Protein 7A56 (pdb70)

Sequence (419 aa):
KSINHPDIENYIAALQSDIANDLTMHYFKPLKNLPAIIPQYKTMTLNGDKVSNGIRNSYIESHIPAINGLSAGINIAMPNGESLFSIIIYVRRVINKASYRFLYETGPTIGINAKHEEVCTGKCPSPIPHQDGWVTFSKERSSNWGCEEWGCLAINDGCLYGSCQDIIRPEYKIYKKSSIEQKDVEVCITMAHESFCSTVDVLQPLISDRIQLDIQTIQMDSMPNIIAVKNGKVYVGDINDLGSTAKKCGSVQLYSEGIIGSGTPKFDYVCHAFNRKDVILRRCFDNSYQSCLLLEQDNTLTIASMEVHKKVSSVGTINYKIMLGDFDYNAYSTQATVTIDEIRCGGCYGCPEGMACALKLSTNTIGSCSIKSNCDTYIKIIAVDPMQSEYSIKLNCPLATETVSVSVCSASAYTKPSI

Secondary structure (DSSP, 8-state):
--SSS--HHHHHHHHHHHHHHHHHHTTPEEE-SPPPB---B----EEEEEEETTEEEEEEEEEEE--TT-EEEEEEE-TTS-EEEEEEEEEEEEEEEEEEEEEEEE--EEEEEEEEEEESSSPPPSSPP--TT-EEEEEEEEEBTTB--TT---SSEEEEEEEEEEEE---EEEEEE-S--EEEEEEEEEETTEEEEEE-BTTB-EE-SSEEEEEE------S-SEEEEETTEEEESSBPPTT---SSBTSSEEETTEEE-----EEEEE--SSSPPEEEEEESS---THHHHTPEE-TTEEE---EEEE--S---EEEEEEEEES-EEEEE-----EEEEEEEEEE-TT-SS-EEEEEEEEESSBEEEEEEESSEES-SEEEE-TT--EEEEEEE--SS-S-EEEEETTEEEEE----

B-factor: mean 40.75, std 17.9, range [17.04, 127.55]

Solvent-accessible surface area: 21968 Å² total; per-residue (Å²): 265,42,168,125,149,66,81,64,127,84,63,29,52,50,23,39,71,65,2,21,90,5,0,59,130,66,197,8,138,74,40,137,153,47,37,52,20,64,3,40,56,121,36,131,38,111,88,20,74,147,97,74,161,67,115,76,52,2,55,0,48,2,58,0,30,0,27,42,3,14,2,4,1,0,29,0,12,62,43,156,41,103,72,16,20,37,0,16,0,3,0,75,78,3,28,1,45,4,44,3,122,91,3,0,36,0,0,29,55,102,25,52,70,55,112,91,107,28,53,40,90,34,163,12,51,108,104,23,74,93,82,143,40,35,29,46,13,47,80,74,151,1,1,41,221,32,8,12,24,200,68,6,159,21,99,99,43,1,0,0,25,4,4,0,19,1,65,12,121,63,44,12,92,0,30,55,36,55,48,124,18,98,55,26,5,20,0,0,0,13,10,72,174,47,4,4,0,20,83,8,91,83,151,126,62,21,103,2,107,68,0,51,4,34,5,98,37,145,142,57,132,40,8,29,86,30,0,0,17,58,125,59,76,0,23,40,54,98,12,1,42,63,47,50,39,53,156,65,0,0,2,0,0,54,60,110,150,30,27,42,14,46,27,114,15,103,25,80,46,76,54,70,64,138,88,146,6,67,35,58,37,186,98,1,2,36,34,11,24,112,25,0,96,128,8,75,13,29,50,15,7,62,57,51,108,62,56,0,48,34,126,28,58,50,6,21,49,0,35,7,65,0,40,21,15,66,7,50,15,72,17,64,45,69,143,10,85,8,68,19,83,82,13,144,3,25,27,57,64,74,34,46,64,7,0,43,2,59,1,75,6,53,20,63,0,16,0,16,3,50,0,112,30,89,8,92,35,105,46,133,48,19,39,1,44,53,151,87,59,117,18,76,8,15,0,60,4,79,151,101,22,147,44,0,41,1,30,0,37,90,12,82,18,166,22,157,25,65,169

Nearest PDB structures (foldseek):
  7a56-assembly1_A  TM=1.002E+00  e=7.556E-80  Bovine Schmallenberg virus BH80/Germany/2011
  7a5a-assembly1_B  TM=7.293E-01  e=4.928E-18  Crimean-Congo hemorrhagic fever virus strain IbAr10200
  7a59-assembly1_C  TM=7.041E-01  e=1.658E-18  Crimean-Congo hemorrhagic fever virus strain IbAr10200
  7a59-assembly1_B  TM=6.781E-01  e=9.392E-19  Crimean-Congo hemorrhagic fever virus strain IbAr10200
  7a5a-assembly2_F  TM=7.118E-01  e=7.914E-18  Crimean-Congo hemorrhagic fever virus strain IbAr10200

Foldseek 3Di:
DDPVDDDLVVVLVVLVVVVVVLLVVLPFDKDFDAAFAFAADDDDKDKAWDADPHFIWIKIKDKDFLFAQHKWKKWWAFVVGGTRFIKMKTFHDKWKKFDKDWFFFAADFDDKDKDKDKDQFDFQDVVNDDDPQWAKDKDAQQHDAQFGAAPHHDGRGIMIMITMATDGDTFKIKIFTDGFMDIWIKIWTDTPRMITMDTADAVDWRDTPFKTKHWDFDRDDPDDGMWIDGPQFTFDDFDDGRQDQPQAACNWGHDDVGIHHADHWPWDWAGHNHRHIGIDTPGGGDHNNVRVQQTATDVQWGVPPVMIIGRDGGRTMMIMMGISTNIDMDIDGDQKDKEFPDKAWADDASGRQAIKMKTFMAISHFHKWAKDKPFAFPDGIDTDDNVDGIDMTGTHHHNPDQKIWMDTHHYIDIDGYDD

Organism: Bovine Schmallenberg virus (isolate Bovine/BH80/Germany/2011) (NCBI:txid1318464)

Structure (mmCIF, N/CA/C/O backbone):
data_7A56
#
_entry.id   7A56
#
_cell.length_a   86.790
_cell.length_b   86.790
_cell.length_c   358.090
_cell.angle_alpha   90.000
_cell.angle_beta   90.000
_cell.angle_gamma   120.000
#
_symmetry.space_group_name_H-M   'H 3 2'
#
loop_
_entity.id
_entity.type
_entity.pdbx_description
1 polymer 'Envelopment polyprotein'
2 non-polymer 'CHLORIDE ION'
3 non-polymer 'PHOSPHATE ION'
4 non-polymer 'SODIUM ION'
5 non-polymer 'POTASSIUM ION'
6 water water
#
loop_
_atom_site.group_PDB
_atom_site.id
_atom_site.type_symbol
_atom_site.label_atom_id
_atom_site.label_alt_id
_atom_site.label_comp_id
_atom_site.label_asym_id
_atom_site.label_entity_id
_atom_site.label_seq_id
_atom_site.pdbx_PDB_ins_code
_atom_site.Cartn_x
_atom_site.Cartn_y
_atom_site.Cartn_z
_atom_site.occupancy
_atom_site.B_iso_or_equiv
_atom_site.auth_seq_id
_atom_site.auth_comp_id
_atom_site.auth_asym_id
_atom_site.auth_atom_id
_atom_site.pdbx_PDB_model_num
ATOM 1 N N . LYS A 1 16 ? 12.282 -9.511 181.642 1.00 68.45 885 LYS A N 1
ATOM 2 C CA . LYS A 1 16 ? 12.322 -8.936 183.000 1.00 69.19 885 LYS A CA 1
ATOM 3 C C . LYS A 1 16 ? 13.492 -7.956 183.148 1.00 66.62 885 LYS A C 1
ATOM 4 O O . LYS A 1 16 ? 13.345 -6.845 183.606 1.00 66.05 885 LYS A O 1
ATOM 10 N N . SER A 1 17 ? 14.664 -8.377 182.716 1.00 66.49 886 SER A N 1
ATOM 11 C CA . SER A 1 17 ? 15.869 -7.605 182.936 1.00 68.12 886 SER A CA 1
ATOM 12 C C . SER A 1 17 ? 16.734 -7.674 181.686 1.00 70.65 886 SER A C 1
ATOM 13 O O . SER A 1 17 ? 16.728 -8.679 180.970 1.00 71.48 886 SER A O 1
ATOM 16 N N . ILE A 1 18 ? 17.466 -6.592 181.413 1.00 74.77 887 ILE A N 1
ATOM 17 C CA . ILE A 1 18 ? 18.491 -6.650 180.369 1.00 78.76 887 ILE A CA 1
ATOM 18 C C . ILE A 1 18 ? 19.735 -7.387 180.858 1.00 83.94 887 ILE A C 1
ATOM 19 O O . ILE A 1 18 ? 20.521 -7.865 180.032 1.00 80.01 887 ILE A O 1
ATOM 24 N N . ASN A 1 19 ? 19.911 -7.513 182.186 1.00 91.90 888 ASN A N 1
ATOM 25 C CA . ASN A 1 19 ? 20.985 -8.333 182.759 1.00 102.16 888 ASN A CA 1
ATOM 26 C C . ASN A 1 19 ? 20.833 -9.802 182.365 1.00 108.01 888 ASN A C 1
ATOM 27 O O . ASN A 1 19 ? 21.808 -10.463 181.983 1.00 108.62 888 ASN A O 1
ATOM 32 N N . HIS A 1 20 ? 19.611 -10.336 182.475 1.00 110.94 889 HIS A N 1
ATOM 33 C CA . HIS A 1 20 ? 19.314 -11.743 182.216 1.00 111.03 889 HIS A CA 1
ATOM 34 C C . HIS A 1 20 ? 18.339 -11.854 181.043 1.00 103.39 889 HIS A C 1
ATOM 35 O O . HIS A 1 20 ? 17.125 -12.015 181.256 1.00 106.37 889 HIS A O 1
ATOM 42 N N . PRO A 1 21 ? 18.824 -11.784 179.791 1.00 92.91 890 PRO A N 1
ATOM 43 C CA . PRO A 1 21 ? 17.909 -11.918 178.645 1.00 86.60 890 PRO A CA 1
ATOM 44 C C . PRO A 1 21 ? 17.444 -13.356 178.418 1.00 80.95 890 PRO A C 1
ATOM 45 O O . PRO A 1 21 ? 18.223 -14.309 178.522 1.00 78.07 890 PRO A O 1
ATOM 49 N N . ASP A 1 22 ? 16.162 -13.498 178.076 1.00 79.38 891 ASP A N 1
ATOM 50 C CA . ASP A 1 22 ? 15.640 -14.733 177.501 1.00 77.79 891 ASP A C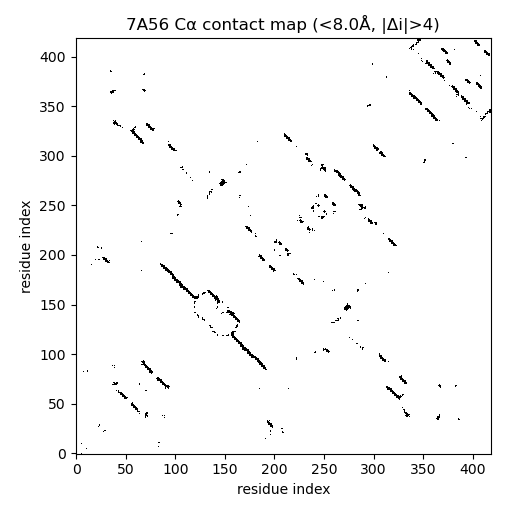A 1
ATOM 51 C C . ASP A 1 22 ? 16.378 -15.093 176.202 1.00 73.04 891 ASP A C 1
ATOM 52 O O . ASP A 1 22 ? 17.191 -14.330 175.672 1.00 72.54 891 ASP A O 1
ATOM 57 N N . ILE A 1 23 ? 16.037 -16.265 175.664 1.00 72.56 892 ILE A N 1
ATOM 58 C CA . ILE A 1 23 ? 16.721 -16.784 174.480 1.00 69.97 892 ILE A CA 1
ATOM 59 C C . ILE A 1 23 ? 16.378 -15.959 173.248 1.00 67.41 892 ILE A C 1
ATOM 60 O O . ILE A 1 23 ? 17.246 -15.672 172.416 1.00 64.87 892 ILE A O 1
ATOM 65 N N . GLU A 1 24 ? 15.112 -15.564 173.112 1.00 66.24 893 GLU A N 1
ATOM 66 C CA . GLU A 1 24 ? 14.688 -14.770 171.967 1.00 64.14 893 GLU A CA 1
ATOM 67 C C . GLU A 1 24 ? 15.520 -13.500 171.812 1.00 58.64 893 GLU A C 1
ATOM 68 O O . GLU A 1 24 ? 16.033 -13.217 170.721 1.00 54.93 893 GLU A O 1
ATOM 74 N N . ASN A 1 25 ? 15.618 -12.689 172.869 1.00 56.05 894 ASN A N 1
ATOM 75 C CA . ASN A 1 25 ? 16.327 -11.423 172.714 1.00 55.99 894 ASN A CA 1
ATOM 76 C C . ASN A 1 25 ? 17.833 -11.631 172.664 1.00 52.60 894 ASN A C 1
ATOM 77 O O . ASN A 1 25 ? 18.541 -10.819 172.068 1.00 52.09 894 ASN A O 1
ATOM 82 N N . TYR A 1 26 ? 18.344 -12.700 173.274 1.00 51.03 895 TYR A N 1
ATOM 83 C CA . TYR A 1 26 ? 19.762 -13.015 173.128 1.00 47.66 895 TYR A CA 1
ATOM 84 C C . TYR A 1 26 ? 20.113 -13.328 171.664 1.00 44.78 895 TYR A C 1
ATOM 85 O O . TYR A 1 26 ? 21.075 -12.778 171.101 1.00 42.51 895 TYR A O 1
ATOM 94 N N . ILE A 1 27 ? 19.317 -14.179 171.014 1.00 42.39 896 ILE A N 1
ATOM 95 C CA . ILE A 1 27 ? 19.561 -14.473 169.613 1.00 43.61 896 ILE A CA 1
ATOM 96 C C . ILE A 1 27 ? 19.361 -13.234 168.757 1.00 41.53 896 ILE A C 1
ATOM 97 O O . ILE A 1 27 ? 20.119 -13.000 167.812 1.00 39.50 896 ILE A O 1
ATOM 102 N N . ALA A 1 28 ? 18.324 -12.433 169.040 1.00 40.07 897 ALA A N 1
ATOM 103 C CA . ALA A 1 28 ? 18.123 -11.222 168.239 1.00 41.87 897 ALA A CA 1
ATOM 104 C C . ALA A 1 28 ? 19.324 -10.304 168.350 1.00 43.16 897 ALA A C 1
ATOM 105 O O . ALA A 1 28 ? 19.769 -9.725 167.357 1.00 42.28 897 ALA A O 1
ATOM 107 N N . ALA A 1 29 ? 19.871 -10.177 169.561 1.00 44.28 898 ALA A N 1
ATOM 108 C CA . ALA A 1 29 ? 21.051 -9.344 169.758 1.00 46.68 898 ALA A CA 1
ATOM 109 C C . ALA A 1 29 ? 22.245 -9.859 168.963 1.00 39.73 898 ALA A C 1
ATOM 110 O O . ALA A 1 29 ? 22.982 -9.076 168.359 1.00 37.18 898 ALA A O 1
ATOM 112 N N . LEU A 1 30 ? 22.485 -11.167 169.009 1.00 36.73 899 LEU A N 1
ATOM 113 C CA . LEU A 1 30 ? 23.650 -11.697 168.321 1.00 35.81 899 LEU A CA 1
ATOM 114 C C . LEU A 1 30 ? 23.504 -11.533 166.808 1.00 36.42 899 LEU A C 1
ATOM 115 O O . LEU A 1 30 ? 24.446 -11.115 166.116 1.00 34.56 899 LEU A O 1
ATOM 120 N N . GLN A 1 31 ? 22.313 -11.799 166.275 1.00 37.41 900 GLN A N 1
ATOM 121 C CA . GLN A 1 31 ? 22.169 -11.661 164.829 1.00 35.27 900 GLN A CA 1
ATOM 122 C C . GLN A 1 31 ? 22.273 -10.194 164.405 1.00 37.41 900 GLN A C 1
ATOM 123 O O . GLN A 1 31 ? 22.824 -9.882 163.329 1.00 36.76 900 GLN A O 1
ATOM 129 N N . SER A 1 32 ? 21.791 -9.282 165.257 1.00 39.10 901 SER A N 1
ATOM 130 C CA . SER A 1 32 ? 21.913 -7.854 164.979 1.00 41.31 901 SER A CA 1
ATOM 131 C C . SER A 1 32 ? 23.362 -7.420 164.963 1.00 39.04 901 SER A C 1
ATOM 132 O O . SER A 1 32 ? 23.763 -6.587 164.142 1.00 39.45 901 SER A O 1
ATOM 135 N N . ASP A 1 33 ? 24.128 -7.890 165.947 1.00 36.33 902 ASP A N 1
ATOM 136 C CA . ASP A 1 33 ? 25.558 -7.603 166.002 1.00 35.82 902 ASP A CA 1
ATOM 137 C C . ASP A 1 33 ? 26.282 -8.081 164.741 1.00 31.56 902 ASP A C 1
ATOM 138 O O . ASP A 1 33 ? 27.128 -7.364 164.182 1.00 30.58 902 ASP A O 1
ATOM 143 N N . ILE A 1 34 ? 26.033 -9.332 164.329 1.00 32.25 903 ILE A N 1
ATOM 144 C CA . ILE A 1 34 ? 26.608 -9.829 163.069 1.00 30.90 903 ILE A CA 1
ATOM 145 C C . ILE A 1 34 ? 26.190 -8.967 161.884 1.00 31.11 903 ILE A C 1
ATOM 146 O O . ILE A 1 34 ? 27.019 -8.603 161.040 1.00 29.55 903 ILE A O 1
ATOM 151 N N . ALA A 1 35 ? 24.888 -8.692 161.752 1.00 33.38 904 ALA A N 1
ATOM 152 C CA . ALA A 1 35 ? 24.423 -7.922 160.605 1.00 31.93 904 ALA A CA 1
ATOM 153 C C . ALA A 1 35 ? 25.102 -6.572 160.572 1.00 34.05 904 ALA A C 1
ATOM 154 O O . ALA A 1 35 ? 25.519 -6.099 159.506 1.00 35.37 904 ALA A O 1
ATOM 156 N N . ASN A 1 36 ? 25.230 -5.935 161.746 1.00 32.60 905 ASN A N 1
ATOM 157 C CA . ASN A 1 36 ? 25.807 -4.603 161.757 1.00 36.56 905 ASN A CA 1
ATOM 158 C C . ASN A 1 36 ? 27.283 -4.641 161.385 1.00 34.81 905 ASN A C 1
ATOM 159 O O . ASN A 1 36 ? 27.780 -3.754 160.682 1.00 39.31 905 ASN A O 1
ATOM 164 N N . ASP A 1 37 ? 28.002 -5.647 161.883 1.00 35.43 906 ASP A N 1
ATOM 165 C CA . ASP A 1 37 ? 29.417 -5.857 161.553 1.00 32.08 906 ASP A CA 1
ATOM 166 C C . ASP A 1 37 ? 29.604 -6.033 160.052 1.00 33.05 906 ASP A C 1
ATOM 167 O O . ASP A 1 37 ? 30.473 -5.405 159.413 1.00 31.03 906 ASP A O 1
ATOM 172 N N . LEU A 1 38 ? 28.790 -6.903 159.470 1.00 31.55 907 LEU A N 1
ATOM 173 C CA . LEU A 1 38 ? 28.906 -7.181 158.029 1.00 28.45 907 LEU A CA 1
ATOM 174 C C . LEU A 1 38 ? 28.586 -5.945 157.208 1.00 30.78 907 LEU A C 1
ATOM 175 O O . LEU A 1 38 ? 29.326 -5.577 156.283 1.00 30.50 907 LEU A O 1
ATOM 180 N N . THR A 1 39 ? 27.502 -5.268 157.554 1.00 35.36 908 THR A N 1
ATOM 181 C CA . THR A 1 39 ? 27.114 -4.071 156.809 1.00 38.82 908 THR A CA 1
ATOM 182 C C . THR A 1 39 ? 28.168 -2.980 156.920 1.00 37.64 908 THR A C 1
ATOM 183 O O . THR A 1 39 ? 28.401 -2.237 155.971 1.00 35.68 908 THR A O 1
ATOM 187 N N . MET A 1 40 ? 28.760 -2.812 158.104 1.00 39.32 909 MET A N 1
ATOM 188 C CA . MET A 1 40 ? 29.795 -1.803 158.295 1.00 42.98 909 MET A CA 1
ATOM 189 C C . MET A 1 40 ? 31.056 -2.144 157.545 1.00 39.87 909 MET A C 1
ATOM 190 O O . MET A 1 40 ? 31.848 -1.248 157.235 1.00 41.80 909 MET A O 1
ATOM 195 N N . HIS A 1 41 ? 31.240 -3.419 157.192 1.00 34.57 910 HIS A N 1
ATOM 196 C CA . HIS A 1 41 ? 32.387 -3.826 156.421 1.00 31.63 910 HIS A CA 1
ATOM 197 C C . HIS A 1 41 ? 32.007 -4.115 154.960 1.00 32.18 910 HIS A C 1
ATOM 198 O O . HIS A 1 41 ? 32.593 -4.969 154.313 1.00 36.15 910 HIS A O 1
ATOM 205 N N . TYR A 1 42 ? 31.020 -3.378 154.456 1.00 34.26 911 TYR A N 1
ATOM 206 C CA . TYR A 1 42 ? 30.666 -3.250 153.040 1.00 36.16 911 TYR A CA 1
ATOM 207 C C . TYR A 1 42 ? 30.032 -4.506 152.434 1.00 33.99 911 TYR A C 1
ATOM 208 O O . TYR A 1 42 ? 29.971 -4.613 151.211 1.00 35.65 911 TYR A O 1
ATOM 217 N N . PHE A 1 43 ? 29.520 -5.442 153.237 1.00 32.90 912 PHE A N 1
ATOM 218 C CA . PHE A 1 43 ? 28.666 -6.497 152.697 1.00 31.92 912 PHE A CA 1
ATOM 219 C C . PHE A 1 43 ? 27.323 -5.872 152.359 1.00 33.54 912 PHE A C 1
ATOM 220 O O . PHE A 1 43 ? 26.851 -4.971 153.059 1.00 37.69 912 PHE A O 1
ATOM 228 N N . LYS A 1 44 ? 26.693 -6.356 151.272 1.00 27.59 913 LYS A N 1
ATOM 229 C CA . LYS A 1 44 ? 25.419 -5.805 150.814 1.00 29.97 913 LYS A CA 1
ATOM 230 C C . LYS A 1 44 ? 24.257 -6.620 151.389 1.00 29.89 913 LYS A C 1
ATOM 231 O O . LYS A 1 44 ? 24.235 -7.845 151.191 1.00 32.32 913 LYS A O 1
ATOM 237 N N . PRO A 1 45 ? 23.236 -6.009 152.005 1.00 32.25 914 PRO A N 1
ATOM 238 C CA . PRO A 1 45 ? 22.103 -6.815 152.525 1.00 34.59 914 PRO A CA 1
ATOM 239 C C . PRO A 1 45 ? 21.117 -7.187 151.414 1.00 33.61 914 PRO A C 1
ATOM 240 O O . PRO A 1 45 ? 20.701 -6.333 150.611 1.00 36.00 914 PRO A O 1
ATOM 244 N N . LEU A 1 46 ? 20.817 -8.484 151.313 1.00 31.46 915 LEU A N 1
ATOM 245 C CA . LEU A 1 46 ? 19.836 -9.002 150.339 1.00 32.41 915 LEU A CA 1
ATOM 246 C C . LEU A 1 46 ? 18.638 -9.580 151.104 1.00 33.59 915 LEU A C 1
ATOM 247 O O . LEU A 1 46 ? 18.789 -10.202 152.172 1.00 36.33 915 LEU A O 1
ATOM 252 N N . LYS A 1 47 ? 17.440 -9.345 150.570 1.00 33.08 916 LYS A N 1
ATOM 253 C CA . LYS A 1 47 ? 16.238 -9.745 151.290 1.00 31.30 916 LYS A CA 1
ATOM 254 C C . LYS A 1 47 ? 15.353 -10.546 150.336 1.00 34.28 916 LYS A C 1
ATOM 255 O O . LYS A 1 47 ? 15.429 -10.401 149.111 1.00 35.06 916 LYS A O 1
ATOM 261 N N . ASN A 1 48 ? 14.462 -11.362 150.916 1.00 34.30 917 ASN A N 1
ATOM 262 C CA . ASN A 1 48 ? 13.472 -12.117 150.144 1.00 40.05 917 ASN A CA 1
ATOM 263 C C . ASN A 1 48 ? 14.130 -13.035 149.115 1.00 37.94 917 ASN A C 1
ATOM 264 O O . ASN A 1 48 ? 13.645 -13.170 147.985 1.00 41.28 917 ASN A O 1
ATOM 269 N N . LEU A 1 49 ? 15.251 -13.651 149.495 1.00 37.34 918 LEU A N 1
ATOM 270 C CA . LEU A 1 49 ? 15.868 -14.618 148.605 1.00 35.07 918 LEU A CA 1
ATOM 271 C C . LEU A 1 49 ? 15.116 -15.953 148.640 1.00 37.49 918 LEU A C 1
ATOM 272 O O . LEU A 1 49 ? 14.427 -16.247 149.603 1.00 40.65 918 LEU A O 1
ATOM 277 N N . PRO A 1 50 ? 15.203 -16.764 147.584 1.00 39.67 919 PRO A N 1
ATOM 278 C CA . PRO A 1 50 ? 14.689 -18.142 147.654 1.00 39.85 919 PRO A CA 1
ATOM 279 C C . PRO A 1 50 ? 15.320 -18.946 148.785 1.00 38.53 919 PRO A C 1
ATOM 280 O O . PRO A 1 50 ? 16.347 -18.567 149.376 1.00 37.54 919 PRO A O 1
ATOM 284 N N . ALA A 1 51 ? 14.703 -20.114 149.043 1.00 38.91 920 ALA A N 1
ATOM 285 C CA . ALA A 1 51 ? 15.166 -21.027 150.101 1.00 40.18 920 ALA A CA 1
ATOM 286 C C . ALA A 1 51 ? 16.615 -21.423 149.864 1.00 36.99 920 ALA A C 1
ATOM 287 O O . ALA A 1 51 ? 17.030 -21.659 148.720 1.00 37.71 920 ALA A O 1
ATOM 289 N N . ILE A 1 52 ? 17.409 -21.415 150.938 1.00 35.97 921 ILE A N 1
ATOM 290 C CA . ILE A 1 52 ? 18.819 -21.788 150.865 1.00 34.64 921 ILE A CA 1
ATOM 291 C C . ILE A 1 52 ? 19.024 -22.739 152.037 1.00 34.04 921 ILE A C 1
ATOM 292 O O . ILE A 1 52 ? 19.066 -22.308 153.205 1.00 32.05 921 ILE A O 1
ATOM 297 N N . ILE A 1 53 ? 19.107 -24.028 151.730 1.00 34.77 922 ILE A N 1
ATOM 298 C CA . ILE A 1 53 ? 19.238 -25.109 152.710 1.00 31.68 922 ILE A CA 1
ATOM 299 C C . ILE A 1 53 ? 20.545 -25.839 152.386 1.00 29.08 922 ILE A C 1
ATOM 300 O O . ILE A 1 53 ? 20.662 -26.453 151.305 1.00 30.16 922 ILE A O 1
ATOM 305 N N . PRO A 1 54 ? 21.556 -25.741 153.239 1.00 28.87 923 PRO A N 1
ATOM 306 C CA . PRO A 1 54 ? 22.923 -26.124 152.832 1.00 26.97 923 PRO A CA 1
ATOM 307 C C . PRO A 1 54 ? 23.107 -27.627 152.596 1.00 26.25 923 PRO A C 1
ATOM 308 O O . PRO A 1 54 ? 22.682 -28.460 153.384 1.00 30.37 923 PRO A O 1
ATOM 312 N N . GLN A 1 55 ? 23.777 -27.956 151.489 1.00 26.21 924 GLN A N 1
ATOM 313 C CA . GLN A 1 55 ? 24.068 -29.343 151.126 1.00 25.90 924 GLN A CA 1
ATOM 314 C C . GLN A 1 55 ? 25.451 -29.796 151.554 1.00 27.52 924 GLN A C 1
ATOM 315 O O . GLN A 1 55 ? 25.723 -31.003 151.524 1.00 30.56 924 GLN A O 1
ATOM 321 N N . TYR A 1 56 ? 26.363 -28.857 151.811 1.00 24.32 925 TYR A N 1
ATOM 322 C CA . TYR A 1 56 ? 27.777 -29.164 151.963 1.00 25.10 925 TYR A CA 1
ATOM 323 C C . TYR A 1 56 ? 28.185 -29.144 153.447 1.00 25.36 925 TYR A C 1
ATOM 324 O O . TYR A 1 56 ? 27.858 -28.207 154.187 1.00 25.75 925 TYR A O 1
ATOM 333 N N . LYS A 1 57 ? 28.873 -30.200 153.875 1.00 24.25 926 LYS A N 1
ATOM 334 C CA . LYS A 1 57 ? 29.508 -30.256 155.185 1.00 26.21 926 LYS A CA 1
ATOM 335 C C . LYS A 1 57 ? 30.848 -30.974 155.070 1.00 26.30 926 LYS A C 1
ATOM 336 O O . LYS A 1 57 ? 30.907 -32.074 154.494 1.00 26.95 926 LYS A O 1
ATOM 342 N N . THR A 1 58 ? 31.911 -30.378 155.615 1.00 25.40 927 THR A N 1
ATOM 343 C CA . THR A 1 58 ? 33.197 -31.076 155.691 1.00 25.59 927 THR A CA 1
ATOM 344 C C . THR A 1 58 ? 33.793 -30.869 157.081 1.00 24.53 927 THR A C 1
ATOM 345 O O . THR A 1 58 ? 33.104 -30.467 158.018 1.00 25.29 927 THR A O 1
ATOM 349 N N . MET A 1 59 ? 35.080 -31.165 157.241 1.00 24.73 928 MET A N 1
ATOM 350 C CA . MET A 1 59 ? 35.640 -31.085 158.584 1.00 28.65 928 MET A CA 1
ATOM 351 C C . MET A 1 59 ? 35.781 -29.626 158.979 1.00 27.11 928 MET A C 1
ATOM 352 O O . MET A 1 59 ? 35.801 -28.736 158.136 1.00 23.36 928 MET A O 1
ATOM 357 N N . THR A 1 60 ? 35.783 -29.378 160.276 1.00 27.12 929 THR A N 1
ATOM 358 C CA . THR A 1 60 ? 35.874 -28.031 160.829 1.00 28.65 929 THR A CA 1
ATOM 359 C C . THR A 1 60 ? 37.000 -28.000 161.845 1.00 28.90 929 THR A C 1
ATOM 360 O O . THR A 1 60 ? 37.393 -29.036 162.392 1.00 31.02 929 THR A O 1
ATOM 364 N N . LEU A 1 61 ? 37.563 -26.815 162.043 1.00 26.19 930 LEU A N 1
ATOM 365 C CA . LEU A 1 61 ? 38.600 -26.606 163.063 1.00 30.18 930 LEU A CA 1
ATOM 366 C C . LEU A 1 61 ? 38.041 -25.672 164.112 1.00 29.98 930 LEU A C 1
ATOM 367 O O . LEU A 1 61 ? 37.478 -24.633 163.769 1.00 28.04 930 LEU A O 1
ATOM 372 N N . ASN A 1 62 ? 38.187 -26.019 165.393 1.00 30.51 931 ASN A N 1
ATOM 373 C CA . ASN A 1 62 ? 37.543 -25.270 166.459 1.00 37.75 931 ASN A CA 1
ATOM 374 C C . ASN A 1 62 ? 38.656 -24.800 167.388 1.00 40.70 931 ASN A C 1
ATOM 375 O O . ASN A 1 62 ? 39.648 -25.518 167.563 1.00 40.29 931 ASN A O 1
ATOM 380 N N . GLY A 1 63 ? 38.570 -23.553 167.873 1.00 40.49 932 GLY A N 1
ATOM 381 C CA . GLY A 1 63 ? 39.673 -22.991 168.644 1.00 40.33 932 GLY A CA 1
ATOM 382 C C . GLY A 1 63 ? 39.206 -21.828 169.496 1.00 41.90 932 GLY A C 1
ATOM 383 O O . GLY A 1 63 ? 38.026 -21.485 169.505 1.00 33.26 932 GLY A O 1
ATOM 384 N N . ASP A 1 64 ? 40.128 -21.228 170.255 1.00 50.06 933 ASP A N 1
ATOM 385 C CA . ASP A 1 64 ? 39.699 -20.155 171.151 1.00 58.10 933 ASP A CA 1
ATOM 386 C C . ASP A 1 64 ? 40.902 -19.390 171.708 1.00 65.79 933 ASP A C 1
ATOM 387 O O . ASP A 1 64 ? 42.059 -19.802 171.559 1.00 67.04 933 ASP A O 1
ATOM 392 N N . LYS A 1 65 ? 40.596 -18.252 172.350 1.00 72.17 934 LYS A N 1
ATOM 393 C CA . LYS A 1 65 ? 41.492 -17.512 173.242 1.00 79.71 934 LYS A CA 1
ATOM 394 C C . LYS A 1 65 ? 40.662 -16.915 174.371 1.00 82.31 934 LYS A C 1
ATOM 395 O O . LYS A 1 65 ? 39.544 -16.461 174.131 1.00 82.49 934 LYS A O 1
ATOM 401 N N . VAL A 1 66 ? 41.201 -16.862 175.589 1.00 84.45 935 VAL A N 1
ATOM 402 C CA . VAL A 1 66 ? 40.498 -16.205 176.693 1.00 86.99 935 VAL A CA 1
ATOM 403 C C . VAL A 1 66 ? 41.172 -14.869 176.999 1.00 91.79 935 VAL A C 1
ATOM 404 O O . VAL A 1 66 ? 42.405 -14.769 177.019 1.00 93.24 935 VAL A O 1
ATOM 408 N N . SER A 1 67 ? 40.353 -13.834 177.173 1.00 96.05 936 SER A N 1
ATOM 409 C CA . SER A 1 67 ? 40.787 -12.491 177.541 1.00 102.21 936 SER A CA 1
ATOM 410 C C . SER A 1 67 ? 40.265 -12.215 178.947 1.00 103.22 936 SER A C 1
ATOM 411 O O . SER A 1 67 ? 39.052 -12.253 179.173 1.00 103.64 936 SER A O 1
ATOM 414 N N . ASN A 1 68 ? 41.180 -11.946 179.884 1.00 105.49 937 ASN A N 1
ATOM 415 C CA . ASN A 1 68 ? 40.863 -12.004 181.309 1.00 106.41 937 ASN A CA 1
ATOM 416 C C . ASN A 1 68 ? 40.275 -13.379 181.601 1.00 99.48 937 ASN A C 1
ATOM 417 O O . ASN A 1 68 ? 40.995 -14.383 181.580 1.00 100.24 937 ASN A O 1
ATOM 422 N N . GLY A 1 69 ? 38.967 -13.437 181.842 1.00 91.23 938 GLY A N 1
ATOM 423 C CA . GLY A 1 69 ? 38.305 -14.699 182.092 1.00 82.58 938 GLY A CA 1
ATOM 424 C C . GLY A 1 69 ? 37.233 -15.053 181.079 1.00 74.19 938 GLY A C 1
ATOM 425 O O . GLY A 1 69 ? 36.431 -15.962 181.332 1.00 72.15 938 GLY A O 1
ATOM 426 N N . ILE A 1 70 ? 37.208 -14.374 179.928 1.00 68.25 939 ILE A N 1
ATOM 427 C CA . ILE A 1 70 ? 36.158 -14.578 178.925 1.00 63.76 939 ILE A CA 1
ATOM 428 C C . ILE A 1 70 ? 36.732 -15.346 177.728 1.00 54.93 939 ILE A C 1
ATOM 429 O O . ILE A 1 70 ? 37.720 -14.929 177.107 1.00 52.54 939 ILE A O 1
ATOM 434 N N . ARG A 1 71 ? 36.130 -16.492 177.435 1.00 50.30 940 ARG A N 1
ATOM 435 C CA . ARG A 1 71 ? 36.560 -17.306 176.315 1.00 47.07 940 ARG A CA 1
ATOM 436 C C . ARG A 1 71 ? 35.941 -16.742 175.031 1.00 42.12 940 ARG A C 1
ATOM 437 O O . ARG A 1 71 ? 34.770 -16.334 175.004 1.00 38.19 940 ARG A O 1
ATOM 445 N N . ASN A 1 72 ? 36.747 -16.689 173.978 1.00 41.49 941 ASN A N 1
ATOM 446 C CA . ASN A 1 72 ? 36.322 -16.215 172.666 1.00 43.02 941 ASN A CA 1
ATOM 447 C C . ASN A 1 72 ? 36.684 -17.319 171.687 1.00 36.66 941 ASN A C 1
ATOM 448 O O . ASN A 1 72 ? 37.869 -17.614 171.503 1.00 38.30 941 ASN A O 1
ATOM 453 N N . SER A 1 73 ? 35.687 -17.980 171.123 1.00 29.88 942 SER A N 1
ATOM 454 C CA . SER A 1 73 ? 35.988 -19.210 170.411 1.00 25.80 942 SER A CA 1
ATOM 455 C C . SER A 1 73 ? 35.635 -19.007 168.955 1.00 23.10 942 SER A C 1
ATOM 456 O O . SER A 1 73 ? 34.822 -18.114 168.592 1.00 23.98 942 SER A O 1
ATOM 459 N N . TYR A 1 74 ? 36.227 -19.872 168.133 1.00 21.58 943 TYR A N 1
ATOM 460 C CA . TYR A 1 74 ? 35.959 -19.787 166.683 1.00 21.58 943 TYR A CA 1
ATOM 461 C C . TYR A 1 74 ? 35.754 -21.165 166.072 1.00 24.42 943 TYR A C 1
ATOM 462 O O . TYR A 1 74 ? 36.092 -22.222 166.646 1.00 28.15 943 TYR A O 1
ATOM 471 N N . ILE A 1 75 ? 35.253 -21.116 164.824 1.00 25.97 944 ILE A N 1
ATOM 472 C CA . ILE A 1 75 ? 35.193 -22.275 163.963 1.00 25.19 944 ILE A CA 1
ATOM 473 C C . ILE A 1 75 ? 35.694 -21.836 162.591 1.00 25.21 944 ILE A C 1
ATOM 474 O O . ILE A 1 75 ? 35.456 -20.701 162.146 1.00 21.84 944 ILE A O 1
ATOM 479 N N . GLU A 1 76 ? 36.483 -22.687 161.988 1.00 24.50 945 GLU A N 1
ATOM 480 C CA . GLU A 1 76 ? 37.013 -22.426 160.656 1.00 24.26 945 GLU A CA 1
ATOM 481 C C . GLU A 1 76 ? 36.675 -23.604 159.756 1.00 23.90 945 GLU A C 1
ATOM 482 O O . GLU A 1 76 ? 36.715 -24.748 160.199 1.00 23.56 945 GLU A O 1
ATOM 488 N N . SER A 1 77 ? 36.382 -23.340 158.471 1.00 22.63 946 SER A N 1
ATOM 489 C CA . SER A 1 77 ? 36.170 -24.446 157.540 1.00 23.14 946 SER A CA 1
ATOM 490 C C . SER A 1 77 ? 36.329 -23.870 156.131 1.00 20.69 946 SER A C 1
ATOM 491 O O . SER A 1 77 ? 36.838 -22.752 155.945 1.00 20.07 946 SER A O 1
ATOM 494 N N . HIS A 1 78 ? 35.895 -24.634 155.137 1.00 19.79 947 HIS A N 1
ATOM 495 C CA . HIS A 1 78 ? 36.014 -24.199 153.743 1.00 20.31 947 HIS A CA 1
ATOM 496 C C . HIS A 1 78 ? 34.913 -24.856 152.930 1.00 23.91 947 HIS A C 1
ATOM 497 O O . HIS A 1 78 ? 34.387 -25.915 153.307 1.00 22.52 947 HIS A O 1
ATOM 504 N N . ILE A 1 79 ? 34.624 -24.265 151.758 1.00 22.03 948 ILE A N 1
ATOM 505 C CA . ILE A 1 79 ? 33.585 -24.760 150.880 1.00 20.12 948 ILE A CA 1
ATOM 506 C C . ILE A 1 79 ? 34.030 -24.522 149.439 1.00 20.43 948 ILE A C 1
ATOM 507 O O . ILE A 1 79 ? 34.633 -23.476 149.162 1.00 22.28 948 ILE A O 1
ATOM 512 N N . PRO A 1 80 ? 33.788 -25.473 148.527 1.00 18.44 949 PRO A N 1
ATOM 513 C CA . PRO A 1 80 ? 34.162 -25.258 147.106 1.00 20.10 949 PRO A CA 1
ATOM 514 C C . PRO A 1 80 ? 33.508 -24.024 146.538 1.00 21.64 949 PRO A C 1
ATOM 515 O O . PRO A 1 80 ? 32.326 -23.772 146.796 1.00 21.93 949 PRO A O 1
ATOM 519 N N . ALA A 1 81 ? 34.254 -23.298 145.680 1.00 21.26 950 ALA A N 1
ATOM 520 C CA . ALA A 1 81 ? 33.678 -22.133 145.004 1.00 22.17 950 ALA A CA 1
ATOM 521 C C . ALA A 1 81 ? 32.847 -22.682 143.851 1.00 23.47 950 ALA A C 1
ATOM 522 O O . ALA A 1 81 ? 33.303 -22.739 142.708 1.00 22.25 950 ALA A O 1
ATOM 524 N N . ILE A 1 82 ? 31.621 -23.131 144.177 1.00 21.95 951 ILE A N 1
ATOM 525 C CA . ILE A 1 82 ? 30.714 -23.764 143.219 1.00 22.79 951 ILE A CA 1
ATOM 526 C C . ILE A 1 82 ? 29.397 -23.007 143.236 1.00 23.24 951 ILE A C 1
ATOM 527 O O . ILE A 1 82 ? 28.839 -22.755 144.295 1.00 22.23 951 ILE A O 1
ATOM 532 N N . ASN A 1 83 ? 28.902 -22.637 142.057 1.00 19.58 952 ASN A N 1
ATOM 533 C CA . ASN A 1 83 ? 27.665 -21.843 141.977 1.00 22.21 952 ASN A CA 1
ATOM 534 C C . ASN A 1 83 ? 26.462 -22.514 142.663 1.00 26.04 952 ASN A C 1
ATOM 535 O O . ASN A 1 83 ? 26.055 -23.618 142.296 1.00 25.82 952 ASN A O 1
ATOM 540 N N . GLY A 1 84 ? 25.829 -21.798 143.608 1.00 23.30 953 GLY A N 1
ATOM 541 C CA . GLY A 1 84 ? 24.665 -22.271 144.324 1.00 24.36 953 GLY A CA 1
ATOM 542 C C . GLY A 1 84 ? 24.963 -23.045 145.610 1.00 22.43 953 GLY A C 1
ATOM 543 O O . GLY A 1 84 ? 24.043 -23.306 146.376 1.00 27.67 953 GLY A O 1
ATOM 544 N N . LEU A 1 85 ? 26.186 -23.475 145.830 1.00 22.21 954 LEU A N 1
ATOM 545 C CA . LEU A 1 85 ? 26.458 -24.368 146.974 1.00 22.57 954 LEU A CA 1
ATOM 546 C C . LEU A 1 85 ? 26.474 -23.608 148.291 1.00 23.90 954 LEU A C 1
ATOM 547 O O . LEU A 1 85 ? 26.940 -22.469 148.360 1.00 24.67 954 LEU A O 1
ATOM 552 N N . SER A 1 86 ? 26.051 -24.277 149.374 1.00 21.98 955 SER A N 1
ATOM 553 C CA . SER A 1 86 ? 26.143 -23.626 150.686 1.00 22.66 955 SER A CA 1
ATOM 554 C C . SER A 1 86 ? 26.428 -24.659 151.775 1.00 23.25 955 SER A C 1
ATOM 555 O O . SER A 1 86 ? 26.197 -25.870 151.605 1.00 25.25 955 SER A O 1
ATOM 558 N N . ALA A 1 87 ? 26.938 -24.153 152.919 1.00 22.27 956 ALA A N 1
ATOM 559 C CA . ALA A 1 87 ? 27.336 -24.962 154.081 1.00 23.34 956 ALA A CA 1
ATOM 560 C C . ALA A 1 87 ? 26.690 -24.370 155.321 1.00 23.63 956 ALA A C 1
ATOM 561 O O . ALA A 1 87 ? 26.529 -23.144 155.395 1.00 27.46 956 ALA A O 1
ATOM 563 N N . GLY A 1 88 ? 26.310 -25.205 156.301 1.00 28.14 957 GLY A N 1
ATOM 564 C CA . GLY A 1 88 ? 25.629 -24.711 157.497 1.00 25.56 957 GLY A CA 1
ATOM 565 C C . GLY A 1 88 ? 26.521 -24.771 158.719 1.00 26.71 957 GLY A C 1
ATOM 566 O O . GLY A 1 88 ? 27.315 -25.701 158.862 1.00 28.92 957 GLY A O 1
ATOM 567 N N . ILE A 1 89 ? 26.421 -23.752 159.575 1.00 26.31 958 ILE A N 1
ATOM 568 C CA . ILE A 1 89 ? 27.071 -23.734 160.892 1.00 26.98 958 ILE A CA 1
ATOM 569 C C . ILE A 1 89 ? 26.011 -23.447 161.913 1.00 29.12 958 ILE A C 1
ATOM 570 O O . ILE A 1 89 ? 25.364 -22.397 161.861 1.00 28.48 958 ILE A O 1
ATOM 575 N N . ASN A 1 90 ? 25.869 -24.350 162.879 1.00 32.38 959 ASN A N 1
ATOM 576 C CA . ASN A 1 90 ? 24.996 -24.146 164.023 1.00 33.97 959 ASN A CA 1
ATOM 577 C C . ASN A 1 90 ? 25.753 -23.514 165.201 1.00 32.24 959 ASN A C 1
ATOM 578 O O . ASN A 1 90 ? 26.878 -23.917 165.534 1.00 32.92 959 ASN A O 1
ATOM 583 N N . ILE A 1 91 ? 25.158 -22.458 165.754 1.00 29.87 960 ILE A N 1
ATOM 584 C CA . ILE A 1 91 ? 25.673 -21.711 166.891 1.00 29.96 960 ILE A CA 1
ATOM 585 C C . ILE A 1 91 ? 24.885 -22.156 168.117 1.00 30.64 960 ILE A C 1
ATOM 586 O O . ILE A 1 91 ? 23.635 -22.079 168.119 1.00 35.13 960 ILE A O 1
ATOM 591 N N . ALA A 1 92 ? 25.620 -22.527 169.173 1.00 32.64 961 ALA A N 1
ATOM 592 C CA . ALA A 1 92 ? 25.014 -23.016 170.406 1.00 32.30 961 ALA A CA 1
ATOM 593 C C . ALA A 1 92 ? 25.706 -22.421 171.628 1.00 33.41 961 ALA A C 1
ATOM 594 O O . ALA A 1 92 ? 26.899 -22.095 171.605 1.00 35.05 961 ALA A O 1
ATOM 596 N N . MET A 1 93 ? 24.935 -22.285 172.705 1.00 34.22 962 MET A N 1
ATOM 597 C CA . MET A 1 93 ? 25.510 -22.024 174.025 1.00 38.49 962 MET A CA 1
ATOM 598 C C . MET A 1 93 ? 26.555 -23.076 174.368 1.00 41.06 962 MET A C 1
ATOM 599 O O . MET A 1 93 ? 26.398 -24.242 173.978 1.00 41.84 962 MET A O 1
ATOM 604 N N . PRO A 1 94 ? 27.631 -22.706 175.070 1.00 45.70 963 PRO A N 1
ATOM 605 C CA . PRO A 1 94 ? 28.631 -23.697 175.502 1.00 50.20 963 PRO A CA 1
ATOM 606 C C . PRO A 1 94 ? 27.991 -24.780 176.355 1.00 54.92 963 PRO A C 1
ATOM 607 O O . PRO A 1 94 ? 27.258 -24.484 177.302 1.00 53.80 963 PRO A O 1
ATOM 611 N N . ASN A 1 95 ? 28.275 -26.038 176.001 1.00 60.91 964 ASN A N 1
ATOM 612 C CA . ASN A 1 95 ? 27.618 -27.206 176.584 1.00 67.36 964 ASN A CA 1
ATOM 613 C C . ASN A 1 95 ? 26.121 -26.949 176.726 1.00 67.49 964 ASN A C 1
ATOM 614 O O . ASN A 1 95 ? 25.505 -27.320 177.732 1.00 67.47 964 ASN A O 1
ATOM 619 N N . GLY A 1 96 ? 25.530 -26.299 175.728 1.00 61.23 965 GLY A N 1
ATOM 620 C CA . GLY A 1 96 ? 24.224 -25.709 175.909 1.00 56.15 965 GLY A CA 1
ATOM 621 C C . GLY A 1 96 ? 23.357 -25.858 174.684 1.00 51.15 965 GLY A C 1
ATOM 622 O O . GLY A 1 96 ? 23.692 -26.614 173.778 1.00 49.28 965 GLY A O 1
ATOM 623 N N . GLU A 1 97 ? 22.252 -25.128 174.646 1.00 49.70 966 GLU A N 1
ATOM 624 C CA . GLU A 1 97 ? 21.258 -25.336 173.617 1.00 51.18 966 GLU A CA 1
ATOM 625 C C . GLU A 1 97 ? 21.626 -24.582 172.340 1.00 45.20 966 GLU A C 1
ATOM 626 O O . GLU A 1 97 ? 22.407 -23.626 172.359 1.00 39.70 966 GLU A O 1
ATOM 632 N N . SER A 1 98 ? 21.044 -25.032 171.233 1.00 47.81 967 SER A N 1
ATOM 633 C CA . SER A 1 98 ? 21.251 -24.379 169.940 1.00 48.13 967 SER A CA 1
ATOM 634 C C . SER A 1 98 ? 20.563 -23.018 169.895 1.00 45.15 967 SER A C 1
ATOM 635 O O . SER A 1 98 ? 19.465 -22.843 170.415 1.00 47.19 967 SER A O 1
ATOM 638 N N . LEU A 1 99 ? 21.209 -22.051 169.255 1.00 41.22 968 LEU A N 1
ATOM 639 C CA . LEU A 1 99 ? 20.712 -20.683 169.202 1.00 38.33 968 LEU A CA 1
ATOM 640 C C . LEU A 1 99 ? 20.278 -20.322 167.790 1.00 39.19 968 LEU A C 1
ATOM 641 O O . LEU A 1 99 ? 19.103 -20.007 167.564 1.00 39.34 968 LEU A O 1
ATOM 646 N N . PHE A 1 100 ? 21.193 -20.364 166.824 1.00 35.97 969 PHE A N 1
ATOM 647 C CA . PHE A 1 100 ? 20.766 -20.054 165.458 1.00 36.64 969 PHE A CA 1
ATOM 648 C C . PHE A 1 100 ? 21.809 -20.596 164.506 1.00 35.26 969 PHE A C 1
ATOM 649 O O . PHE A 1 100 ? 22.813 -21.165 164.929 1.00 32.26 969 PHE A O 1
ATOM 657 N N . SER A 1 101 ? 21.590 -20.369 163.205 1.00 35.34 970 SER A N 1
ATOM 658 C CA . SER A 1 101 ? 22.479 -20.896 162.185 1.00 37.71 970 SER A CA 1
ATOM 659 C C . SER A 1 101 ? 23.018 -19.765 161.306 1.00 32.17 970 SER A C 1
ATOM 660 O O . SER A 1 101 ? 22.358 -18.732 161.109 1.00 33.23 970 SER A O 1
ATOM 663 N N . ILE A 1 102 ? 24.266 -19.944 160.874 1.00 28.71 971 ILE A N 1
ATOM 664 C CA . ILE A 1 102 ? 24.920 -19.110 159.869 1.00 29.46 971 ILE A CA 1
ATOM 665 C C . ILE A 1 102 ? 25.211 -20.024 158.697 1.00 29.38 971 ILE A C 1
ATOM 666 O O . ILE A 1 102 ? 25.825 -21.084 158.878 1.00 28.71 971 ILE A O 1
ATOM 671 N N . ILE A 1 103 ? 24.812 -19.605 157.502 1.00 27.82 972 ILE A N 1
ATOM 672 C CA . ILE A 1 103 ? 25.045 -20.365 156.273 1.00 24.89 972 ILE A CA 1
ATOM 673 C C . ILE A 1 103 ? 26.064 -19.598 155.442 1.00 24.76 972 ILE A C 1
ATOM 674 O O . ILE A 1 103 ? 25.948 -18.374 155.291 1.00 25.48 972 ILE A O 1
ATOM 679 N N . ILE A 1 104 ? 27.106 -20.287 154.978 1.00 23.50 973 ILE A N 1
ATOM 680 C CA . ILE A 1 104 ? 28.043 -19.712 154.017 1.00 22.37 973 ILE A CA 1
ATOM 681 C C . ILE A 1 104 ? 27.591 -20.124 152.610 1.00 24.46 973 ILE A C 1
ATOM 682 O O . ILE A 1 104 ? 27.560 -21.321 152.282 1.00 23.73 973 ILE A O 1
ATOM 687 N N . TYR A 1 105 ? 27.210 -19.145 151.779 1.00 21.69 974 TYR A N 1
ATOM 688 C CA . TYR A 1 105 ? 26.443 -19.466 150.561 1.00 22.88 974 TYR A CA 1
ATOM 689 C C . TYR A 1 105 ? 27.198 -18.895 149.364 1.00 22.68 974 TYR A C 1
ATOM 690 O O . TYR A 1 105 ? 27.435 -17.682 149.313 1.00 21.74 974 TYR A O 1
ATOM 699 N N . VAL A 1 106 ? 27.569 -19.753 148.405 1.00 20.97 975 VAL A N 1
ATOM 700 C CA . VAL A 1 106 ? 28.293 -19.293 147.187 1.00 22.04 975 VAL A CA 1
ATOM 701 C C . VAL A 1 106 ? 27.216 -18.883 146.177 1.00 25.48 975 VAL A C 1
ATOM 702 O O . VAL A 1 106 ? 26.643 -19.694 145.449 1.00 26.38 975 VAL A O 1
ATOM 706 N N . ARG A 1 107 ? 26.882 -17.598 146.174 1.00 22.91 976 ARG A N 1
ATOM 707 C CA . ARG A 1 107 ? 25.697 -17.179 145.455 1.00 21.99 976 ARG A CA 1
ATOM 708 C C . ARG A 1 107 ? 25.920 -17.165 143.941 1.00 24.41 976 ARG A C 1
ATOM 709 O O . ARG A 1 107 ? 24.999 -17.459 143.196 1.00 23.60 976 ARG A O 1
ATOM 717 N N . ARG A 1 108 ? 27.115 -16.835 143.486 1.00 21.26 977 ARG A N 1
ATOM 718 C CA . ARG A 1 108 ? 27.339 -16.865 142.031 1.00 23.70 977 ARG A CA 1
ATOM 719 C C . ARG A 1 108 ? 28.763 -17.295 141.738 1.00 24.31 977 ARG A C 1
ATOM 720 O O . ARG A 1 108 ? 29.712 -16.872 142.409 1.00 23.02 977 ARG A O 1
ATOM 728 N N . VAL A 1 109 ? 28.914 -18.203 140.770 1.00 23.15 978 VAL A N 1
ATOM 729 C CA . VAL A 1 109 ? 30.214 -18.510 140.188 1.00 20.59 978 VAL A CA 1
ATOM 730 C C . VAL A 1 109 ? 29.992 -18.590 138.683 1.00 24.25 978 VAL A C 1
ATOM 731 O O . VAL A 1 109 ? 29.214 -19.435 138.220 1.00 25.88 978 VAL A O 1
ATOM 735 N N . ILE A 1 110 ? 30.672 -17.740 137.929 1.00 25.65 979 ILE A N 1
ATOM 736 C CA . ILE A 1 110 ? 30.688 -17.888 136.449 1.00 27.07 979 ILE A CA 1
ATOM 737 C C . ILE A 1 110 ? 32.040 -17.429 135.923 1.00 27.15 979 ILE A C 1
ATOM 738 O O . ILE A 1 110 ? 32.741 -16.647 136.572 1.00 29.94 979 ILE A O 1
ATOM 743 N N . ASN A 1 111 ? 32.427 -17.931 134.742 1.00 26.41 980 ASN A N 1
ATOM 744 C CA . ASN A 1 111 ? 33.580 -17.343 134.080 1.00 25.19 980 ASN A CA 1
ATOM 745 C C . ASN A 1 111 ? 33.044 -16.471 132.932 1.00 27.10 980 ASN A C 1
ATOM 746 O O . ASN A 1 111 ? 31.932 -16.675 132.438 1.00 25.97 980 ASN A O 1
ATOM 751 N N . LYS A 1 112 ? 33.791 -15.445 132.562 1.00 26.19 981 LYS A N 1
ATOM 752 C CA . LYS A 1 112 ? 33.273 -14.590 131.486 1.00 27.29 981 LYS A CA 1
ATOM 753 C C . LYS A 1 112 ? 34.433 -13.960 130.750 1.00 26.81 981 LYS A C 1
ATOM 754 O O . LYS A 1 112 ? 35.521 -13.781 131.318 1.00 24.14 981 LYS A O 1
ATO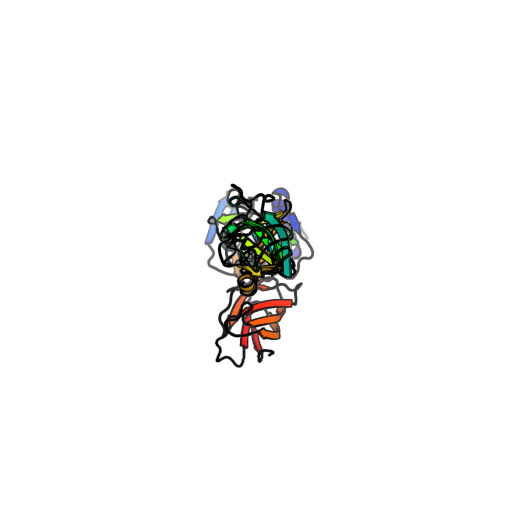M 760 N N . ALA A 1 113 ? 34.200 -13.627 129.472 1.00 26.37 982 ALA A N 1
ATOM 761 C CA . ALA A 1 113 ? 35.157 -12.806 128.734 1.00 25.56 982 ALA A CA 1
ATOM 762 C C . ALA A 1 113 ? 34.398 -12.012 127.655 1.00 27.02 982 ALA A C 1
ATOM 763 O O . ALA A 1 113 ? 33.244 -12.322 127.302 1.00 25.57 982 ALA A O 1
ATOM 765 N N . SER A 1 114 ? 35.031 -10.925 127.212 1.00 28.98 983 SER A N 1
ATOM 766 C CA . SER A 1 114 ? 34.518 -10.129 126.118 1.00 29.36 983 SER A CA 1
ATOM 767 C C . SER A 1 114 ? 34.908 -10.783 124.795 1.00 27.21 983 SER A C 1
ATOM 768 O O . SER A 1 114 ? 35.934 -11.466 124.683 1.00 26.78 983 SER A O 1
ATOM 771 N N . TYR A 1 115 ? 34.077 -10.558 123.783 1.00 29.17 984 TYR A N 1
ATOM 772 C CA . TYR A 1 115 ? 34.340 -11.031 122.423 1.00 26.01 984 TYR A CA 1
ATOM 773 C C . TYR A 1 115 ? 34.060 -9.905 121.448 1.00 29.17 984 TYR A C 1
ATOM 774 O O . TYR A 1 115 ? 33.243 -9.008 121.716 1.00 31.08 984 TYR A O 1
ATOM 783 N N . ARG A 1 116 ? 34.713 -9.995 120.277 1.00 31.80 985 ARG A N 1
ATOM 784 C CA . ARG A 1 116 ? 34.506 -8.997 119.237 1.00 31.08 985 ARG A CA 1
ATOM 785 C C . ARG A 1 116 ? 34.175 -9.640 117.891 1.00 30.38 985 ARG A C 1
ATOM 786 O O . ARG A 1 116 ? 34.662 -10.718 117.513 1.00 27.37 985 ARG A O 1
ATOM 794 N N . PHE A 1 117 ? 33.329 -8.927 117.168 1.00 32.27 986 PHE A N 1
ATOM 795 C CA . PHE A 1 117 ? 32.773 -9.481 115.954 1.00 34.12 986 PHE A CA 1
ATOM 796 C C . PHE A 1 117 ? 33.855 -9.552 114.884 1.00 31.54 986 PHE A C 1
ATOM 797 O O . PHE A 1 117 ? 34.577 -8.566 114.655 1.00 31.97 986 PHE A O 1
ATOM 805 N N . LEU A 1 118 ? 33.967 -10.723 114.236 1.00 31.20 987 LEU A N 1
ATOM 806 C CA . LEU A 1 118 ? 34.880 -10.911 113.102 1.00 30.46 987 LEU A CA 1
ATOM 807 C C . LEU A 1 118 ? 34.186 -10.889 111.739 1.00 29.37 987 LEU A C 1
ATOM 808 O O . LEU A 1 118 ? 34.583 -10.097 110.888 1.00 29.12 987 LEU A O 1
ATOM 813 N N . TYR A 1 119 ? 33.171 -11.734 111.516 1.00 28.54 988 TYR A N 1
ATOM 814 C CA . TYR A 1 119 ? 32.588 -11.785 110.173 1.00 28.27 988 TYR A CA 1
ATOM 815 C C . TYR A 1 119 ? 31.330 -12.645 110.226 1.00 29.34 988 TYR A C 1
ATOM 816 O O . TYR A 1 119 ? 31.110 -13.392 111.180 1.00 26.26 988 TYR A O 1
ATOM 825 N N . GLU A 1 120 ? 30.539 -12.582 109.163 1.00 29.08 989 GLU A N 1
ATOM 826 C CA . GLU A 1 120 ? 29.451 -13.517 108.918 1.00 32.01 989 GLU A CA 1
ATOM 827 C C . GLU A 1 120 ? 29.885 -14.502 107.845 1.00 32.84 989 GLU A C 1
ATOM 828 O O . GLU A 1 120 ? 30.686 -14.159 106.971 1.00 32.96 989 GLU A O 1
ATOM 834 N N . THR A 1 121 ? 29.326 -15.721 107.896 1.00 31.46 990 THR A N 1
ATOM 835 C CA . THR A 1 121 ? 29.535 -16.704 106.833 1.00 31.89 990 THR A CA 1
ATOM 836 C C . THR A 1 121 ? 28.224 -17.463 106.636 1.00 32.38 990 THR A C 1
ATOM 837 O O . THR A 1 121 ? 27.273 -17.341 107.424 1.00 28.96 990 THR A O 1
ATOM 841 N N . GLY A 1 122 ? 28.179 -18.215 105.540 1.00 29.17 991 GLY A N 1
ATOM 842 C CA . GLY A 1 122 ? 27.058 -19.029 105.135 1.00 29.11 991 GLY A CA 1
ATOM 843 C C . GLY A 1 122 ? 27.359 -19.560 103.739 1.00 28.55 991 GLY A C 1
ATOM 844 O O . GLY A 1 122 ? 28.461 -19.379 103.226 1.00 28.68 991 GLY A O 1
ATOM 845 N N . PRO A 1 123 ? 26.416 -20.241 103.109 1.00 26.66 992 PRO A N 1
ATOM 846 C CA . PRO A 1 123 ? 26.727 -20.897 101.826 1.00 28.43 992 PRO A CA 1
ATOM 847 C C . PRO A 1 123 ? 26.776 -19.901 100.678 1.00 30.53 992 PRO A C 1
ATOM 848 O O . PRO A 1 123 ? 26.136 -18.850 100.702 1.00 31.32 992 PRO A O 1
ATOM 852 N N . THR A 1 124 ? 27.481 -20.298 99.620 1.00 30.58 993 THR A N 1
ATOM 853 C CA . THR A 1 124 ? 27.519 -19.459 98.434 1.00 33.14 993 THR A CA 1
ATOM 854 C C . THR A 1 124 ? 26.270 -19.706 97.607 1.00 29.46 993 THR A C 1
ATOM 855 O O . THR A 1 124 ? 25.875 -20.852 97.368 1.00 30.45 993 THR A O 1
ATOM 859 N N . ILE A 1 125 ? 25.641 -18.614 97.201 1.00 28.29 994 ILE A N 1
ATOM 860 C CA . ILE A 1 125 ? 24.387 -18.612 96.462 1.00 31.28 994 ILE A CA 1
ATOM 861 C C . ILE A 1 125 ? 24.493 -17.907 95.130 1.00 32.15 994 ILE A C 1
ATOM 862 O O . ILE A 1 125 ? 23.480 -17.777 94.440 1.00 34.40 994 ILE A O 1
ATOM 867 N N . GLY A 1 126 ? 25.660 -17.389 94.786 1.00 30.64 995 GLY A N 1
ATOM 868 C CA . GLY A 1 126 ? 25.796 -16.698 93.509 1.00 32.06 995 GLY A CA 1
ATOM 869 C C . GLY A 1 126 ? 27.205 -16.180 93.402 1.00 28.97 995 GLY A C 1
ATOM 870 O O . GLY A 1 126 ? 27.982 -16.287 94.338 1.00 30.15 995 GLY A O 1
ATOM 871 N N . ILE A 1 127 ? 27.543 -15.651 92.209 1.00 29.57 996 ILE A N 1
ATOM 872 C CA . ILE A 1 127 ? 28.873 -15.082 91.974 1.00 28.53 996 ILE A CA 1
ATOM 873 C C . ILE A 1 127 ? 28.713 -13.720 91.335 1.00 29.58 996 ILE A C 1
ATOM 874 O O . ILE A 1 127 ? 28.148 -13.616 90.233 1.00 30.53 996 ILE A O 1
ATOM 879 N N . ASN A 1 128 ? 29.285 -12.689 91.956 1.00 30.84 997 ASN A N 1
ATOM 880 C CA . ASN A 1 128 ? 29.490 -11.423 91.248 1.00 32.33 997 ASN A CA 1
ATOM 881 C C . ASN A 1 128 ? 30.722 -11.558 90.363 1.00 32.02 997 ASN A C 1
ATOM 882 O O . ASN A 1 128 ? 31.778 -11.968 90.844 1.00 31.65 997 ASN A O 1
ATOM 887 N N . ALA A 1 129 ? 30.600 -11.196 89.081 1.00 31.49 998 ALA A N 1
ATOM 888 C CA . ALA A 1 129 ? 31.675 -11.428 88.105 1.00 33.09 998 ALA A CA 1
ATOM 889 C C . ALA A 1 129 ? 31.815 -10.246 87.138 1.00 33.46 998 ALA A C 1
ATOM 890 O O . ALA A 1 129 ? 30.846 -9.555 86.812 1.00 36.86 998 ALA A O 1
ATOM 892 N N . LYS A 1 130 ? 33.044 -10.016 86.695 1.00 33.35 999 LYS A N 1
ATOM 893 C CA . LYS A 1 130 ? 33.316 -9.137 85.565 1.00 33.58 999 LYS A CA 1
ATOM 894 C C . LYS A 1 130 ? 34.229 -9.871 84.593 1.00 31.47 999 LYS A C 1
ATOM 895 O O . LYS A 1 130 ? 35.026 -10.705 85.010 1.00 31.00 999 LYS A O 1
ATOM 901 N N . HIS A 1 131 ? 34.123 -9.550 83.296 1.00 30.83 1000 HIS A N 1
ATOM 902 C CA . HIS A 1 131 ? 35.089 -10.144 82.365 1.00 32.09 1000 HIS A CA 1
ATOM 903 C C . HIS A 1 131 ? 35.239 -9.261 81.143 1.00 33.35 1000 HIS A C 1
ATOM 904 O O . HIS A 1 131 ? 34.369 -8.433 80.824 1.00 34.91 1000 HIS A O 1
ATOM 911 N N . GLU A 1 132 ? 36.373 -9.434 80.463 1.00 34.52 1001 GLU A N 1
ATOM 912 C CA . GLU A 1 132 ? 36.636 -8.782 79.186 1.00 37.16 1001 GLU A CA 1
ATOM 913 C C . GLU A 1 132 ? 37.370 -9.757 78.269 1.00 34.93 1001 GLU A C 1
ATOM 914 O O . GLU A 1 132 ? 37.957 -10.745 78.712 1.00 33.24 1001 GLU A O 1
ATOM 920 N N . GLU A 1 133 ? 37.387 -9.447 76.990 1.00 36.98 1002 GLU A N 1
ATOM 921 C CA . GLU A 1 133 ? 38.286 -10.178 76.104 1.00 36.41 1002 GLU A CA 1
ATOM 922 C C . GLU A 1 133 ? 38.979 -9.196 75.185 1.00 37.07 1002 GLU A C 1
ATOM 923 O O . GLU A 1 133 ? 38.451 -8.122 74.913 1.00 34.87 1002 GLU A O 1
ATOM 929 N N . VAL A 1 134 ? 40.170 -9.582 74.713 1.00 36.95 1003 VAL A N 1
ATOM 930 C CA . VAL A 1 134 ? 40.922 -8.830 73.721 1.00 38.26 1003 VAL A CA 1
ATOM 931 C C . VAL A 1 134 ? 41.338 -9.764 72.577 1.00 34.25 1003 VAL A C 1
ATOM 932 O O . VAL A 1 134 ? 41.688 -10.937 72.783 1.00 30.34 1003 VAL A O 1
ATOM 936 N N . CYS A 1 135 ? 41.270 -9.216 71.365 1.00 34.46 1004 CYS A N 1
ATOM 937 C CA . CYS A 1 135 ? 41.466 -9.971 70.129 1.00 34.65 1004 CYS A CA 1
ATOM 938 C C . CYS A 1 135 ? 42.917 -10.403 69.958 1.00 34.28 1004 CYS A C 1
ATOM 939 O O . CYS A 1 135 ? 43.194 -11.575 69.644 1.00 29.04 1004 CYS A O 1
ATOM 942 N N . THR A 1 136 ? 43.853 -9.496 70.258 1.00 33.78 1005 THR A N 1
ATOM 943 C CA . THR A 1 136 ? 45.276 -9.723 70.080 1.00 35.00 1005 THR A CA 1
ATOM 944 C C . THR A 1 136 ? 46.066 -9.329 71.327 1.00 36.23 1005 THR A C 1
ATOM 945 O O . THR A 1 136 ? 45.582 -8.614 72.211 1.00 38.70 1005 THR A O 1
ATOM 949 N N . GLY A 1 137 ? 47.293 -9.832 71.414 1.00 33.60 1006 GLY A N 1
ATOM 950 C CA . GLY A 1 137 ? 48.128 -9.563 72.567 1.00 35.91 1006 GLY A CA 1
ATOM 951 C C . GLY A 1 137 ? 47.954 -10.609 73.639 1.00 36.12 1006 GLY A C 1
ATOM 952 O O . GLY A 1 137 ? 47.088 -11.486 73.576 1.00 33.41 1006 GLY A O 1
ATOM 953 N N . LYS A 1 138 ? 48.797 -10.511 74.662 1.00 37.42 1007 LYS A N 1
ATOM 954 C CA . LYS A 1 138 ? 48.734 -11.452 75.759 1.00 36.07 1007 LYS A CA 1
ATOM 955 C C . LYS A 1 138 ? 47.904 -10.865 76.904 1.00 35.97 1007 LYS A C 1
ATOM 956 O O . LYS A 1 138 ? 47.517 -9.692 76.890 1.00 35.44 1007 LYS A O 1
ATOM 962 N N . CYS A 1 139 ? 47.573 -11.729 77.854 1.00 31.98 1008 CYS A N 1
ATOM 963 C CA . CYS A 1 139 ? 46.766 -11.313 79.004 1.00 31.08 1008 CYS A CA 1
ATOM 964 C C . CYS A 1 139 ? 47.482 -10.173 79.727 1.00 35.45 1008 CYS A C 1
ATOM 965 O O . CYS A 1 139 ? 48.711 -10.191 79.828 1.00 34.78 1008 CYS A O 1
ATOM 968 N N . PRO A 1 140 ? 46.760 -9.147 80.190 1.00 38.45 1009 PRO A N 1
ATOM 969 C CA . PRO A 1 140 ? 47.413 -8.052 80.936 1.00 40.72 1009 PRO A CA 1
ATOM 970 C C . PRO A 1 140 ? 47.975 -8.543 82.273 1.00 39.47 1009 PRO A C 1
ATOM 971 O O . PRO A 1 140 ? 47.536 -9.561 82.810 1.00 38.73 1009 PRO A O 1
ATOM 975 N N . SER A 1 141 ? 49.034 -7.866 82.736 1.00 44.54 1010 SER A N 1
ATOM 976 C CA . SER A 1 141 ? 49.690 -8.127 84.056 1.00 49.45 1010 SER A CA 1
ATOM 977 C C . SER A 1 141 ? 49.599 -6.855 84.884 1.00 49.43 1010 SER A C 1
ATOM 978 O O . SER A 1 141 ? 50.114 -5.823 84.469 1.00 51.24 1010 SER A O 1
ATOM 981 N N . PRO A 1 142 ? 48.894 -6.897 85.996 1.00 46.68 1011 PRO A N 1
ATOM 982 C CA . PRO A 1 142 ? 48.106 -8.034 86.458 1.00 44.92 1011 PRO A CA 1
ATOM 983 C C . PRO A 1 142 ? 46.776 -8.068 85.720 1.00 43.02 1011 PRO A C 1
ATOM 984 O O . PRO A 1 142 ? 46.464 -7.127 84.989 1.00 44.73 1011 PRO A O 1
ATOM 988 N N . ILE A 1 143 ? 46.008 -9.130 85.933 1.00 40.57 1012 ILE A N 1
ATOM 989 C CA . ILE A 1 143 ? 44.596 -9.097 85.551 1.00 39.61 1012 ILE A CA 1
ATOM 990 C C . ILE A 1 143 ? 43.916 -8.008 86.377 1.00 43.01 1012 ILE A C 1
ATOM 991 O O . ILE A 1 143 ? 43.963 -8.065 87.626 1.00 39.62 1012 ILE A O 1
ATOM 996 N N . PRO A 1 144 ? 43.256 -7.014 85.775 1.00 46.62 1013 PRO A N 1
ATOM 997 C CA . PRO A 1 144 ? 42.599 -5.982 86.596 1.00 48.89 1013 PRO A CA 1
ATOM 998 C C . PRO A 1 144 ? 41.480 -6.541 87.480 1.00 44.93 1013 PRO A C 1
ATOM 999 O O . PRO A 1 144 ? 40.685 -7.397 87.073 1.00 43.46 1013 PRO A O 1
ATOM 1003 N N . HIS A 1 145 ? 41.410 -6.035 88.711 1.00 44.17 1014 HIS A N 1
ATOM 1004 C CA . HIS A 1 145 ? 40.372 -6.523 89.603 1.00 40.15 1014 HIS A CA 1
ATOM 1005 C C . HIS A 1 145 ? 40.210 -5.567 90.780 1.00 43.64 1014 HIS A C 1
ATOM 1006 O O . HIS A 1 145 ? 41.135 -4.826 91.138 1.00 44.86 1014 HIS A O 1
ATOM 1013 N N . GLN A 1 146 ? 39.018 -5.594 91.359 1.00 42.79 1015 GLN A N 1
ATOM 1014 C CA . GLN A 1 146 ? 38.791 -4.956 92.655 1.00 46.27 1015 GLN A CA 1
ATOM 1015 C C . GLN A 1 146 ? 39.465 -5.713 93.790 1.00 43.52 1015 GLN A C 1
ATOM 1016 O O . GLN A 1 146 ? 39.705 -6.926 93.745 1.00 40.58 1015 GLN A O 1
ATOM 1022 N N . ASP A 1 147 ? 39.721 -4.990 94.878 1.00 48.64 1016 ASP A N 1
ATOM 1023 C CA . ASP A 1 147 ? 40.218 -5.637 96.077 1.00 50.97 1016 ASP A CA 1
ATOM 1024 C C . ASP A 1 147 ? 39.238 -6.681 96.580 1.00 44.35 1016 ASP A C 1
ATOM 1025 O O . ASP A 1 147 ? 38.027 -6.448 96.636 1.00 43.39 1016 ASP A O 1
ATOM 1030 N N . GLY A 1 148 ? 39.765 -7.841 96.943 1.00 40.49 1017 GLY A N 1
ATOM 1031 C CA . GLY A 1 148 ? 38.949 -8.925 97.444 1.00 38.70 1017 GLY A CA 1
ATOM 1032 C C . GLY A 1 148 ? 38.373 -9.839 96.373 1.00 35.31 1017 GLY A C 1
ATOM 1033 O O . GLY A 1 148 ? 37.817 -10.883 96.707 1.00 35.47 1017 GLY A O 1
ATOM 1034 N N . TRP A 1 149 ? 38.482 -9.471 95.116 1.00 37.09 1018 TRP A N 1
ATOM 1035 C CA . TRP A 1 149 ? 38.034 -10.297 94.000 1.00 31.79 1018 TRP A CA 1
ATOM 1036 C C . TRP A 1 149 ? 39.190 -11.177 93.541 1.00 33.62 1018 TRP A C 1
ATOM 1037 O O . TRP A 1 149 ? 40.346 -10.732 93.540 1.00 37.04 1018 TRP A O 1
ATOM 1048 N N . VAL A 1 150 ? 38.895 -12.434 93.155 1.00 28.57 1019 VAL A N 1
ATOM 1049 C CA . VAL A 1 150 ? 39.964 -13.302 92.661 1.00 27.28 1019 VAL A CA 1
ATOM 1050 C C . VAL A 1 150 ? 39.893 -13.233 91.129 1.00 27.04 1019 VAL A C 1
ATOM 1051 O O . VAL A 1 150 ? 38.859 -12.896 90.542 1.00 27.86 1019 VAL A O 1
ATOM 1055 N N . THR A 1 151 ? 41.022 -13.482 90.469 1.00 24.30 1020 THR A N 1
ATOM 1056 C CA . THR A 1 151 ? 41.059 -13.322 89.002 1.00 24.42 1020 THR A CA 1
ATOM 1057 C C . THR A 1 151 ? 41.089 -14.657 88.272 1.00 25.34 1020 THR A C 1
ATOM 1058 O O . THR A 1 151 ? 41.387 -15.716 88.827 1.00 25.60 1020 THR A O 1
ATOM 1062 N N . PHE A 1 152 ? 40.794 -14.587 86.963 1.00 29.07 1021 PHE A N 1
ATOM 1063 C CA . PHE A 1 152 ? 40.939 -15.761 86.126 1.00 26.58 1021 PHE A CA 1
ATOM 1064 C C . PHE A 1 152 ? 41.272 -15.281 84.720 1.00 25.46 1021 PHE A C 1
ATOM 1065 O O . PHE A 1 152 ? 40.923 -14.162 84.341 1.00 27.63 1021 PHE A O 1
ATOM 1073 N N . SER A 1 153 ? 41.960 -16.125 83.957 1.00 23.85 1022 SER A N 1
ATOM 1074 C CA . SER A 1 153 ? 42.299 -15.711 82.578 1.00 23.39 1022 SER A CA 1
ATOM 1075 C C . SER A 1 153 ? 42.701 -16.936 81.763 1.00 26.08 1022 SER A C 1
ATOM 1076 O O . SER A 1 153 ? 43.148 -17.957 82.309 1.00 24.48 1022 SER A O 1
ATOM 1079 N N . LYS A 1 154 ? 42.597 -16.793 80.436 1.00 24.75 1023 LYS A N 1
ATOM 1080 C CA . LYS A 1 154 ? 43.147 -17.775 79.510 1.00 25.92 1023 LYS A CA 1
ATOM 1081 C C . LYS A 1 154 ? 43.789 -17.043 78.339 1.00 25.76 1023 LYS A C 1
ATOM 1082 O O . LYS A 1 154 ? 43.151 -16.179 77.716 1.00 25.92 1023 LYS A O 1
ATOM 1088 N N . GLU A 1 155 ? 45.067 -17.366 78.089 1.00 24.06 1024 GLU A N 1
ATOM 1089 C CA . GLU A 1 155 ? 45.807 -16.901 76.929 1.00 24.72 1024 GLU A CA 1
ATOM 1090 C C . GLU A 1 155 ? 45.302 -17.643 75.691 1.00 25.68 1024 GLU A C 1
ATOM 1091 O O . GLU A 1 155 ? 44.614 -18.674 75.795 1.00 25.45 1024 GLU A O 1
ATOM 1097 N N . ARG A 1 156 ? 45.672 -17.114 74.542 1.00 26.14 1025 ARG A N 1
ATOM 1098 C CA . ARG A 1 156 ? 45.467 -17.791 73.249 1.00 27.55 1025 ARG A CA 1
ATOM 1099 C C . ARG A 1 156 ? 43.975 -18.034 72.980 1.00 29.47 1025 ARG A C 1
ATOM 1100 O O . ARG A 1 156 ? 43.590 -19.045 72.391 1.00 29.71 1025 ARG A O 1
ATOM 1108 N N . SER A 1 157 ? 43.111 -17.092 73.381 1.00 24.84 1026 SER A N 1
ATOM 1109 C CA . SER A 1 157 ? 41.685 -17.369 73.255 1.00 22.85 1026 SER A CA 1
ATOM 1110 C C . SER A 1 157 ? 41.115 -17.091 71.843 1.00 25.61 1026 SER A C 1
ATOM 1111 O O . SER A 1 157 ? 40.090 -17.708 71.461 1.00 26.43 1026 SER A O 1
ATOM 1114 N N . SER A 1 158 ? 41.775 -16.257 71.024 1.00 26.11 1027 SER A N 1
ATOM 1115 C CA . SER A 1 158 ? 41.321 -15.987 69.663 1.00 27.19 1027 SER A CA 1
ATOM 1116 C C . SER A 1 158 ? 41.747 -17.142 68.745 1.00 28.34 1027 SER A C 1
ATOM 1117 O O . SER A 1 158 ? 42.931 -17.495 68.696 1.00 28.36 1027 SER A O 1
ATOM 1120 N N . ASN A 1 159 ? 40.796 -17.766 68.063 1.00 27.56 1028 ASN A N 1
ATOM 1121 C CA . ASN A 1 159 ? 41.145 -18.791 67.073 1.00 27.55 1028 ASN A CA 1
ATOM 1122 C C . ASN A 1 159 ? 40.034 -18.853 66.060 1.00 27.96 1028 ASN A C 1
ATOM 1123 O O . ASN A 1 159 ? 38.941 -18.335 66.287 1.00 26.48 1028 ASN A O 1
ATOM 1128 N N . TRP A 1 160 ? 40.307 -19.534 64.939 1.00 26.19 1029 TRP A N 1
ATOM 1129 C CA . TRP A 1 160 ? 39.252 -19.716 63.959 1.00 29.03 1029 TRP A CA 1
ATOM 1130 C C . TRP A 1 160 ? 38.081 -20.484 64.572 1.00 29.93 1029 TRP A C 1
ATOM 1131 O O . TRP A 1 160 ? 38.274 -21.516 65.213 1.00 29.18 1029 TRP A O 1
ATOM 1142 N N . GLY A 1 161 ? 36.858 -20.012 64.308 1.00 32.74 1030 GLY A N 1
ATOM 1143 C CA . GLY A 1 161 ? 35.701 -20.595 64.937 1.00 30.33 1030 GLY A CA 1
ATOM 1144 C C . GLY A 1 161 ? 35.454 -20.042 66.321 1.00 34.42 1030 GLY A C 1
ATOM 1145 O O . GLY A 1 161 ? 34.534 -20.510 67.009 1.00 35.77 1030 GLY A O 1
ATOM 1146 N N . CYS A 1 162 ? 36.289 -19.100 66.766 1.00 30.22 1031 CYS A N 1
ATOM 1147 C CA . CYS A 1 162 ? 36.307 -18.666 68.152 1.00 29.82 1031 CYS A CA 1
ATOM 1148 C C . CYS A 1 162 ? 36.833 -17.230 68.180 1.00 29.38 1031 CYS A C 1
ATOM 1149 O O . CYS A 1 162 ? 37.775 -16.899 68.884 1.00 29.98 1031 CYS A O 1
ATOM 1152 N N . GLU A 1 163 ? 36.182 -16.366 67.417 1.00 27.35 1032 GLU A N 1
ATOM 1153 C CA . GLU A 1 163 ? 36.617 -14.995 67.241 1.00 28.26 1032 GLU A CA 1
ATOM 1154 C C . GLU A 1 163 ? 35.503 -14.048 67.631 1.00 33.74 1032 GLU A C 1
ATOM 1155 O O . GLU A 1 163 ? 34.352 -14.243 67.225 1.00 35.22 1032 GLU A O 1
ATOM 1161 N N . GLU A 1 164 ? 35.864 -12.949 68.286 1.00 33.98 1033 GLU A N 1
ATOM 1162 C CA . GLU A 1 164 ? 34.900 -11.857 68.317 1.00 39.82 1033 GLU A CA 1
ATOM 1163 C C . GLU A 1 164 ? 34.777 -11.232 66.934 1.00 40.03 1033 GLU A C 1
ATOM 1164 O O . GLU A 1 164 ? 35.572 -11.495 66.036 1.00 40.80 1033 GLU A O 1
ATOM 1170 N N . TRP A 1 165 ? 33.743 -10.409 66.759 1.00 41.50 1034 TRP A N 1
ATOM 1171 C CA . TRP A 1 165 ? 33.464 -9.825 65.449 1.00 45.99 1034 TRP A CA 1
ATOM 1172 C C . TRP A 1 165 ? 34.681 -9.034 64.962 1.00 46.12 1034 TRP A C 1
ATOM 1173 O O . TRP A 1 165 ? 35.203 -8.180 65.685 1.00 47.21 1034 TRP A O 1
ATOM 1184 N N . GLY A 1 166 ? 35.189 -9.386 63.783 1.00 45.50 1035 GLY A N 1
ATOM 1185 C CA . GLY A 1 166 ? 36.300 -8.667 63.168 1.00 45.53 1035 GLY A CA 1
ATOM 1186 C C . GLY A 1 166 ? 37.696 -9.100 63.587 1.00 43.89 1035 GLY A C 1
ATOM 1187 O O . GLY A 1 166 ? 38.688 -8.514 63.110 1.00 45.12 1035 GLY A O 1
ATOM 1188 N N . CYS A 1 167 ? 37.814 -10.115 64.443 1.00 37.67 1036 CYS A N 1
ATOM 1189 C CA . CYS A 1 167 ? 39.115 -10.627 64.850 1.00 36.60 1036 CYS A CA 1
ATOM 1190 C C . CYS A 1 167 ? 39.536 -11.794 63.962 1.00 36.26 1036 CYS A C 1
ATOM 1191 O O . CYS A 1 167 ? 38.755 -12.711 63.722 1.00 38.19 1036 CYS A O 1
ATOM 1194 N N . LEU A 1 168 ? 40.782 -11.784 63.500 1.00 35.18 1037 LEU A N 1
ATOM 1195 C CA . LEU A 1 168 ? 41.306 -12.910 62.732 1.00 34.39 1037 LEU A CA 1
ATOM 1196 C C . LEU A 1 168 ? 42.552 -13.520 63.362 1.00 31.33 1037 LEU A C 1
ATOM 1197 O O . LEU A 1 168 ? 43.282 -14.262 62.679 1.00 30.26 1037 LEU A O 1
ATOM 1202 N N . ALA A 1 169 ? 42.843 -13.185 64.622 1.00 29.87 1038 ALA A N 1
ATOM 1203 C CA . ALA A 1 169 ? 44.023 -13.676 65.310 1.00 29.75 1038 ALA A CA 1
ATOM 1204 C C . ALA A 1 169 ? 43.897 -15.170 65.625 1.00 30.04 1038 ALA A C 1
ATOM 1205 O O . ALA A 1 169 ? 42.795 -15.724 65.787 1.00 27.68 1038 ALA A O 1
ATOM 1207 N N . ILE A 1 170 ? 45.042 -15.838 65.646 1.00 27.42 1039 ILE A N 1
ATOM 1208 C CA . ILE A 1 170 ? 45.115 -17.286 65.827 1.00 28.79 1039 ILE A CA 1
ATOM 1209 C C . ILE A 1 170 ? 46.066 -17.529 66.978 1.00 31.23 1039 ILE A C 1
ATOM 1210 O O . ILE A 1 170 ? 47.204 -17.041 66.947 1.00 34.02 1039 ILE A O 1
ATOM 1215 N N . ASN A 1 171 ? 45.614 -18.279 67.975 1.00 29.59 1040 ASN A N 1
ATOM 1216 C CA . ASN A 1 171 ? 46.451 -18.616 69.118 1.00 33.04 1040 ASN A CA 1
ATOM 1217 C C . ASN A 1 171 ? 47.010 -17.343 69.772 1.00 34.28 1040 ASN A C 1
ATOM 1218 O O . ASN A 1 171 ? 48.207 -17.229 70.068 1.00 35.24 1040 ASN A O 1
ATOM 1223 N N . ASP A 1 172 ? 46.107 -16.377 70.005 1.00 30.88 1041 ASP A N 1
ATOM 1224 C CA . ASP A 1 172 ? 46.485 -15.030 70.419 1.00 32.55 1041 ASP A CA 1
ATOM 1225 C C . ASP A 1 172 ? 45.311 -14.428 71.194 1.00 31.46 1041 ASP A C 1
ATOM 1226 O O . ASP A 1 172 ? 44.208 -14.986 71.230 1.00 30.16 1041 ASP A O 1
ATOM 1231 N N . GLY A 1 173 ? 45.537 -13.280 71.817 1.00 32.22 1042 GLY A N 1
ATOM 1232 C CA . GLY A 1 173 ? 44.464 -12.672 72.587 1.00 31.03 1042 GLY A CA 1
ATOM 1233 C C . GLY A 1 173 ? 44.303 -13.265 73.961 1.00 29.94 1042 GLY A C 1
ATOM 1234 O O . GLY A 1 173 ? 45.044 -14.151 74.406 1.00 29.81 1042 GLY A O 1
ATOM 1235 N N . CYS A 1 174 ? 43.272 -12.779 74.652 1.00 29.71 1043 CYS A N 1
ATOM 1236 C CA . CYS A 1 174 ? 43.073 -13.195 76.026 1.00 28.74 1043 CYS A CA 1
ATOM 1237 C C . CYS A 1 174 ? 41.604 -13.041 76.402 1.00 27.75 1043 CYS A C 1
ATOM 1238 O O . CYS A 1 174 ? 40.903 -12.164 75.878 1.00 29.60 1043 CYS A O 1
ATOM 1241 N N . LEU A 1 175 ? 41.167 -13.871 77.350 1.00 27.64 1044 LEU A N 1
ATOM 1242 C CA . LEU A 1 175 ? 39.859 -13.713 77.974 1.00 25.28 1044 LEU A CA 1
ATOM 1243 C C . LEU A 1 175 ? 40.113 -13.738 79.465 1.00 25.66 1044 LEU A C 1
ATOM 1244 O O . LEU A 1 175 ? 40.734 -14.690 79.966 1.00 26.04 1044 LEU A O 1
ATOM 1249 N N . TYR A 1 176 ? 39.694 -12.683 80.162 1.00 24.67 1045 TYR A N 1
ATOM 1250 C CA . TYR A 1 176 ? 40.026 -12.613 81.596 1.00 26.22 1045 TYR A CA 1
ATOM 1251 C C . TYR A 1 176 ? 38.873 -12.010 82.390 1.00 26.37 1045 TYR A C 1
ATOM 1252 O O . TYR A 1 176 ? 37.933 -11.439 81.832 1.00 30.97 1045 TYR A O 1
ATOM 1261 N N . GLY A 1 177 ? 38.948 -12.146 83.708 1.00 28.42 1046 GLY A N 1
ATOM 1262 C CA . GLY A 1 177 ? 38.019 -11.422 84.539 1.00 27.76 1046 GLY A CA 1
ATOM 1263 C C . GLY A 1 177 ? 38.332 -11.615 86.012 1.00 27.40 1046 GLY A C 1
ATOM 1264 O O . GLY A 1 177 ? 39.448 -12.000 86.392 1.00 28.21 1046 GLY A O 1
ATOM 1265 N N . SER A 1 178 ? 37.320 -11.315 86.830 1.00 29.45 1047 SER A N 1
ATOM 1266 C CA . SER A 1 178 ? 37.441 -11.436 88.290 1.00 27.00 1047 SER A CA 1
ATOM 1267 C C . SER A 1 178 ? 36.077 -11.792 88.872 1.00 27.78 1047 SER A C 1
ATOM 1268 O O . SER A 1 178 ? 35.032 -11.612 88.225 1.00 28.49 1047 SER A O 1
ATOM 1271 N N . CYS A 1 179 ? 36.074 -12.229 90.141 1.00 26.57 1048 CYS A N 1
ATOM 1272 C CA . CYS A 1 179 ? 34.804 -12.644 90.709 1.00 25.74 1048 CYS A CA 1
ATOM 1273 C C . CYS A 1 179 ? 34.895 -12.619 92.235 1.00 27.38 1048 CYS A C 1
ATOM 1274 O O . CYS A 1 179 ? 35.982 -12.650 92.796 1.00 28.21 1048 CYS A O 1
ATOM 1277 N N . GLN A 1 180 ? 33.729 -12.612 92.883 1.00 27.73 1049 GLN A N 1
ATOM 1278 C CA . GLN A 1 180 ? 33.633 -12.729 94.345 1.00 28.36 1049 GLN A CA 1
ATOM 1279 C C . GLN A 1 180 ? 32.320 -13.446 94.652 1.00 28.57 1049 GLN A C 1
ATOM 1280 O O . GLN A 1 180 ? 31.312 -13.174 93.982 1.00 29.66 1049 GLN A O 1
ATOM 1286 N N . ASP A 1 181 ? 32.354 -14.412 95.585 1.00 27.19 1050 ASP A N 1
ATOM 1287 C CA . ASP A 1 181 ? 31.125 -15.107 95.999 1.00 28.67 1050 ASP A CA 1
ATOM 1288 C C . ASP A 1 181 ? 30.082 -14.151 96.563 1.00 30.74 1050 ASP A C 1
ATOM 1289 O O . ASP A 1 181 ? 30.399 -13.085 97.117 1.00 29.93 1050 ASP A O 1
ATOM 1294 N N . ILE A 1 182 ? 28.818 -14.562 96.428 1.00 31.47 1051 ILE A N 1
ATOM 1295 C CA . ILE A 1 182 ? 27.694 -14.046 97.217 1.00 32.42 1051 ILE A CA 1
ATOM 1296 C C . ILE A 1 182 ? 27.224 -15.165 98.140 1.00 30.32 1051 ILE A C 1
ATOM 1297 O O . ILE A 1 182 ? 27.023 -16.316 97.674 1.00 30.76 1051 ILE A O 1
ATOM 1302 N N . ILE A 1 183 ? 27.066 -14.843 99.454 1.00 32.16 1052 ILE A N 1
ATOM 1303 C CA . ILE A 1 183 ? 26.659 -15.828 100.446 1.00 30.92 1052 ILE A CA 1
ATOM 1304 C C . ILE A 1 183 ? 25.326 -15.414 101.071 1.00 34.32 1052 ILE A C 1
ATOM 1305 O O . ILE A 1 183 ? 24.939 -14.245 101.087 1.00 33.70 1052 ILE A O 1
ATOM 1310 N N . ARG A 1 184 ? 24.655 -16.399 101.647 1.00 33.77 1053 ARG A N 1
ATOM 1311 C CA . ARG A 1 184 ? 23.517 -16.130 102.488 1.00 35.60 1053 ARG A CA 1
ATOM 1312 C C . ARG A 1 184 ? 24.036 -16.207 103.931 1.00 30.64 1053 ARG A C 1
ATOM 1313 O O . ARG A 1 184 ? 24.454 -17.283 104.367 1.00 30.73 1053 ARG A O 1
ATOM 1321 N N . PRO A 1 185 ? 24.077 -15.102 104.666 1.00 31.64 1054 PRO A N 1
ATOM 1322 C CA . PRO A 1 185 ? 24.651 -15.138 106.030 1.00 32.45 1054 PRO A CA 1
ATOM 1323 C C . PRO A 1 185 ? 23.842 -16.060 106.929 1.00 32.24 1054 PRO A C 1
ATOM 1324 O O . PRO A 1 185 ? 22.604 -15.972 106.971 1.00 28.54 1054 PRO A O 1
ATOM 1328 N N . GLU A 1 186 ? 24.554 -16.911 107.699 1.00 34.92 1055 GLU A N 1
ATOM 1329 C CA . GLU A 1 186 ? 23.928 -17.871 108.620 1.00 33.30 1055 GLU A CA 1
ATOM 1330 C C . GLU A 1 186 ? 24.577 -17.872 110.016 1.00 32.66 1055 GLU A C 1
ATOM 1331 O O . GLU A 1 186 ? 23.862 -18.028 111.008 1.00 34.37 1055 GLU A O 1
ATOM 1337 N N . TYR A 1 187 ? 25.896 -17.658 110.111 1.00 31.45 1056 TYR A N 1
ATOM 1338 C CA . TYR A 1 187 ? 26.575 -17.632 111.414 1.00 29.87 1056 TYR A CA 1
ATOM 1339 C C . TYR A 1 187 ? 27.406 -16.356 111.519 1.00 30.19 1056 TYR A C 1
ATOM 1340 O O . TYR A 1 187 ? 27.951 -15.877 110.512 1.00 28.48 1056 TYR A O 1
ATOM 1349 N N . LYS A 1 188 ? 27.499 -15.810 112.748 1.00 27.66 1057 LYS A N 1
ATOM 1350 C CA . LYS A 1 188 ? 28.373 -14.680 113.074 1.00 30.01 1057 LYS A CA 1
ATOM 1351 C C . LYS A 1 188 ? 29.518 -15.194 113.925 1.00 30.59 1057 LYS A C 1
ATOM 1352 O O . LYS A 1 188 ? 29.288 -15.882 114.912 1.00 32.16 1057 LYS A O 1
ATOM 1358 N N . ILE A 1 189 ? 30.732 -14.829 113.560 1.00 28.35 1058 ILE A N 1
ATOM 1359 C CA . ILE A 1 189 ? 31.939 -15.349 114.170 1.00 28.09 1058 ILE A CA 1
ATOM 1360 C C . ILE A 1 189 ? 32.582 -14.210 114.948 1.00 28.40 1058 ILE A C 1
ATOM 1361 O O . ILE A 1 189 ? 32.670 -13.059 114.445 1.00 29.55 1058 ILE A O 1
ATOM 1366 N N . TYR A 1 190 ? 32.959 -14.538 116.229 1.00 28.12 1059 TYR A N 1
ATOM 1367 C CA . TYR A 1 190 ? 33.581 -13.646 117.204 1.00 27.88 1059 TYR A CA 1
ATOM 1368 C C . TYR A 1 190 ? 34.881 -14.230 117.745 1.00 26.06 1059 TYR A C 1
ATOM 1369 O O . TYR A 1 190 ? 35.058 -15.445 117.824 1.00 26.53 1059 TYR A O 1
ATOM 1378 N N . LYS A 1 191 ? 35.787 -13.337 118.130 1.00 25.49 1060 LYS A N 1
ATOM 1379 C CA . LYS A 1 191 ? 37.052 -13.705 118.749 1.00 27.55 1060 LYS A CA 1
ATOM 1380 C C . LYS A 1 191 ? 37.100 -13.157 120.186 1.00 24.44 1060 LYS A C 1
ATOM 1381 O O . LYS A 1 191 ? 36.690 -12.012 120.430 1.00 25.13 1060 LYS A O 1
ATOM 1387 N N . LYS A 1 192 ? 37.710 -13.924 121.088 1.00 23.83 1061 LYS A N 1
ATOM 1388 C CA . LYS A 1 192 ? 37.898 -13.456 122.494 1.00 23.06 1061 LYS A CA 1
ATOM 1389 C C . LYS A 1 192 ? 38.786 -12.209 122.502 1.00 27.30 1061 LYS A C 1
ATOM 1390 O O . LYS A 1 192 ? 39.821 -12.172 121.820 1.00 30.50 1061 LYS A O 1
ATOM 1396 N N . SER A 1 193 ? 38.339 -11.147 123.209 1.00 24.45 1062 SER A N 1
ATOM 1397 C CA . SER A 1 193 ? 38.986 -9.837 123.172 1.00 24.84 1062 SER A CA 1
ATOM 1398 C C . SER A 1 193 ? 39.272 -9.298 124.576 1.00 28.43 1062 SER A C 1
ATOM 1399 O O . SER A 1 193 ? 39.326 -8.076 124.771 1.00 29.72 1062 SER A O 1
ATOM 1402 N N . SER A 1 194 ? 39.449 -10.195 125.554 1.00 26.91 1063 SER A N 1
ATOM 1403 C CA . SER A 1 194 ? 39.867 -9.856 126.917 1.00 27.32 1063 SER A CA 1
ATOM 1404 C C . SER A 1 194 ? 40.469 -11.116 127.528 1.00 27.41 1063 SER A C 1
ATOM 1405 O O . SER A 1 194 ? 40.346 -12.221 126.980 1.00 23.88 1063 SER A O 1
ATOM 1408 N N . ILE A 1 195 ? 41.141 -10.953 128.660 1.00 29.20 1064 ILE A N 1
ATOM 1409 C CA . ILE A 1 195 ? 41.384 -12.133 129.481 1.00 26.48 1064 ILE A CA 1
ATOM 1410 C C . ILE A 1 195 ? 40.039 -12.640 130.010 1.00 25.35 1064 ILE A C 1
ATOM 1411 O O . ILE A 1 195 ? 39.045 -11.890 130.112 1.00 28.17 1064 ILE A O 1
ATOM 1416 N N . GLU A 1 196 ? 39.964 -13.927 130.301 1.00 24.04 1065 GLU A N 1
ATOM 1417 C CA . GLU A 1 196 ? 38.744 -14.326 130.972 1.00 24.26 1065 GLU A CA 1
ATOM 1418 C C . GLU A 1 196 ? 38.913 -14.046 132.458 1.00 25.80 1065 GLU A C 1
ATOM 1419 O O . GLU A 1 196 ? 40.031 -13.893 132.941 1.00 25.27 1065 GLU A O 1
ATOM 1425 N N . GLN A 1 197 ? 37.799 -13.903 133.156 1.00 24.52 1066 GLN A N 1
ATOM 1426 C CA . GLN A 1 197 ? 37.868 -13.646 134.601 1.00 23.05 1066 GLN A CA 1
ATOM 1427 C C . GLN A 1 197 ? 36.769 -14.422 135.301 1.00 26.72 1066 GLN A C 1
ATOM 1428 O O . GLN A 1 197 ? 35.732 -14.736 134.713 1.00 26.19 1066 GLN A O 1
ATOM 1434 N N . LYS A 1 198 ? 37.022 -14.760 136.570 1.00 26.62 1067 LYS A N 1
ATOM 1435 C CA . LYS A 1 198 ? 35.997 -15.319 137.425 1.00 26.76 1067 LYS A CA 1
ATOM 1436 C C . LYS A 1 198 ? 35.138 -14.214 138.000 1.00 27.73 1067 LYS A C 1
ATOM 1437 O O . LYS A 1 198 ? 35.610 -13.106 138.274 1.00 32.43 1067 LYS A O 1
ATOM 1443 N N . ASP A 1 199 ? 33.855 -14.518 138.175 1.00 24.28 1068 ASP A N 1
ATOM 1444 C CA . ASP A 1 199 ? 32.926 -13.627 138.849 1.00 27.54 1068 ASP A CA 1
ATOM 1445 C C . ASP A 1 199 ? 32.280 -14.443 139.978 1.00 26.97 1068 ASP A C 1
ATOM 1446 O O . ASP A 1 199 ? 31.446 -15.320 139.703 1.00 29.82 1068 ASP A O 1
ATOM 1451 N N . VAL A 1 200 ? 32.692 -14.182 141.231 1.00 24.48 1069 VAL A N 1
ATOM 1452 C CA . VAL A 1 200 ? 32.292 -15.004 142.382 1.00 24.18 1069 VAL A CA 1
ATOM 1453 C C . VAL A 1 200 ? 31.680 -14.087 143.424 1.00 27.33 1069 VAL A C 1
ATOM 1454 O O . VAL A 1 200 ? 32.277 -13.063 143.805 1.00 27.29 1069 VAL A O 1
ATOM 1458 N N . GLU A 1 201 ? 30.485 -14.449 143.876 1.00 25.68 1070 GLU A N 1
ATOM 1459 C CA . GLU A 1 201 ? 29.843 -13.733 144.954 1.00 23.73 1070 GLU A CA 1
ATOM 1460 C C . GLU A 1 201 ? 29.529 -14.716 146.060 1.00 23.48 1070 GLU A C 1
ATOM 1461 O O . GLU A 1 201 ? 28.976 -15.799 145.812 1.00 23.30 1070 GLU A O 1
ATOM 1467 N N . VAL A 1 202 ? 29.791 -14.298 147.300 1.00 24.24 1071 VAL A N 1
ATOM 1468 C CA . VAL A 1 202 ? 29.566 -15.178 148.450 1.00 25.71 1071 VAL A CA 1
ATOM 1469 C C . VAL A 1 202 ? 28.761 -14.417 149.483 1.00 26.03 1071 VAL A C 1
ATOM 1470 O O . VAL A 1 202 ? 28.852 -13.189 149.574 1.00 26.18 1071 VAL A O 1
ATOM 1474 N N . CYS A 1 203 ? 27.902 -15.143 150.221 1.00 24.06 1072 CYS A N 1
ATOM 1475 C CA . CYS A 1 203 ? 26.984 -14.512 151.157 1.00 22.35 1072 CYS A CA 1
ATOM 1476 C C . CYS A 1 203 ? 27.086 -15.179 152.522 1.00 23.36 1072 CYS A C 1
ATOM 1477 O O . CYS A 1 203 ? 27.363 -16.373 152.633 1.00 24.20 1072 CYS A O 1
ATOM 1480 N N . ILE A 1 204 ? 26.877 -14.373 153.553 1.00 22.67 1073 ILE A N 1
ATOM 1481 C CA . ILE A 1 204 ? 26.555 -14.867 154.897 1.00 22.29 1073 ILE A CA 1
ATOM 1482 C C . ILE A 1 204 ? 25.043 -14.882 154.995 1.00 24.47 1073 ILE A C 1
ATOM 1483 O O . ILE A 1 204 ? 24.392 -13.827 154.975 1.00 26.25 1073 ILE A O 1
ATOM 1488 N N . THR A 1 205 ? 24.463 -16.058 155.161 1.00 25.67 1074 THR A N 1
ATOM 1489 C CA . THR A 1 205 ? 23.011 -16.166 155.164 1.00 29.41 1074 THR A CA 1
ATOM 1490 C C . THR A 1 205 ? 22.540 -16.482 156.586 1.00 31.23 1074 THR A C 1
ATOM 1491 O O . THR A 1 205 ? 22.942 -17.495 157.189 1.00 30.74 1074 THR A O 1
ATOM 1495 N N . MET A 1 206 ? 21.770 -15.562 157.150 1.00 35.71 1075 MET A N 1
ATOM 1496 C CA . MET A 1 206 ? 21.128 -15.746 158.439 1.00 41.57 1075 MET A CA 1
ATOM 1497 C C . MET A 1 206 ? 19.627 -15.709 158.187 1.00 48.06 1075 MET A C 1
ATOM 1498 O O . MET A 1 206 ? 19.171 -15.533 157.048 1.00 55.28 1075 MET A O 1
ATOM 1503 N N . ALA A 1 207 ? 18.858 -15.938 159.223 1.00 46.99 1076 ALA A N 1
ATOM 1504 C CA . ALA A 1 207 ? 17.409 -16.055 159.067 1.00 51.88 1076 ALA A CA 1
ATOM 1505 C C . ALA A 1 207 ? 16.817 -14.842 158.342 1.00 56.76 1076 ALA A C 1
ATOM 1506 O O . ALA A 1 207 ? 16.973 -13.695 158.778 1.00 62.95 1076 ALA A O 1
ATOM 1508 N N . HIS A 1 208 ? 16.160 -15.103 157.226 1.00 56.67 1077 HIS A N 1
ATOM 1509 C CA . HIS A 1 208 ? 15.556 -14.062 156.396 1.00 59.13 1077 HIS A CA 1
ATOM 1510 C C . HIS A 1 208 ? 16.433 -12.836 156.118 1.00 60.02 1077 HIS A C 1
ATOM 1511 O O . HIS A 1 208 ? 15.901 -11.755 155.816 1.00 62.56 1077 HIS A O 1
ATOM 1518 N N . GLU A 1 209 ? 17.758 -12.955 156.230 1.00 53.53 1078 GLU A N 1
ATOM 1519 C CA . GLU A 1 209 ? 18.583 -11.887 155.676 1.00 50.29 1078 GLU A CA 1
ATOM 1520 C C . GLU A 1 209 ? 19.910 -12.460 155.206 1.00 37.61 1078 GLU A C 1
ATOM 1521 O O . GLU A 1 209 ? 20.510 -13.306 155.881 1.00 33.65 1078 GLU A O 1
ATOM 1527 N N . SER A 1 210 ? 20.377 -11.996 154.052 1.00 32.42 1079 SER A N 1
ATOM 1528 C CA . SER A 1 210 ? 21.694 -12.387 153.573 1.00 30.26 1079 SER A CA 1
ATOM 1529 C C . SER A 1 210 ? 22.591 -11.156 153.398 1.00 29.54 1079 SER A C 1
ATOM 1530 O O . SER A 1 210 ? 22.107 -10.041 153.201 1.00 35.47 1079 SER A O 1
ATOM 1533 N N . PHE A 1 211 ? 23.898 -11.360 153.545 1.00 28.17 1080 PHE A N 1
ATOM 1534 C CA . PHE A 1 211 ? 24.899 -10.308 153.407 1.00 28.91 1080 PHE A CA 1
ATOM 1535 C C . PHE A 1 211 ? 25.967 -10.767 152.433 1.00 25.86 1080 PHE A C 1
ATOM 1536 O O . PHE A 1 211 ? 26.692 -11.730 152.702 1.00 27.55 1080 PHE A O 1
ATOM 1544 N N . CYS A 1 212 ? 26.068 -10.085 151.291 1.00 28.96 1081 CYS A N 1
ATOM 1545 C CA . CYS A 1 212 ? 26.780 -10.644 150.159 1.00 27.67 1081 CYS A CA 1
ATOM 1546 C C . CYS A 1 212 ? 27.876 -9.718 149.661 1.00 26.86 1081 CYS A C 1
ATOM 1547 O O . CYS A 1 212 ? 27.799 -8.507 149.827 1.00 27.81 1081 CYS A O 1
ATOM 1550 N N . SER A 1 213 ? 28.876 -10.302 149.028 1.00 29.05 1082 SER A N 1
ATOM 1551 C CA . SER A 1 213 ? 29.901 -9.479 148.384 1.00 29.20 1082 SER A CA 1
ATOM 1552 C C . SER A 1 213 ? 30.615 -10.288 147.314 1.00 27.64 1082 SER A C 1
ATOM 1553 O O . SER A 1 213 ? 30.799 -11.516 147.458 1.00 27.11 1082 SER A O 1
ATOM 1556 N N . THR A 1 214 ? 31.047 -9.600 146.243 1.00 26.84 1083 THR A N 1
ATOM 1557 C CA . THR A 1 214 ? 31.956 -10.277 145.327 1.00 26.66 1083 THR A CA 1
ATOM 1558 C C . THR A 1 214 ? 33.257 -10.495 146.096 1.00 29.07 1083 THR A C 1
ATOM 1559 O O . THR A 1 214 ? 33.551 -9.772 147.052 1.00 28.97 1083 THR A O 1
ATOM 1563 N N . VAL A 1 215 ? 33.989 -11.542 145.738 1.00 27.44 1084 VAL A N 1
ATOM 1564 C CA . VAL A 1 215 ? 35.259 -11.847 146.376 1.00 26.83 1084 VAL A CA 1
ATOM 1565 C C . VAL A 1 215 ? 36.257 -12.170 145.267 1.00 28.13 1084 VAL A C 1
ATOM 1566 O O . VAL A 1 215 ? 35.941 -12.930 144.351 1.00 32.25 1084 VAL A O 1
ATOM 1570 N N . ASP A 1 216 ? 37.438 -11.571 145.324 1.00 28.61 1085 ASP A N 1
ATOM 1571 C CA . ASP A 1 216 ? 38.492 -11.977 144.406 1.00 33.22 1085 ASP A CA 1
ATOM 1572 C C . ASP A 1 216 ? 39.784 -12.208 145.176 1.00 26.68 1085 ASP A C 1
ATOM 1573 O O . ASP A 1 216 ? 39.901 -11.867 146.367 1.00 24.98 1085 ASP A O 1
ATOM 1578 N N . VAL A 1 217 ? 40.735 -12.828 144.479 1.00 23.15 1086 VAL A N 1
ATOM 1579 C CA . VAL A 1 217 ? 41.860 -13.508 145.137 1.00 24.19 1086 VAL A CA 1
ATOM 1580 C C . VAL A 1 217 ? 42.789 -12.526 145.859 1.00 25.01 1086 VAL A C 1
ATOM 1581 O O . VAL A 1 217 ? 43.386 -12.883 146.882 1.00 23.96 1086 VAL A O 1
ATOM 1585 N N . LEU A 1 218 ? 42.909 -11.266 145.400 1.00 22.29 1087 LEU A N 1
ATOM 1586 C CA . LEU A 1 218 ? 43.781 -10.330 146.135 1.00 23.83 1087 LEU A CA 1
ATOM 1587 C C . LEU A 1 218 ? 43.152 -9.732 147.376 1.00 26.31 1087 LEU A C 1
ATOM 1588 O O . LEU A 1 218 ? 43.891 -9.152 148.211 1.00 26.33 1087 LEU A O 1
ATOM 1593 N N . GLN A 1 219 ? 41.826 -9.819 147.558 1.00 28.19 1088 GLN A N 1
ATOM 1594 C CA . GLN A 1 219 ? 41.206 -9.090 148.680 1.00 31.40 1088 GLN A CA 1
ATOM 1595 C C . GLN A 1 219 ? 40.188 -9.913 149.465 1.00 28.65 1088 GLN A C 1
ATOM 1596 O O . GLN A 1 219 ? 38.994 -9.970 149.110 1.00 27.02 1088 GLN A O 1
ATOM 1602 N N . PRO A 1 220 ? 40.639 -10.592 150.516 1.00 29.35 1089 PRO A N 1
ATOM 1603 C CA . PRO A 1 220 ? 39.712 -11.334 151.389 1.00 25.97 1089 PRO A CA 1
ATOM 1604 C C . PRO A 1 220 ? 38.647 -10.419 151.963 1.00 24.31 1089 PRO A C 1
ATOM 1605 O O . PRO A 1 220 ? 38.837 -9.202 152.070 1.00 23.87 1089 PRO A O 1
ATOM 1609 N N . LEU A 1 221 ? 37.537 -11.023 152.376 1.00 24.02 1090 LEU A N 1
ATOM 1610 C CA . LEU A 1 221 ? 36.438 -10.276 152.975 1.00 24.84 1090 LEU A CA 1
ATOM 1611 C C . LEU A 1 221 ? 36.633 -10.269 154.487 1.00 25.16 1090 LEU A C 1
ATOM 1612 O O . LEU A 1 221 ? 36.713 -11.335 155.121 1.00 25.19 1090 LEU A O 1
ATOM 1617 N N . ILE A 1 222 ? 36.782 -9.089 155.057 1.00 24.89 1091 ILE A N 1
ATOM 1618 C CA . ILE A 1 222 ? 37.163 -8.979 156.477 1.00 27.48 1091 ILE A CA 1
ATOM 1619 C C . ILE A 1 222 ? 36.084 -8.221 157.219 1.00 29.91 1091 ILE A C 1
ATOM 1620 O O . ILE A 1 222 ? 35.803 -7.067 156.882 1.00 33.79 1091 ILE A O 1
ATOM 1625 N N . SER A 1 223 ? 35.527 -8.837 158.270 1.00 29.32 1092 SER A N 1
ATOM 1626 C CA . SER A 1 223 ? 34.756 -8.142 159.283 1.00 30.42 1092 SER A CA 1
ATOM 1627 C C . SER A 1 223 ? 35.341 -8.556 160.628 1.00 29.70 1092 SER A C 1
ATOM 1628 O O . SER A 1 223 ? 36.278 -9.375 160.682 1.00 28.00 1092 SER A O 1
ATOM 1631 N N . ASP A 1 224 ? 34.779 -8.028 161.719 1.00 29.72 1093 ASP A N 1
ATOM 1632 C CA . ASP A 1 224 ? 35.326 -8.365 163.035 1.00 32.07 1093 ASP A CA 1
ATOM 1633 C C . ASP A 1 224 ? 35.066 -9.822 163.383 1.00 31.16 1093 ASP A C 1
ATOM 1634 O O . ASP A 1 224 ? 35.961 -10.520 16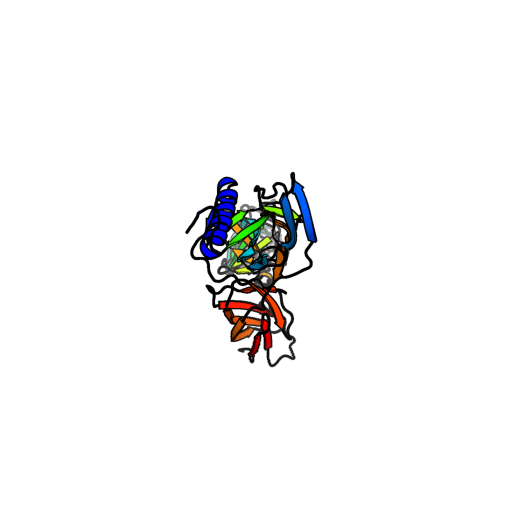3.864 1.00 32.33 1093 ASP A O 1
ATOM 1639 N N . ARG A 1 225 ? 33.851 -10.306 163.132 1.00 27.93 1094 ARG A N 1
ATOM 1640 C CA . ARG A 1 225 ? 33.477 -11.670 163.505 1.00 26.09 1094 ARG A CA 1
ATOM 1641 C C . ARG A 1 225 ? 33.721 -12.710 162.416 1.00 25.49 1094 ARG A C 1
ATOM 1642 O O . ARG A 1 225 ? 33.949 -13.902 162.732 1.00 28.84 1094 ARG A O 1
ATOM 1650 N N . ILE A 1 226 ? 33.642 -12.323 161.141 1.00 23.81 1095 ILE A N 1
ATOM 1651 C CA . ILE A 1 226 ? 33.678 -13.311 160.060 1.00 23.00 1095 ILE A CA 1
ATOM 1652 C C . ILE A 1 226 ? 34.662 -12.888 158.985 1.00 23.42 1095 ILE A C 1
ATOM 1653 O O . ILE A 1 226 ? 34.645 -11.740 158.514 1.00 26.01 1095 ILE A O 1
ATOM 1658 N N . GLN A 1 227 ? 35.574 -13.790 158.647 1.00 22.75 1096 GLN A N 1
ATOM 1659 C CA . GLN A 1 227 ? 36.479 -13.531 157.532 1.00 23.69 1096 GLN A CA 1
ATOM 1660 C C . GLN A 1 227 ? 36.294 -14.602 156.468 1.00 22.19 1096 GLN A C 1
ATOM 1661 O O . GLN A 1 227 ? 36.083 -15.780 156.784 1.00 24.76 1096 GLN A O 1
ATOM 1667 N N . LEU A 1 228 ? 36.408 -14.206 155.188 1.00 26.89 1097 LEU A N 1
ATOM 1668 C CA . LEU A 1 228 ? 36.350 -15.186 154.125 1.00 24.14 1097 LEU A CA 1
ATOM 1669 C C . LEU A 1 228 ? 37.396 -14.835 153.071 1.00 25.45 1097 LEU A C 1
ATOM 1670 O O . LEU A 1 228 ? 37.762 -13.668 152.914 1.00 27.20 1097 LEU A O 1
ATOM 1675 N N . ASP A 1 229 ? 37.933 -15.855 152.389 1.00 21.69 1098 ASP A N 1
ATOM 1676 C CA . ASP A 1 229 ? 38.806 -15.573 151.222 1.00 22.79 1098 ASP A CA 1
ATOM 1677 C C . ASP A 1 229 ? 38.549 -16.613 150.141 1.00 21.13 1098 ASP A C 1
ATOM 1678 O O . ASP A 1 229 ? 38.066 -17.727 150.409 1.00 24.41 1098 ASP A O 1
ATOM 1683 N N . ILE A 1 230 ? 38.879 -16.273 148.879 1.00 20.34 1099 ILE A N 1
ATOM 1684 C CA . ILE A 1 230 ? 38.933 -17.307 147.853 1.00 19.67 1099 ILE A CA 1
ATOM 1685 C C . ILE A 1 230 ? 40.394 -17.651 147.537 1.00 22.82 1099 ILE A C 1
ATOM 1686 O O . ILE A 1 230 ? 41.250 -16.766 147.413 1.00 23.36 1099 ILE A O 1
ATOM 1691 N N . GLN A 1 231 ? 40.701 -18.941 147.469 1.00 19.90 1100 GLN A N 1
ATOM 1692 C CA . GLN A 1 231 ? 41.949 -19.436 146.912 1.00 20.92 1100 GLN A CA 1
ATOM 1693 C C . GLN A 1 231 ? 41.632 -20.051 145.544 1.00 22.50 1100 GLN A C 1
ATOM 1694 O O . GLN A 1 231 ? 40.651 -20.795 145.395 1.00 23.05 1100 GLN A O 1
ATOM 1700 N N . THR A 1 232 ? 42.417 -19.708 144.538 1.00 24.56 1101 THR A N 1
ATOM 1701 C CA . THR A 1 232 ? 42.069 -20.150 143.200 1.00 23.42 1101 THR A CA 1
ATOM 1702 C C . THR A 1 232 ? 43.329 -20.261 142.354 1.00 24.91 1101 THR A C 1
ATOM 1703 O O . THR A 1 232 ? 44.458 -20.110 142.844 1.00 24.22 1101 THR A O 1
ATOM 1707 N N . ILE A 1 233 ? 43.123 -20.499 141.038 1.00 23.64 1102 ILE A N 1
ATOM 1708 C CA . ILE A 1 233 ? 44.207 -20.599 140.089 1.00 23.10 1102 ILE A CA 1
ATOM 1709 C C . ILE A 1 233 ? 43.667 -19.995 138.790 1.00 21.06 1102 ILE A C 1
ATOM 1710 O O . ILE A 1 233 ? 42.472 -20.060 138.516 1.00 25.93 1102 ILE A O 1
ATOM 1715 N N . GLN A 1 234 ? 44.531 -19.326 138.058 1.00 22.35 1103 GLN A N 1
ATOM 1716 C CA . GLN A 1 234 ? 44.102 -18.759 136.775 1.00 23.37 1103 GLN A CA 1
ATOM 1717 C C . GLN A 1 234 ? 43.549 -19.862 135.869 1.00 22.75 1103 GLN A C 1
ATOM 1718 O O . GLN A 1 234 ? 44.172 -20.914 135.733 1.00 24.59 1103 GLN A O 1
ATOM 1724 N N . MET A 1 235 ? 42.372 -19.628 135.268 1.00 23.59 1104 MET A N 1
ATOM 1725 C CA . MET A 1 235 ? 41.742 -20.624 134.397 1.00 19.92 1104 MET A CA 1
ATOM 1726 C C . MET A 1 235 ? 41.842 -20.168 132.961 1.00 23.19 1104 MET A C 1
ATOM 1727 O O . MET A 1 235 ? 42.011 -18.981 132.674 1.00 25.15 1104 MET A O 1
ATOM 1732 N N . ASP A 1 236 ? 41.732 -21.132 132.080 1.00 23.45 1105 ASP A N 1
ATOM 1733 C CA . ASP A 1 236 ? 41.794 -20.872 130.644 1.00 27.88 1105 ASP A CA 1
ATOM 1734 C C . ASP A 1 236 ? 40.761 -21.835 130.009 1.00 32.30 1105 ASP A C 1
ATOM 1735 O O . ASP A 1 236 ? 41.053 -22.827 129.380 1.00 42.31 1105 ASP A O 1
ATOM 1740 N N . SER A 1 237 ? 39.492 -21.529 130.219 1.00 28.17 1106 SER A N 1
ATOM 1741 C CA . SER A 1 237 ? 38.352 -22.407 129.979 1.00 30.26 1106 SER A CA 1
ATOM 1742 C C . SER A 1 237 ? 37.556 -21.950 128.751 1.00 30.79 1106 SER A C 1
ATOM 1743 O O . SER A 1 237 ? 36.893 -22.773 128.118 1.00 35.67 1106 SER A O 1
ATOM 1746 N N . MET A 1 238 ? 37.696 -20.729 128.362 1.00 25.81 1107 MET A N 1
ATOM 1747 C CA . MET A 1 238 ? 36.759 -20.197 127.368 1.00 22.76 1107 MET A CA 1
ATOM 1748 C C . MET A 1 238 ? 37.387 -20.174 125.967 1.00 22.54 1107 MET A C 1
ATOM 1749 O O . MET A 1 238 ? 38.582 -19.962 125.830 1.00 23.21 1107 MET A O 1
ATOM 1754 N N . PRO A 1 239 ? 36.571 -20.411 124.947 1.00 23.24 1108 PRO A N 1
ATOM 1755 C CA . PRO A 1 239 ? 37.102 -20.631 123.598 1.00 24.61 1108 PRO A CA 1
ATOM 1756 C C . PRO A 1 239 ? 37.643 -19.353 122.971 1.00 26.72 1108 PRO A C 1
ATOM 1757 O O . PRO A 1 239 ? 37.168 -18.249 123.233 1.00 24.71 1108 PRO A O 1
ATOM 1761 N N . ASN A 1 240 ? 38.617 -19.512 122.083 1.00 26.92 1109 ASN A N 1
ATOM 1762 C CA . ASN A 1 240 ? 39.188 -18.311 121.475 1.00 31.85 1109 ASN A CA 1
ATOM 1763 C C . ASN A 1 240 ? 38.294 -17.764 120.368 1.00 25.32 1109 ASN A C 1
ATOM 1764 O O . ASN A 1 240 ? 38.123 -16.550 120.242 1.00 27.38 1109 ASN A O 1
ATOM 1769 N N . ILE A 1 241 ? 37.697 -18.641 119.589 1.00 23.03 1110 ILE A N 1
ATOM 1770 C CA . ILE A 1 241 ? 36.801 -18.228 118.508 1.00 24.61 1110 ILE A CA 1
ATOM 1771 C C . ILE A 1 241 ? 35.499 -18.986 118.676 1.00 22.69 1110 ILE A C 1
ATOM 1772 O O . ILE A 1 241 ? 35.496 -20.173 118.995 1.00 23.23 1110 ILE A O 1
ATOM 1777 N N . ILE A 1 242 ? 34.396 -18.308 118.425 1.00 19.72 1111 ILE A N 1
ATOM 1778 C CA . ILE A 1 242 ? 33.086 -18.930 118.489 1.00 22.44 1111 ILE A CA 1
ATOM 1779 C C . ILE A 1 242 ? 32.267 -18.559 117.257 1.00 26.59 1111 ILE A C 1
ATOM 1780 O O . ILE A 1 242 ? 32.508 -17.544 116.603 1.00 27.44 1111 ILE A O 1
ATOM 1785 N N . ALA A 1 243 ? 31.217 -19.339 117.025 1.00 28.10 1112 ALA A N 1
ATOM 1786 C CA . ALA A 1 243 ? 30.256 -19.009 115.995 1.00 29.51 1112 ALA A CA 1
ATOM 1787 C C . ALA A 1 243 ? 28.890 -18.979 116.659 1.00 31.75 1112 ALA A C 1
ATOM 1788 O O . ALA A 1 243 ? 28.615 -19.774 117.552 1.00 34.24 1112 ALA A O 1
ATOM 1790 N N . VAL A 1 244 ? 28.073 -18.007 116.293 1.00 29.85 1113 VAL A N 1
ATOM 1791 C CA . VAL A 1 244 ? 26.805 -17.737 116.961 1.00 32.87 1113 VAL A CA 1
ATOM 1792 C C . VAL A 1 244 ? 25.688 -17.839 115.936 1.00 34.51 1113 VAL A C 1
ATOM 1793 O O . VAL A 1 244 ? 25.769 -17.212 114.866 1.00 32.04 1113 VAL A O 1
ATOM 1797 N N . LYS A 1 245 ? 24.664 -18.641 116.257 1.00 36.34 1114 LYS A N 1
ATOM 1798 C CA . LYS A 1 245 ? 23.453 -18.731 115.440 1.00 40.48 1114 LYS A CA 1
ATOM 1799 C C . LYS A 1 245 ? 22.250 -18.887 116.358 1.00 43.06 1114 LYS A C 1
ATOM 1800 O O . LYS A 1 245 ? 22.204 -19.812 117.178 1.00 42.51 1114 LYS A O 1
ATOM 1806 N N . ASN A 1 246 ? 21.289 -17.971 116.233 1.00 45.87 1115 ASN A N 1
ATOM 1807 C CA . ASN A 1 246 ? 20.021 -18.062 116.980 1.00 48.95 1115 ASN A CA 1
ATOM 1808 C C . ASN A 1 246 ? 20.268 -18.111 118.477 1.00 50.99 1115 ASN A C 1
ATOM 1809 O O . ASN A 1 246 ? 19.729 -18.956 119.194 1.00 50.92 1115 ASN A O 1
ATOM 1814 N N . GLY A 1 247 ? 21.097 -17.185 118.943 1.00 50.81 1116 GLY A N 1
ATOM 1815 C CA . GLY A 1 247 ? 21.394 -17.114 120.343 1.00 50.88 1116 GLY A CA 1
ATOM 1816 C C . GLY A 1 247 ? 22.168 -18.279 120.910 1.00 50.22 1116 GLY A C 1
ATOM 1817 O O . GLY A 1 247 ? 22.311 -18.349 122.125 1.00 51.73 1116 GLY A O 1
ATOM 1818 N N . LYS A 1 248 ? 22.681 -19.191 120.087 1.00 45.83 1117 LYS A N 1
ATOM 1819 C CA . LYS A 1 248 ? 23.459 -20.325 120.578 1.00 42.99 1117 LYS A CA 1
ATOM 1820 C C . LYS A 1 248 ? 24.912 -20.237 120.121 1.00 39.13 1117 LYS A C 1
ATOM 1821 O O . LYS A 1 248 ? 25.197 -19.767 119.007 1.00 38.08 1117 LYS A O 1
ATOM 1827 N N . VAL A 1 249 ? 25.817 -20.741 120.978 1.00 34.69 1118 VAL A N 1
ATOM 1828 C CA . VAL A 1 249 ? 27.261 -20.623 120.816 1.00 33.26 1118 VAL A CA 1
ATOM 1829 C C . VAL A 1 249 ? 27.802 -21.968 120.361 1.00 34.03 1118 VAL A C 1
ATOM 1830 O O . VAL A 1 249 ? 27.572 -22.983 121.020 1.00 34.01 1118 VAL A O 1
ATOM 1834 N N . TYR A 1 250 ? 28.540 -21.967 119.228 1.00 28.78 1119 TYR A N 1
ATOM 1835 C CA . TYR A 1 250 ? 29.183 -23.114 118.604 1.00 27.66 1119 TYR A CA 1
ATOM 1836 C C . TYR A 1 250 ? 30.693 -22.972 118.638 1.00 26.15 1119 TYR A C 1
ATOM 1837 O O . TYR A 1 250 ? 31.259 -21.880 118.477 1.00 29.44 1119 TYR A O 1
ATOM 1846 N N . VAL A 1 251 ? 31.348 -24.095 118.803 1.00 26.25 1120 VAL A N 1
ATOM 1847 C CA . VAL A 1 251 ? 32.792 -24.105 118.898 1.00 25.64 1120 VAL A CA 1
ATOM 1848 C C . VAL A 1 251 ? 33.320 -25.218 118.015 1.00 25.86 1120 VAL A C 1
ATOM 1849 O O . VAL A 1 251 ? 32.651 -26.238 117.788 1.00 29.21 1120 VAL A O 1
ATOM 1853 N N . GLY A 1 252 ? 34.561 -25.046 117.587 1.00 25.41 1121 GLY A N 1
ATOM 1854 C CA . GLY A 1 252 ? 35.207 -26.069 116.731 1.00 29.49 1121 GLY A CA 1
ATOM 1855 C C . GLY A 1 252 ? 36.168 -25.430 115.722 1.00 32.44 1121 GLY A C 1
ATOM 1856 O O . GLY A 1 252 ? 36.732 -24.378 115.984 1.00 33.88 1121 GLY A O 1
ATOM 1857 N N . ASP A 1 253 ? 36.304 -26.108 114.571 1.00 30.85 1122 ASP A N 1
ATOM 1858 C CA . ASP A 1 253 ? 37.121 -25.752 113.391 1.00 37.55 1122 ASP A CA 1
ATOM 1859 C C . ASP A 1 253 ? 36.753 -24.448 112.702 1.00 29.37 1122 ASP A C 1
ATOM 1860 O O . ASP A 1 253 ? 36.001 -24.502 111.719 1.00 35.49 1122 ASP A O 1
ATOM 1865 N N . ILE A 1 254 ? 37.108 -23.264 113.265 1.00 30.70 1123 ILE A N 1
ATOM 1866 C CA . ILE A 1 254 ? 36.557 -21.988 112.772 1.00 26.91 1123 ILE A CA 1
ATOM 1867 C C . ILE A 1 254 ? 37.702 -21.053 112.416 1.00 26.32 1123 ILE A C 1
ATOM 1868 O O . ILE A 1 254 ? 38.589 -20.807 113.235 1.00 26.06 1123 ILE A O 1
ATOM 1873 N N . ASN A 1 255 ? 37.691 -20.529 111.177 1.00 23.78 1124 ASN A N 1
ATOM 1874 C CA . ASN A 1 255 ? 38.765 -19.651 110.717 1.00 22.47 1124 ASN A CA 1
ATOM 1875 C C . ASN A 1 255 ? 38.767 -18.354 111.512 1.00 20.83 1124 ASN A C 1
ATOM 1876 O O . ASN A 1 255 ? 37.707 -17.756 111.737 1.00 22.88 1124 ASN A O 1
ATOM 1881 N N . ASP A 1 256 ? 39.963 -17.846 111.832 1.00 21.56 1125 ASP A N 1
ATOM 1882 C CA . ASP A 1 256 ? 40.083 -16.454 112.254 1.00 23.84 1125 ASP A CA 1
ATOM 1883 C C . ASP A 1 256 ? 39.899 -15.522 111.036 1.00 26.91 1125 ASP A C 1
ATOM 1884 O O . ASP A 1 256 ? 39.988 -15.939 109.865 1.00 25.89 1125 ASP A O 1
ATOM 1889 N N . LEU A 1 257 ? 39.588 -14.254 111.316 1.00 27.41 1126 LEU A N 1
ATOM 1890 C CA . LEU A 1 257 ? 39.391 -13.275 110.249 1.00 26.82 1126 LEU A CA 1
ATOM 1891 C C . LEU A 1 257 ? 40.637 -13.208 109.368 1.00 27.48 1126 LEU A C 1
ATOM 1892 O O . LEU A 1 257 ? 41.773 -13.125 109.869 1.00 27.24 1126 LEU A O 1
ATOM 1897 N N . GLY A 1 258 ? 40.432 -13.299 108.024 1.00 28.97 1127 GLY A N 1
ATOM 1898 C CA . GLY A 1 258 ? 41.519 -13.284 107.058 1.00 28.97 1127 GLY A CA 1
ATOM 1899 C C . GLY A 1 258 ? 42.086 -14.636 106.672 1.00 29.22 1127 GLY A C 1
ATOM 1900 O O . GLY A 1 258 ? 42.850 -14.719 105.705 1.00 32.94 1127 GLY A O 1
ATOM 1901 N N . SER A 1 259 ? 41.792 -15.684 107.411 1.00 25.12 1128 SER A N 1
ATOM 1902 C CA . SER A 1 259 ? 42.241 -17.043 107.105 1.00 23.84 1128 SER A CA 1
ATOM 1903 C C . SER A 1 259 ? 41.159 -17.721 106.279 1.00 25.28 1128 SER A C 1
ATOM 1904 O O . SER A 1 259 ? 39.964 -17.580 106.576 1.00 26.63 1128 SER A O 1
ATOM 1907 N N . THR A 1 260 ? 41.568 -18.423 105.216 1.00 27.00 1129 THR A N 1
ATOM 1908 C CA . THR A 1 260 ? 40.586 -19.068 104.335 1.00 24.23 1129 THR A CA 1
ATOM 1909 C C . THR A 1 260 ? 40.850 -20.577 104.233 1.00 23.66 1129 THR A C 1
ATOM 1910 O O . THR A 1 260 ? 40.677 -21.204 103.175 1.00 23.89 1129 THR A O 1
ATOM 1914 N N . ALA A 1 261 ? 41.257 -21.199 105.353 1.00 22.65 1130 ALA A N 1
ATOM 1915 C CA . ALA A 1 261 ? 41.494 -22.635 105.344 1.00 19.74 1130 ALA A CA 1
ATOM 1916 C C . ALA A 1 261 ? 40.165 -23.340 105.130 1.00 20.22 1130 ALA A C 1
ATOM 1917 O O . ALA A 1 261 ? 39.110 -22.743 105.383 1.00 21.38 1130 ALA A O 1
ATOM 1919 N N . LYS A 1 262 ? 40.199 -24.588 104.575 1.00 21.23 1131 LYS A N 1
ATOM 1920 C CA . LYS A 1 262 ? 38.948 -25.268 104.174 1.00 23.10 1131 LYS A CA 1
ATOM 1921 C C . LYS A 1 262 ? 38.234 -25.879 105.390 1.00 26.07 1131 LYS A C 1
ATOM 1922 O O . LYS A 1 262 ? 38.158 -27.089 105.583 1.00 25.99 1131 LYS A O 1
ATOM 1928 N N . LYS A 1 263 ? 37.618 -24.992 106.165 1.00 26.41 1132 LYS A N 1
ATOM 1929 C CA . LYS A 1 263 ? 36.883 -25.327 107.380 1.00 26.77 1132 LYS A CA 1
ATOM 1930 C C . LYS A 1 263 ? 35.878 -24.184 107.583 1.00 26.93 1132 LYS A C 1
ATOM 1931 O O . LYS A 1 263 ? 35.742 -23.312 106.718 1.00 23.88 1132 LYS A O 1
ATOM 1937 N N . CYS A 1 264 ? 35.132 -24.197 108.695 1.00 23.22 1133 CYS A N 1
ATOM 1938 C CA . CYS A 1 264 ? 34.024 -23.261 108.803 1.00 24.96 1133 CYS A CA 1
ATOM 1939 C C . CYS A 1 264 ? 34.529 -21.826 108.661 1.00 25.30 1133 CYS A C 1
ATOM 1940 O O . CYS A 1 264 ? 35.550 -21.464 109.248 1.00 24.15 1133 CYS A O 1
ATOM 1943 N N . GLY A 1 265 ? 33.808 -20.999 107.883 1.00 23.69 1134 GLY A N 1
ATOM 1944 C CA . GLY A 1 265 ? 34.186 -19.591 107.783 1.00 23.79 1134 GLY A CA 1
ATOM 1945 C C . GLY A 1 265 ? 35.306 -19.263 106.786 1.00 26.69 1134 GLY A C 1
ATOM 1946 O O . GLY A 1 265 ? 36.034 -18.272 106.982 1.00 26.46 1134 GLY A O 1
ATOM 1947 N N . SER A 1 266 ? 35.502 -20.086 105.745 1.00 23.88 1135 SER A N 1
ATOM 1948 C CA . SER A 1 266 ? 36.483 -19.770 104.697 1.00 25.32 1135 SER A CA 1
ATOM 1949 C C . SER A 1 266 ? 36.025 -18.649 103.775 1.00 24.96 1135 SER A C 1
ATOM 1950 O O . SER A 1 266 ? 36.839 -18.121 102.982 1.00 27.87 1135 SER A O 1
ATOM 1953 N N . VAL A 1 267 ? 34.754 -18.266 103.818 1.00 23.92 1136 VAL A N 1
ATOM 1954 C CA . VAL A 1 267 ? 34.283 -17.083 103.103 1.00 25.59 1136 VAL A CA 1
ATOM 1955 C C . VAL A 1 267 ? 33.678 -16.145 104.129 1.00 26.76 1136 VAL A C 1
ATOM 1956 O O . VAL A 1 267 ? 32.798 -16.566 104.906 1.00 28.03 1136 VAL A O 1
ATOM 1960 N N . GLN A 1 268 ? 34.139 -14.889 104.147 1.00 26.75 1137 GLN A N 1
ATOM 1961 C CA . GLN A 1 268 ? 33.896 -14.038 105.328 1.00 28.99 1137 GLN A CA 1
ATOM 1962 C C . GLN A 1 268 ? 33.357 -12.695 104.868 1.00 30.14 1137 GLN A C 1
ATOM 1963 O O . GLN A 1 268 ? 34.032 -11.972 104.132 1.00 31.26 1137 GLN A O 1
ATOM 1969 N N . LEU A 1 269 ? 32.137 -12.373 105.295 1.00 30.30 1138 LEU A N 1
ATOM 1970 C CA . LEU A 1 269 ? 31.495 -11.096 105.015 1.00 32.79 1138 LEU A CA 1
ATOM 1971 C C . LEU A 1 269 ? 31.626 -10.216 106.240 1.00 35.11 1138 LEU A C 1
ATOM 1972 O O . LEU A 1 269 ? 31.118 -10.569 107.316 1.00 33.49 1138 LEU A O 1
ATOM 1977 N N . TYR A 1 270 ? 32.300 -9.078 106.087 1.00 38.64 1139 TYR A N 1
ATOM 1978 C CA . TYR A 1 270 ? 32.463 -8.155 107.201 1.00 47.04 1139 TYR A CA 1
ATOM 1979 C C . TYR A 1 270 ? 32.352 -6.729 106.673 1.00 48.97 1139 TYR A C 1
ATOM 1980 O O . TYR A 1 270 ? 32.014 -6.492 105.506 1.00 49.49 1139 TYR A O 1
ATOM 1989 N N . SER A 1 271 ? 32.632 -5.772 107.562 1.00 51.74 1140 SER A N 1
ATOM 1990 C CA . SER A 1 271 ? 32.299 -4.373 107.310 1.00 56.33 1140 SER A CA 1
ATOM 1991 C C . SER A 1 271 ? 32.839 -3.903 105.970 1.00 59.92 1140 SER A C 1
ATOM 1992 O O . SER A 1 271 ? 32.129 -3.251 105.197 1.00 58.79 1140 SER A O 1
ATOM 1995 N N . GLU A 1 272 ? 34.074 -4.273 105.656 1.00 62.83 1141 GLU A N 1
ATOM 1996 C CA . GLU A 1 272 ? 34.769 -3.716 104.507 1.00 70.50 1141 GLU A CA 1
ATOM 1997 C C . GLU A 1 272 ? 34.581 -4.519 103.221 1.00 59.96 1141 GLU A C 1
ATOM 1998 O O . GLU A 1 272 ? 35.086 -4.097 102.176 1.00 62.06 1141 GLU A O 1
ATOM 2004 N N . GLY A 1 273 ? 33.868 -5.647 103.264 1.00 51.63 1142 GLY A N 1
ATOM 2005 C CA . GLY A 1 273 ? 33.679 -6.456 102.075 1.00 45.49 1142 GLY A CA 1
ATOM 2006 C C . GLY A 1 273 ? 33.667 -7.937 102.369 1.00 39.57 1142 GLY A C 1
ATOM 2007 O O . GLY A 1 273 ? 33.266 -8.333 103.475 1.00 40.02 1142 GLY A O 1
ATOM 2008 N N . ILE A 1 274 ? 34.106 -8.760 101.411 1.00 34.93 1143 ILE A N 1
ATOM 2009 C CA . ILE A 1 274 ? 34.170 -10.207 101.560 1.00 37.12 1143 ILE A CA 1
ATOM 2010 C C . ILE A 1 274 ? 35.600 -10.671 101.334 1.00 35.73 1143 ILE A C 1
ATOM 2011 O O . ILE A 1 274 ? 36.343 -10.107 100.519 1.00 35.97 1143 ILE A O 1
ATOM 2016 N N . ILE A 1 275 ? 35.964 -11.735 102.056 1.00 32.74 1144 ILE A N 1
ATOM 2017 C CA . ILE A 1 275 ? 37.270 -12.387 101.996 1.00 31.17 1144 ILE A CA 1
ATOM 2018 C C . ILE A 1 275 ? 37.026 -13.818 101.559 1.00 27.82 1144 ILE A C 1
ATOM 2019 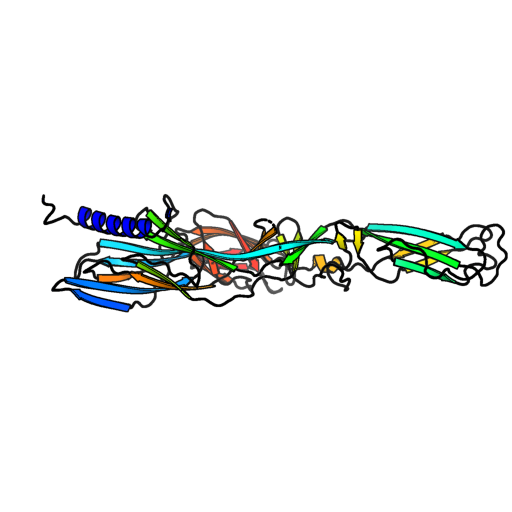O O . ILE A 1 275 ? 36.219 -14.525 102.171 1.00 28.40 1144 ILE A O 1
ATOM 2024 N N . GLY A 1 276 ? 37.747 -14.266 100.528 1.00 27.44 1145 GLY A N 1
ATOM 2025 C CA . GLY A 1 276 ? 37.694 -15.681 100.209 1.00 28.34 1145 GLY A CA 1
ATOM 2026 C C . GLY A 1 276 ? 38.898 -15.979 99.340 1.00 23.58 1145 GLY A C 1
ATOM 2027 O O . GLY A 1 276 ? 39.641 -15.075 98.979 1.00 25.65 1145 GLY A O 1
ATOM 2028 N N . SER A 1 277 ? 39.153 -17.236 99.094 1.00 25.95 1146 SER A N 1
ATOM 2029 C CA . SER A 1 277 ? 40.261 -17.537 98.192 1.00 28.70 1146 SER A CA 1
ATOM 2030 C C . SER A 1 277 ? 39.898 -18.789 97.400 1.00 29.16 1146 SER A C 1
ATOM 2031 O O . SER A 1 277 ? 38.874 -19.428 97.654 1.00 26.89 1146 SER A O 1
ATOM 2034 N N . GLY A 1 278 ? 40.740 -19.129 96.414 1.00 28.84 1147 GLY A N 1
ATOM 2035 C CA . GLY A 1 278 ? 40.493 -20.340 95.651 1.00 26.05 1147 GLY A CA 1
ATOM 2036 C C . GLY A 1 278 ? 40.771 -20.065 94.181 1.00 29.23 1147 GLY A C 1
ATOM 2037 O O . GLY A 1 278 ? 40.941 -18.907 93.800 1.00 29.04 1147 GLY A O 1
ATOM 2038 N N . THR A 1 279 ? 40.776 -21.116 93.372 1.00 28.53 1148 THR A N 1
ATOM 2039 C CA . THR A 1 279 ? 40.995 -21.054 91.921 1.00 29.10 1148 THR A CA 1
ATOM 2040 C C . THR A 1 279 ? 39.650 -21.157 91.223 1.00 24.70 1148 THR A C 1
ATOM 2041 O O . THR A 1 279 ? 38.992 -22.205 91.335 1.00 26.93 1148 THR A O 1
ATOM 2045 N N . PRO A 1 280 ? 39.151 -20.098 90.584 1.00 25.32 1149 PRO A N 1
ATOM 2046 C CA . PRO A 1 280 ? 37.833 -20.182 89.945 1.00 25.82 1149 PRO A CA 1
ATOM 2047 C C . PRO A 1 280 ? 37.765 -21.303 88.932 1.00 26.56 1149 PRO A C 1
ATOM 2048 O O . PRO A 1 280 ? 38.741 -21.591 88.231 1.00 26.50 1149 PRO A O 1
ATOM 2052 N N . LYS A 1 281 ? 36.591 -21.918 88.848 1.00 24.75 1150 LYS A N 1
ATOM 2053 C CA . LYS A 1 281 ? 36.346 -22.913 87.817 1.00 26.93 1150 LYS A CA 1
ATOM 2054 C C . LYS A 1 281 ? 35.854 -22.131 86.612 1.00 25.88 1150 LYS A C 1
ATOM 2055 O O . LYS A 1 281 ? 34.658 -21.863 86.482 1.00 26.57 1150 LYS A O 1
ATOM 2061 N N . PHE A 1 282 ? 36.792 -21.798 85.721 1.00 26.22 1151 PHE A N 1
ATOM 2062 C CA . PHE A 1 282 ? 36.582 -20.870 84.613 1.00 25.21 1151 PHE A CA 1
ATOM 2063 C C . PHE A 1 282 ? 36.868 -21.579 83.292 1.00 25.32 1151 PHE A C 1
ATOM 2064 O O . PHE A 1 282 ? 37.927 -22.208 83.140 1.00 24.77 1151 PHE A O 1
ATOM 2072 N N . ASP A 1 283 ? 35.944 -21.469 82.357 1.00 23.85 1152 ASP A N 1
ATOM 2073 C CA . ASP A 1 283 ? 36.177 -21.918 80.981 1.00 24.15 1152 ASP A CA 1
ATOM 2074 C C . ASP A 1 283 ? 35.325 -21.031 80.096 1.00 25.09 1152 ASP A C 1
ATOM 2075 O O . ASP A 1 283 ? 34.679 -20.086 80.566 1.00 26.38 1152 ASP A O 1
ATOM 2080 N N . TYR A 1 284 ? 35.324 -21.311 78.789 1.00 24.61 1153 TYR A N 1
ATOM 2081 C CA . TYR A 1 284 ? 34.520 -20.487 77.917 1.00 26.72 1153 TYR A CA 1
ATOM 2082 C C . TYR A 1 284 ? 34.101 -21.303 76.693 1.00 28.49 1153 TYR A C 1
ATOM 2083 O O . TYR A 1 284 ? 34.748 -22.304 76.335 1.00 24.48 1153 TYR A O 1
ATOM 2092 N N . VAL A 1 285 ? 33.067 -20.788 76.009 1.00 28.79 1154 VAL A N 1
ATOM 2093 C CA . VAL A 1 285 ? 32.496 -21.351 74.774 1.00 29.86 1154 VAL A CA 1
ATOM 2094 C C . VAL A 1 285 ? 32.678 -20.339 73.642 1.00 29.26 1154 VAL A C 1
ATOM 2095 O O . VAL A 1 285 ? 32.661 -19.119 73.868 1.00 27.78 1154 VAL A O 1
ATOM 2099 N N . CYS A 1 286 ? 32.912 -20.853 72.434 1.00 29.57 1155 CYS A N 1
ATOM 2100 C CA . CYS A 1 286 ? 33.242 -20.046 71.261 1.00 29.89 1155 CYS A CA 1
ATOM 2101 C C . CYS A 1 286 ? 32.036 -19.678 70.446 1.00 31.74 1155 CYS A C 1
ATOM 2102 O O . CYS A 1 286 ? 31.036 -20.407 70.372 1.00 34.33 1155 CYS A O 1
ATOM 2105 N N . HIS A 1 287 ? 32.188 -18.572 69.717 1.00 31.48 1156 HIS A N 1
ATOM 2106 C CA . HIS A 1 287 ? 31.324 -18.255 68.597 1.00 33.82 1156 HIS A CA 1
ATOM 2107 C C . HIS A 1 287 ? 32.195 -17.829 67.416 1.00 32.41 1156 HIS A C 1
ATOM 2108 O O . HIS A 1 287 ? 33.332 -17.368 67.597 1.00 28.96 1156 HIS A O 1
ATOM 2115 N N . ALA A 1 288 ? 31.677 -18.050 66.206 1.00 33.96 1157 ALA A N 1
ATOM 2116 C CA . ALA A 1 288 ? 32.442 -17.741 64.997 1.00 33.79 1157 ALA A CA 1
ATOM 2117 C C . ALA A 1 288 ? 32.699 -16.244 64.820 1.00 34.93 1157 ALA A C 1
ATOM 2118 O O . ALA A 1 288 ? 33.743 -15.858 64.278 1.00 33.71 1157 ALA A O 1
ATOM 2120 N N . PHE A 1 289 ? 31.750 -15.381 65.184 1.00 33.93 1158 PHE A N 1
ATOM 2121 C CA . PHE A 1 289 ? 32.000 -13.933 65.073 1.00 34.79 1158 PHE A CA 1
ATOM 2122 C C . PHE A 1 289 ? 31.246 -13.166 66.152 1.00 36.08 1158 PHE A C 1
ATOM 2123 O O . PHE A 1 289 ? 30.558 -12.171 65.878 1.00 37.14 1158 PHE A O 1
ATOM 2131 N N . ASN A 1 290 ? 31.445 -13.597 67.396 1.00 36.80 1159 ASN A N 1
ATOM 2132 C CA . ASN A 1 290 ? 30.860 -12.937 68.550 1.00 37.48 1159 ASN A CA 1
ATOM 2133 C C . ASN A 1 290 ? 31.733 -13.226 69.753 1.00 35.83 1159 ASN A C 1
ATOM 2134 O O . ASN A 1 290 ? 32.497 -14.192 69.764 1.00 35.01 1159 ASN A O 1
ATOM 2139 N N . ARG A 1 291 ? 31.596 -12.382 70.779 1.00 33.58 1160 ARG A N 1
ATOM 2140 C CA . ARG A 1 291 ? 32.342 -12.562 72.016 1.00 34.27 1160 ARG A CA 1
ATOM 2141 C C . ARG A 1 291 ? 32.092 -13.945 72.594 1.00 32.02 1160 ARG A C 1
ATOM 2142 O O . ARG A 1 291 ? 31.003 -14.504 72.422 1.00 32.77 1160 ARG A O 1
ATOM 2150 N N . LYS A 1 292 ? 33.134 -14.523 73.217 1.00 28.66 1161 LYS A N 1
ATOM 2151 C CA . LYS A 1 292 ? 33.015 -15.807 73.914 1.00 27.82 1161 LYS A CA 1
ATOM 2152 C C . LYS A 1 292 ? 32.098 -15.695 75.132 1.00 30.98 1161 LYS A C 1
ATOM 2153 O O . LYS A 1 292 ? 31.972 -14.626 75.739 1.00 29.44 1161 LYS A O 1
ATOM 2159 N N . ASP A 1 293 ? 31.449 -16.812 75.479 1.00 31.00 1162 ASP A N 1
ATOM 2160 C CA . ASP A 1 293 ? 30.696 -16.913 76.748 1.00 31.31 1162 ASP A CA 1
ATOM 2161 C C . ASP A 1 293 ? 31.588 -17.456 77.835 1.00 31.18 1162 ASP A C 1
ATOM 2162 O O . ASP A 1 293 ? 32.188 -18.519 77.668 1.00 29.43 1162 ASP A O 1
ATOM 2167 N N . VAL A 1 294 ? 31.609 -16.766 78.988 1.00 30.29 1163 VAL A N 1
ATOM 2168 C CA . VAL A 1 294 ? 32.360 -17.186 80.161 1.00 31.82 1163 VAL A CA 1
ATOM 2169 C C . VAL A 1 294 ? 31.522 -18.190 80.933 1.00 32.89 1163 VAL A C 1
ATOM 2170 O O . VAL A 1 294 ? 30.342 -17.936 81.201 1.00 30.94 1163 VAL A O 1
ATOM 2174 N N . ILE A 1 295 ? 32.103 -19.356 81.237 1.00 29.15 1164 ILE A N 1
ATOM 2175 C CA . ILE A 1 295 ? 31.432 -20.354 82.073 1.00 30.24 1164 ILE A CA 1
ATOM 2176 C C . ILE A 1 295 ? 32.148 -20.347 83.406 1.00 28.08 1164 ILE A C 1
ATOM 2177 O O . ILE A 1 295 ? 33.354 -20.601 83.467 1.00 28.68 1164 ILE A O 1
ATOM 2182 N N . LEU A 1 296 ? 31.445 -19.958 84.482 1.00 28.10 1165 LEU A N 1
ATOM 2183 C CA . LEU A 1 296 ? 32.061 -19.786 85.778 1.00 29.64 1165 LEU A CA 1
ATOM 2184 C C . LEU A 1 296 ? 31.265 -20.670 86.742 1.00 29.41 1165 LEU A C 1
ATOM 2185 O O . LEU A 1 296 ? 30.105 -20.373 87.030 1.00 29.81 1165 LEU A O 1
ATOM 2190 N N . ARG A 1 297 ? 31.842 -21.810 87.135 1.00 29.50 1166 ARG A N 1
ATOM 2191 C CA . ARG A 1 297 ? 31.100 -22.763 87.955 1.00 27.50 1166 ARG A CA 1
ATOM 2192 C C . ARG A 1 297 ? 31.445 -22.637 89.426 1.00 27.24 1166 ARG A C 1
ATOM 2193 O O . ARG A 1 297 ? 30.751 -23.238 90.261 1.00 26.94 1166 ARG A O 1
ATOM 2201 N N . ARG A 1 298 ? 32.496 -21.897 89.755 1.00 26.07 1167 ARG A N 1
ATOM 2202 C CA . ARG A 1 298 ? 32.815 -21.653 91.151 1.00 27.97 1167 ARG A CA 1
ATOM 2203 C C . ARG A 1 298 ? 33.796 -20.498 91.161 1.00 27.29 1167 ARG A C 1
ATOM 2204 O O . ARG A 1 298 ? 34.594 -20.368 90.243 1.00 26.67 1167 ARG A O 1
ATOM 2212 N N . CYS A 1 299 ? 33.691 -19.631 92.171 1.00 25.53 1168 CYS A N 1
ATOM 2213 C CA . CYS A 1 299 ? 34.683 -18.571 92.334 1.00 25.03 1168 CYS A CA 1
ATOM 2214 C C . CYS A 1 299 ? 35.620 -18.898 93.481 1.00 25.37 1168 CYS A C 1
ATOM 2215 O O . CYS A 1 299 ? 36.732 -19.426 93.280 1.00 23.64 1168 CYS A O 1
ATOM 2218 N N . PHE A 1 300 ? 35.186 -18.594 94.722 1.00 25.90 1169 PHE A N 1
ATOM 2219 C CA . PHE A 1 300 ? 35.966 -19.022 95.862 1.00 24.26 1169 PHE A CA 1
ATOM 2220 C C . PHE A 1 300 ? 35.701 -20.498 96.148 1.00 26.89 1169 PHE A C 1
ATOM 2221 O O . PHE A 1 300 ? 34.651 -21.028 95.801 1.00 28.44 1169 PHE A O 1
ATOM 2229 N N . ASP A 1 301 ? 36.597 -21.117 96.928 1.00 26.80 1170 ASP A N 1
ATOM 2230 C CA . ASP A 1 301 ? 36.228 -22.291 97.715 1.00 27.34 1170 ASP A CA 1
ATOM 2231 C C . ASP A 1 301 ? 35.395 -21.858 98.921 1.00 27.57 1170 ASP A C 1
ATOM 2232 O O . ASP A 1 301 ? 35.660 -20.816 99.513 1.00 28.97 1170 ASP A O 1
ATOM 2237 N N . ASN A 1 302 ? 34.376 -22.642 99.286 1.00 27.17 1171 ASN A N 1
ATOM 2238 C CA . ASN A 1 302 ? 33.561 -22.302 100.470 1.00 28.68 1171 ASN A CA 1
ATOM 2239 C C . ASN A 1 302 ? 33.299 -23.585 101.232 1.00 31.26 1171 ASN A C 1
ATOM 2240 O O . ASN A 1 302 ? 32.688 -24.506 100.699 1.00 33.69 1171 ASN A O 1
ATOM 2245 N N . SER A 1 303 ? 33.735 -23.641 102.471 1.00 30.14 1172 SER A N 1
ATOM 2246 C CA . SER A 1 303 ? 33.593 -24.853 103.272 1.00 28.80 1172 SER A CA 1
ATOM 2247 C C . SER A 1 303 ? 32.518 -24.700 104.355 1.00 30.64 1172 SER A C 1
ATOM 2248 O O . SER A 1 303 ? 32.662 -25.215 105.460 1.00 28.61 1172 SER A O 1
ATOM 2251 N N . TYR A 1 304 ? 31.404 -24.044 104.013 1.00 30.23 1173 TYR A N 1
ATOM 2252 C CA . TYR A 1 304 ? 30.290 -23.766 104.933 1.00 32.64 1173 TYR A CA 1
ATOM 2253 C C . TYR A 1 304 ? 29.701 -25.032 105.543 1.00 33.96 1173 TYR A C 1
ATOM 2254 O O . TYR A 1 304 ? 29.192 -25.012 106.682 1.00 33.28 1173 TYR A O 1
ATOM 2263 N N . GLN A 1 305 ? 29.753 -26.141 104.804 1.00 32.42 1174 GLN A N 1
ATOM 2264 C CA . GLN A 1 305 ? 29.228 -27.374 105.349 1.00 36.27 1174 GLN A CA 1
ATOM 2265 C C . GLN A 1 305 ? 29.919 -27.749 106.660 1.00 34.32 1174 GLN A C 1
ATOM 2266 O O . GLN A 1 305 ? 29.315 -28.454 107.475 1.00 33.56 1174 GLN A O 1
ATOM 2272 N N . SER A 1 306 ? 31.153 -27.272 106.883 1.00 32.16 1175 SER A N 1
ATOM 2273 C CA . SER A 1 306 ? 31.830 -27.443 108.174 1.00 30.37 1175 SER A CA 1
ATOM 2274 C C . SER A 1 306 ? 31.117 -26.696 109.291 1.00 28.60 1175 SER A C 1
ATOM 2275 O O . SER A 1 306 ? 31.037 -27.177 110.440 1.00 29.86 1175 SER A O 1
ATOM 2278 N N . CYS A 1 307 ? 30.645 -25.486 109.005 1.00 28.17 1176 CYS A N 1
ATOM 2279 C CA . CYS A 1 307 ? 29.851 -24.775 110.004 1.00 32.98 1176 CYS A CA 1
ATOM 2280 C C . CYS A 1 307 ? 28.670 -25.613 110.440 1.00 38.24 1176 CYS A C 1
ATOM 2281 O O . CYS A 1 307 ? 28.331 -25.665 111.625 1.00 36.50 1176 CYS A O 1
ATOM 2284 N N . LEU A 1 308 ? 28.030 -26.295 109.502 1.00 37.92 1177 LEU A N 1
ATOM 2285 C CA . LEU A 1 308 ? 26.883 -27.099 109.952 1.00 41.80 1177 LEU A CA 1
ATOM 2286 C C . LEU A 1 308 ? 27.249 -28.203 110.943 1.00 41.89 1177 LEU A C 1
ATOM 2287 O O . LEU A 1 308 ? 26.369 -28.666 111.679 1.00 42.67 1177 LEU A O 1
ATOM 2292 N N . LEU A 1 309 ? 28.506 -28.647 110.983 1.00 40.80 1178 LEU A N 1
ATOM 2293 C CA . LEU A 1 309 ? 28.913 -29.697 111.910 1.00 39.90 1178 LEU A CA 1
ATOM 2294 C C . LEU A 1 309 ? 29.504 -29.156 113.211 1.00 38.36 1178 LEU A C 1
ATOM 2295 O O . LEU A 1 309 ? 30.041 -29.937 113.994 1.00 38.88 1178 LEU A O 1
ATOM 2300 N N . LEU A 1 310 ? 29.517 -27.843 113.421 1.00 35.63 1179 LEU A N 1
ATOM 2301 C CA . LEU A 1 310 ? 30.011 -27.326 114.689 1.00 32.49 1179 LEU A CA 1
ATOM 2302 C C . LEU A 1 310 ? 29.088 -27.773 115.815 1.00 35.12 1179 LEU A C 1
ATOM 2303 O O . LEU A 1 310 ? 27.870 -27.867 115.636 1.00 33.44 1179 LEU A O 1
ATOM 2308 N N . GLU A 1 311 ? 29.683 -28.025 116.979 1.00 34.79 1180 GLU A N 1
ATOM 2309 C CA . GLU A 1 311 ? 28.950 -28.440 118.182 1.00 40.59 1180 GLU A CA 1
ATOM 2310 C C . GLU A 1 311 ? 28.522 -27.246 119.017 1.00 34.49 1180 GLU A C 1
ATOM 2311 O O . GLU A 1 311 ? 29.301 -26.315 119.260 1.00 32.61 1180 GLU A O 1
ATOM 2317 N N . GLN A 1 312 ? 27.273 -27.256 119.437 1.00 31.69 1181 GLN A N 1
ATOM 2318 C CA . GLN A 1 312 ? 26.822 -26.194 120.292 1.00 36.08 1181 GLN A CA 1
ATOM 2319 C C . GLN A 1 312 ? 27.394 -26.501 121.670 1.00 35.27 1181 GLN A C 1
ATOM 2320 O O . GLN A 1 312 ? 27.457 -27.665 122.065 1.00 35.51 1181 GLN A O 1
ATOM 2326 N N . ASP A 1 313 ? 27.875 -25.483 122.356 1.00 34.13 1182 ASP A N 1
ATOM 2327 C CA . ASP A 1 313 ? 28.380 -25.628 123.727 1.00 32.32 1182 ASP A CA 1
ATOM 2328 C C . ASP A 1 313 ? 27.334 -25.008 124.649 1.00 31.40 1182 ASP A C 1
ATOM 2329 O O . ASP A 1 313 ? 27.252 -23.782 124.804 1.00 32.59 1182 ASP A O 1
ATOM 2334 N N . ASN A 1 314 ? 26.530 -25.868 125.283 1.00 37.13 1183 ASN A N 1
ATOM 2335 C CA . ASN A 1 314 ? 25.483 -25.414 126.191 1.00 41.67 1183 ASN A CA 1
ATOM 2336 C C . ASN A 1 314 ? 26.018 -24.732 127.440 1.00 37.56 1183 ASN A C 1
ATOM 2337 O O . ASN A 1 314 ? 25.245 -24.037 128.096 1.00 35.07 1183 ASN A O 1
ATOM 2342 N N . THR A 1 315 ? 27.311 -24.853 127.749 1.00 32.91 1184 THR A N 1
ATOM 2343 C CA . THR A 1 315 ? 27.817 -24.130 128.918 1.00 30.32 1184 THR A CA 1
ATOM 2344 C C . THR A 1 315 ? 28.029 -22.661 128.621 1.00 29.93 1184 THR A C 1
ATOM 2345 O O . THR A 1 315 ? 28.195 -21.870 129.555 1.00 27.79 1184 THR A O 1
ATOM 2349 N N . LEU A 1 316 ? 28.009 -22.257 127.334 1.00 26.63 1185 LEU A N 1
ATOM 2350 C CA . LEU A 1 316 ? 28.249 -20.862 126.978 1.00 28.39 1185 LEU A CA 1
ATOM 2351 C C . LEU A 1 316 ? 26.924 -20.173 126.693 1.00 32.00 1185 LEU A C 1
ATOM 2352 O O . LEU A 1 316 ? 26.062 -20.727 125.997 1.00 34.65 1185 LEU A O 1
ATOM 2357 N N . THR A 1 317 ? 26.803 -18.932 127.150 1.00 30.10 1186 THR A N 1
ATOM 2358 C CA . THR A 1 317 ? 25.616 -18.138 126.868 1.00 35.24 1186 THR A CA 1
ATOM 2359 C C . THR A 1 317 ? 26.064 -16.728 126.553 1.00 35.71 1186 THR A C 1
ATOM 2360 O O . THR A 1 317 ? 27.083 -16.245 127.056 1.00 33.10 1186 THR A O 1
ATOM 2364 N N . ILE A 1 318 ? 25.304 -16.069 125.703 1.00 37.48 1187 ILE A N 1
ATOM 2365 C CA . ILE A 1 318 ? 25.584 -14.688 125.354 1.00 37.07 1187 ILE A CA 1
ATOM 2366 C C . ILE A 1 318 ? 24.909 -13.787 126.373 1.00 41.40 1187 ILE A C 1
ATOM 2367 O O . ILE A 1 318 ? 23.680 -13.807 126.511 1.00 44.98 1187 ILE A O 1
ATOM 2372 N N . ALA A 1 319 ? 25.715 -12.987 127.091 1.00 41.69 1188 ALA A N 1
ATOM 2373 C CA . ALA A 1 319 ? 25.235 -11.969 128.016 1.00 50.39 1188 ALA A CA 1
ATOM 2374 C C . ALA A 1 319 ? 25.096 -10.584 127.382 1.00 65.62 1188 ALA A C 1
A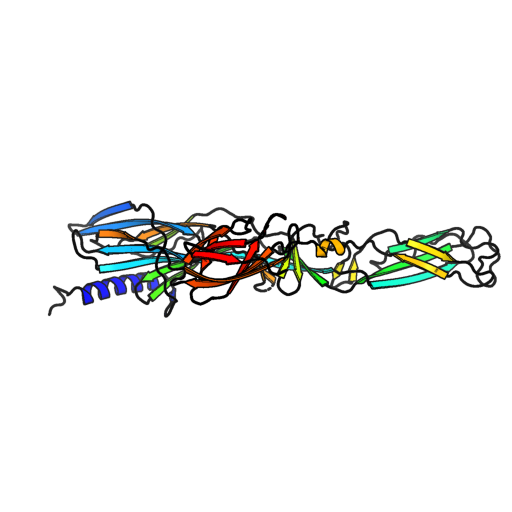TOM 2375 O O . ALA A 1 319 ? 24.145 -9.857 127.694 1.00 65.90 1188 ALA A O 1
ATOM 2377 N N . SER A 1 320 ? 26.037 -10.213 126.510 1.00 81.10 1189 SER A N 1
ATOM 2378 C CA . SER A 1 320 ? 26.060 -8.949 125.757 1.00 91.12 1189 SER A CA 1
ATOM 2379 C C . SER A 1 320 ? 25.867 -7.706 126.625 1.00 96.64 1189 SER A C 1
ATOM 2380 O O . SER A 1 320 ? 26.434 -6.650 126.338 1.00 99.05 1189 SER A O 1
ATOM 2383 N N . MET A 1 324 ? 30.875 -7.457 122.949 1.00 52.01 1193 MET A N 1
ATOM 2384 C CA . MET A 1 324 ? 29.975 -8.549 123.328 1.00 48.38 1193 MET A CA 1
ATOM 2385 C C . MET A 1 324 ? 30.540 -9.260 124.557 1.00 37.08 1193 MET A C 1
ATOM 2386 O O . MET A 1 324 ? 31.734 -9.253 124.716 1.00 34.79 1193 MET A O 1
ATOM 2391 N N . GLU A 1 325 ? 29.722 -9.945 125.363 1.00 36.39 1194 GLU A N 1
ATOM 2392 C CA . GLU A 1 325 ? 30.192 -10.676 126.550 1.00 33.98 1194 GLU A CA 1
ATOM 2393 C C . GLU A 1 325 ? 29.605 -12.083 126.582 1.00 29.35 1194 GLU A C 1
ATOM 2394 O O . GLU A 1 325 ? 28.408 -12.267 126.334 1.00 33.01 1194 GLU A O 1
ATOM 2400 N N . VAL A 1 326 ? 30.461 -13.078 126.813 1.00 26.40 1195 VAL A N 1
ATOM 2401 C CA . VAL A 1 326 ? 30.038 -14.466 126.917 1.00 24.75 1195 VAL A CA 1
ATOM 2402 C C . VAL A 1 326 ? 30.315 -14.947 128.349 1.00 25.69 1195 VAL A C 1
ATOM 2403 O O . VAL A 1 326 ? 31.365 -14.624 128.946 1.00 25.09 1195 VAL A O 1
ATOM 2407 N N . HIS A 1 327 ? 29.363 -15.728 128.877 1.00 27.21 1196 HIS A N 1
ATOM 2408 C CA . HIS A 1 327 ? 29.461 -16.342 130.218 1.00 27.90 1196 HIS A CA 1
ATOM 2409 C C . HIS A 1 327 ? 29.577 -17.846 130.045 1.00 29.35 1196 HIS A C 1
ATOM 2410 O O . HIS A 1 327 ? 28.964 -18.412 129.131 1.00 30.07 1196 HIS A O 1
ATOM 2417 N N . LYS A 1 328 ? 30.421 -18.482 130.872 1.00 26.83 1197 LYS A N 1
ATOM 2418 C CA . LYS A 1 328 ? 30.588 -19.929 130.873 1.00 24.37 1197 LYS A CA 1
ATOM 2419 C C . LYS A 1 328 ? 30.194 -20.466 132.255 1.00 28.07 1197 LYS A C 1
ATOM 2420 O O . LYS A 1 328 ? 30.707 -19.998 133.280 1.00 27.68 1197 LYS A O 1
ATOM 2426 N N . LYS A 1 329 ? 29.303 -21.466 132.244 1.00 29.04 1198 LYS A N 1
ATOM 2427 C CA . LYS A 1 329 ? 29.009 -22.292 133.403 1.00 31.32 1198 LYS A CA 1
ATOM 2428 C C . LYS A 1 329 ? 30.120 -23.313 133.604 1.00 28.34 1198 LYS A C 1
ATOM 2429 O O . LYS A 1 329 ? 30.529 -24.022 132.677 1.00 29.20 1198 LYS A O 1
ATOM 2435 N N . VAL A 1 330 ? 30.564 -23.410 134.845 1.00 25.68 1199 VAL A N 1
ATOM 2436 C CA . VAL A 1 330 ? 31.747 -24.128 135.244 1.00 24.55 1199 VAL A CA 1
ATOM 2437 C C . VAL A 1 330 ? 31.406 -24.838 136.553 1.00 28.09 1199 VAL A C 1
ATOM 2438 O O . VAL A 1 330 ? 30.425 -24.511 137.230 1.00 29.74 1199 VAL A O 1
ATOM 2442 N N . SER A 1 331 ? 32.245 -25.802 136.919 1.00 27.51 1200 SER A N 1
ATOM 2443 C CA . SER A 1 331 ? 32.035 -26.454 138.185 1.00 24.99 1200 SER A CA 1
ATOM 2444 C C . SER A 1 331 ? 32.811 -25.645 139.256 1.00 24.01 1200 SER A C 1
ATOM 2445 O O . SER A 1 331 ? 32.545 -24.458 139.432 1.00 28.96 1200 SER A O 1
ATOM 2448 N N . SER A 1 332 ? 33.809 -26.209 139.925 1.00 24.40 1201 SER A N 1
ATOM 2449 C CA . SER A 1 332 ? 34.551 -25.448 140.949 1.00 22.85 1201 SER A CA 1
ATOM 2450 C C . SER A 1 332 ? 35.535 -24.462 140.332 1.00 22.78 1201 SER A C 1
ATOM 2451 O O . SER A 1 332 ? 36.265 -24.817 139.420 1.00 22.98 1201 SER A O 1
ATOM 2454 N N . VAL A 1 333 ? 35.618 -23.239 140.872 1.00 20.55 1202 VAL A N 1
ATOM 2455 C CA . VAL A 1 333 ? 36.730 -22.333 140.503 1.00 21.38 1202 VAL A CA 1
ATOM 2456 C C . VAL A 1 333 ? 37.717 -22.135 141.649 1.00 23.76 1202 VAL A C 1
ATOM 2457 O O . VAL A 1 333 ? 38.599 -21.261 141.564 1.00 23.63 1202 VAL A O 1
ATOM 2461 N N . GLY A 1 334 ? 37.597 -22.902 142.723 1.00 22.39 1203 GLY A N 1
ATOM 2462 C CA . GLY A 1 334 ? 38.543 -22.711 143.780 1.00 19.52 1203 GLY A CA 1
ATOM 2463 C C . GLY A 1 334 ? 37.923 -23.115 145.117 1.00 19.73 1203 GLY A C 1
ATOM 2464 O O . GLY A 1 334 ? 37.000 -23.929 145.161 1.00 23.46 1203 GLY A O 1
ATOM 2465 N N . THR A 1 335 ? 38.449 -22.523 146.185 1.00 18.39 1204 THR A N 1
ATOM 2466 C CA . THR A 1 335 ? 37.984 -22.815 147.563 1.00 20.15 1204 THR A CA 1
ATOM 2467 C C . THR A 1 335 ? 37.696 -21.509 148.297 1.00 22.17 1204 THR A C 1
ATOM 2468 O O . THR A 1 335 ? 38.537 -20.586 148.303 1.00 22.24 1204 THR A O 1
ATOM 2472 N N . ILE A 1 336 ? 36.543 -21.428 148.959 1.00 24.15 1205 ILE A N 1
ATOM 2473 C CA . ILE A 1 336 ? 36.243 -20.338 149.884 1.00 20.78 1205 ILE A CA 1
ATOM 2474 C C . ILE A 1 336 ? 36.586 -20.790 151.308 1.00 23.46 1205 ILE A C 1
ATOM 2475 O O . ILE A 1 336 ? 35.979 -21.737 151.832 1.00 21.31 1205 ILE A O 1
ATOM 2480 N N . ASN A 1 337 ? 37.574 -20.135 151.932 1.00 21.20 1206 ASN A N 1
ATOM 2481 C CA . ASN A 1 337 ? 37.860 -20.350 153.353 1.00 20.72 1206 ASN A CA 1
ATOM 2482 C C . ASN A 1 337 ? 37.051 -19.374 154.180 1.00 22.71 1206 ASN A C 1
ATOM 2483 O O . ASN A 1 337 ? 36.803 -18.243 153.740 1.00 23.84 1206 ASN A O 1
ATOM 2488 N N . TYR A 1 338 ? 36.642 -19.799 155.396 1.00 22.09 1207 TYR A N 1
ATOM 2489 C CA . TYR A 1 338 ? 35.917 -18.870 156.239 1.00 19.45 1207 TYR A CA 1
ATOM 2490 C C . TYR A 1 338 ? 36.177 -19.199 157.710 1.00 21.15 1207 TYR A C 1
ATOM 2491 O O . TYR A 1 338 ? 36.413 -20.354 158.075 1.00 19.57 1207 TYR A O 1
ATOM 2500 N N . LYS A 1 339 ? 36.095 -18.157 158.523 1.00 22.19 1208 LYS A N 1
ATOM 2501 C CA . LYS A 1 339 ? 36.279 -18.249 159.968 1.00 21.66 1208 LYS A CA 1
ATOM 2502 C C . LYS A 1 339 ? 35.246 -17.368 160.645 1.00 23.18 1208 LYS A C 1
ATOM 2503 O O . LYS A 1 339 ? 35.041 -16.204 160.258 1.00 24.99 1208 LYS A O 1
ATOM 2509 N N . ILE A 1 340 ? 34.596 -17.936 161.674 1.00 25.30 1209 ILE A N 1
ATOM 2510 C CA . ILE A 1 340 ? 33.520 -17.281 162.421 1.00 24.35 1209 ILE A CA 1
ATOM 2511 C C . ILE A 1 340 ? 33.907 -17.306 163.903 1.00 23.01 1209 ILE A C 1
ATOM 2512 O O . ILE A 1 340 ? 34.295 -18.363 164.419 1.00 24.78 1209 ILE A O 1
ATOM 2517 N N . MET A 1 341 ? 33.911 -16.126 164.530 1.00 21.60 1210 MET A N 1
ATOM 2518 C CA . MET A 1 341 ? 34.300 -15.927 165.947 1.00 23.81 1210 MET A CA 1
ATOM 2519 C C . MET A 1 341 ? 33.310 -14.963 166.580 1.00 25.88 1210 MET A C 1
ATOM 2520 O O . MET A 1 341 ? 33.451 -13.740 166.424 1.00 28.45 1210 MET A O 1
ATOM 2525 N N . LEU A 1 342 ? 32.324 -15.505 167.317 1.00 25.86 1211 LEU A N 1
ATOM 2526 C CA . LEU A 1 342 ? 31.244 -14.690 167.862 1.00 25.47 1211 LEU A CA 1
ATOM 2527 C C . LEU A 1 342 ? 31.419 -14.380 169.354 1.00 28.87 1211 LEU A C 1
ATOM 2528 O O . LEU A 1 342 ? 30.685 -13.544 169.895 1.00 31.54 1211 LEU A O 1
ATOM 2533 N N . GLY A 1 343 ? 32.333 -15.034 170.026 1.00 29.22 1212 GLY A N 1
ATOM 2534 C CA . GLY A 1 343 ? 32.326 -14.943 171.497 1.00 30.82 1212 GLY A CA 1
ATOM 2535 C C . GLY A 1 343 ? 32.370 -16.333 172.090 1.00 31.89 1212 GLY A C 1
ATOM 2536 O O . GLY A 1 343 ? 32.951 -17.225 171.475 1.00 31.27 1212 GLY A O 1
ATOM 2537 N N . ASP A 1 344 ? 31.745 -16.559 173.252 1.00 34.69 1213 ASP A N 1
ATOM 2538 C CA . ASP A 1 344 ? 31.865 -17.828 173.967 1.00 34.34 1213 ASP A CA 1
ATOM 2539 C C . ASP A 1 344 ? 30.762 -18.790 173.545 1.00 34.67 1213 ASP A C 1
ATOM 2540 O O . ASP A 1 344 ? 29.712 -18.918 174.190 1.00 33.60 1213 ASP A O 1
ATOM 2545 N N . PHE A 1 345 ? 30.993 -19.468 172.408 1.00 32.16 1214 PHE A N 1
ATOM 2546 C CA . PHE A 1 345 ? 29.993 -20.341 171.819 1.00 32.11 1214 PHE A CA 1
ATOM 2547 C C . PHE A 1 345 ? 30.602 -21.679 171.423 1.00 31.78 1214 PHE A C 1
ATOM 2548 O O . PHE A 1 345 ? 31.821 -21.826 171.319 1.00 33.60 1214 PHE A O 1
ATOM 2556 N N . ASP A 1 346 ? 29.721 -22.661 171.237 1.00 33.20 1215 ASP A N 1
ATOM 2557 C CA . ASP A 1 346 ? 30.051 -23.895 170.534 1.00 37.29 1215 ASP A CA 1
ATOM 2558 C C . ASP A 1 346 ? 29.515 -23.804 169.111 1.00 33.69 1215 ASP A C 1
ATOM 2559 O O . ASP A 1 346 ? 28.443 -23.246 168.863 1.00 35.38 1215 ASP A O 1
ATOM 2564 N N . TYR A 1 347 ? 30.247 -24.390 168.186 1.00 31.89 1216 TYR A N 1
ATOM 2565 C CA . TYR A 1 347 ? 29.854 -24.353 166.791 1.00 28.58 1216 TYR A CA 1
ATOM 2566 C C . TYR A 1 347 ? 29.906 -25.750 166.177 1.00 31.65 1216 TYR A C 1
ATOM 2567 O O . TYR A 1 347 ? 30.848 -26.510 166.428 1.00 34.24 1216 TYR A O 1
ATOM 2576 N N . ASN A 1 348 ? 28.933 -26.091 165.341 1.00 29.94 1217 ASN A N 1
ATOM 2577 C CA . ASN A 1 348 ? 29.131 -27.309 164.577 1.00 34.16 1217 ASN A CA 1
ATOM 2578 C C . ASN A 1 348 ? 28.539 -27.201 163.166 1.00 31.57 1217 ASN A C 1
ATOM 2579 O O . ASN A 1 348 ? 27.461 -26.647 162.963 1.00 35.05 1217 ASN A O 1
ATOM 2584 N N . ALA A 1 349 ? 29.186 -27.866 162.230 1.00 29.91 1218 ALA A N 1
ATOM 2585 C CA . ALA A 1 349 ? 28.702 -27.879 160.848 1.00 28.87 1218 ALA A CA 1
ATOM 2586 C C . ALA A 1 349 ? 27.457 -28.749 160.717 1.00 32.63 1218 ALA A C 1
ATOM 2587 O O . ALA A 1 349 ? 27.258 -29.709 161.475 1.00 34.22 1218 ALA A O 1
ATOM 2589 N N . TYR A 1 350 ? 26.633 -28.441 159.708 1.00 30.86 1219 TYR A N 1
ATOM 2590 C CA . TYR A 1 350 ? 25.505 -29.300 159.374 1.00 29.48 1219 TYR A CA 1
ATOM 2591 C C . TYR A 1 350 ? 25.170 -29.129 157.895 1.00 30.97 1219 TYR A C 1
ATOM 2592 O O . TYR A 1 350 ? 25.606 -28.168 157.232 1.00 28.20 1219 TYR A O 1
ATOM 2601 N N . SER A 1 351 ? 24.413 -30.102 157.381 1.00 32.07 1220 SER A N 1
ATOM 2602 C CA . SER A 1 351 ? 23.928 -30.055 156.002 1.00 32.69 1220 SER A CA 1
ATOM 2603 C C . SER A 1 351 ? 22.708 -30.959 155.910 1.00 34.61 1220 SER A C 1
ATOM 2604 O O . SER A 1 351 ? 22.388 -31.703 156.845 1.00 35.68 1220 SER A O 1
ATOM 2607 N N . THR A 1 352 ? 22.037 -30.887 154.766 1.00 30.21 1221 THR A N 1
ATOM 2608 C CA . THR A 1 352 ? 20.818 -31.626 154.521 1.00 36.03 1221 THR A CA 1
ATOM 2609 C C . THR A 1 352 ? 20.807 -31.941 153.051 1.00 35.10 1221 THR A C 1
ATOM 2610 O O . THR A 1 352 ? 21.183 -31.093 152.244 1.00 31.69 1221 THR A O 1
ATOM 2614 N N . GLN A 1 353 ? 20.409 -33.150 152.697 1.00 39.01 1222 GLN A N 1
ATOM 2615 C CA . GLN A 1 353 ? 20.301 -33.419 151.268 1.00 44.75 1222 GLN A CA 1
ATOM 2616 C C . GLN A 1 353 ? 19.122 -32.668 150.664 1.00 39.51 1222 GLN A C 1
ATOM 2617 O O . GLN A 1 353 ? 18.028 -32.650 151.235 1.00 38.84 1222 GLN A O 1
ATOM 2623 N N . ALA A 1 354 ? 19.344 -32.071 149.487 1.00 38.14 1223 ALA A N 1
ATOM 2624 C CA . ALA A 1 354 ? 18.260 -31.369 148.806 1.00 37.48 1223 ALA A CA 1
ATOM 2625 C C . ALA A 1 354 ? 17.155 -32.341 148.358 1.00 40.51 1223 ALA A C 1
ATOM 2626 O O . ALA A 1 354 ? 17.401 -33.510 148.078 1.00 41.29 1223 ALA A O 1
ATOM 2628 N N . THR A 1 355 ? 15.920 -31.850 148.309 1.00 41.76 1224 THR A N 1
ATOM 2629 C CA . THR A 1 355 ? 14.796 -32.595 147.728 1.00 42.52 1224 THR A CA 1
ATOM 2630 C C . THR A 1 355 ? 14.582 -32.118 146.289 1.00 40.35 1224 THR A C 1
ATOM 2631 O O . THR A 1 355 ? 14.060 -31.026 146.066 1.00 37.68 1224 THR A O 1
ATOM 2635 N N . VAL A 1 356 ? 15.006 -32.923 145.322 1.00 43.98 1225 VAL A N 1
ATOM 2636 C CA . VAL A 1 356 ? 14.898 -32.605 143.896 1.00 43.99 1225 VAL A CA 1
ATOM 2637 C C . VAL A 1 356 ? 14.041 -33.675 143.240 1.00 45.14 1225 VAL A C 1
ATOM 2638 O O . VAL A 1 356 ? 14.164 -34.860 143.568 1.00 43.93 1225 VAL A O 1
ATOM 2642 N N . THR A 1 357 ? 13.134 -33.253 142.355 1.00 45.82 1226 THR A N 1
ATOM 2643 C CA . THR A 1 357 ? 12.389 -34.173 141.511 1.00 46.13 1226 THR A CA 1
ATOM 2644 C C . THR A 1 357 ? 12.558 -33.763 140.050 1.00 44.91 1226 THR A C 1
ATOM 2645 O O . THR A 1 357 ? 12.556 -32.570 139.718 1.00 42.78 1226 THR A O 1
ATOM 2649 N N . ILE A 1 358 ? 12.704 -34.754 139.175 1.00 46.19 1227 ILE A N 1
ATOM 2650 C CA . ILE A 1 358 ? 12.678 -34.513 137.730 1.00 46.08 1227 ILE A CA 1
ATOM 2651 C C . ILE A 1 358 ? 11.237 -34.662 137.265 1.00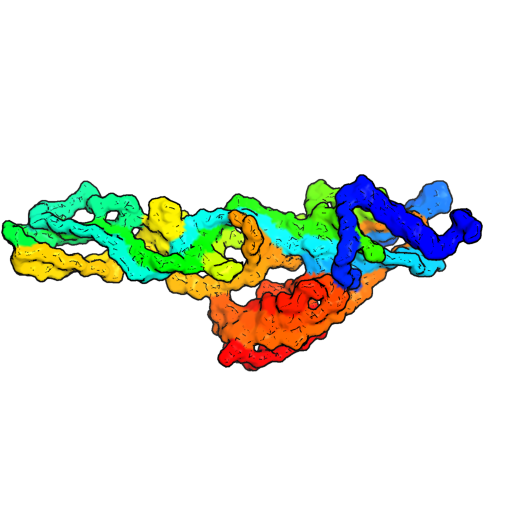 48.56 1227 ILE A C 1
ATOM 2652 O O . ILE A 1 358 ? 10.743 -35.774 137.087 1.00 47.37 1227 ILE A O 1
ATOM 2657 N N . ASP A 1 359 ? 10.542 -33.534 137.095 1.00 50.22 1228 ASP A N 1
ATOM 2658 C CA . ASP A 1 359 ? 9.112 -33.595 136.834 1.00 53.64 1228 ASP A CA 1
ATOM 2659 C C . ASP A 1 359 ? 8.843 -34.060 135.418 1.00 55.47 1228 ASP A C 1
ATOM 2660 O O . ASP A 1 359 ? 7.882 -34.797 135.174 1.00 57.22 1228 ASP A O 1
ATOM 2665 N N . GLU A 1 360 ? 9.676 -33.649 134.473 1.00 54.83 1229 GLU A N 1
ATOM 2666 C CA . GLU A 1 360 ? 9.562 -34.292 133.172 1.00 56.50 1229 GLU A CA 1
ATOM 2667 C C . GLU A 1 360 ? 10.895 -34.222 132.461 1.00 52.24 1229 GLU A C 1
ATOM 2668 O O . GLU A 1 360 ? 11.785 -33.460 132.845 1.00 49.57 1229 GLU A O 1
ATOM 2674 N N . ILE A 1 361 ? 11.030 -35.065 131.440 1.00 53.35 1230 ILE A N 1
ATOM 2675 C CA . ILE A 1 361 ? 12.244 -35.131 130.630 1.00 51.45 1230 ILE A CA 1
ATOM 2676 C C . ILE A 1 361 ? 11.851 -35.514 129.211 1.00 51.65 1230 ILE A C 1
ATOM 2677 O O . ILE A 1 361 ? 11.145 -36.504 128.989 1.00 52.54 1230 ILE A O 1
ATOM 2682 N N . ARG A 1 362 ? 12.316 -34.715 128.252 1.00 52.96 1231 ARG A N 1
ATOM 2683 C CA . ARG A 1 362 ? 12.097 -34.935 126.824 1.00 57.14 1231 ARG A CA 1
ATOM 2684 C C . ARG A 1 362 ? 13.465 -34.907 126.155 1.00 53.55 1231 ARG A C 1
ATOM 2685 O O . ARG A 1 362 ? 14.241 -33.977 126.394 1.00 50.74 1231 ARG A O 1
ATOM 2693 N N . CYS A 1 363 ? 13.788 -35.929 125.365 1.00 53.86 1232 CYS A N 1
ATOM 2694 C CA . CYS A 1 363 ? 15.069 -35.986 124.666 1.00 53.84 1232 CYS A CA 1
ATOM 2695 C C . CYS A 1 363 ? 14.834 -36.270 123.191 1.00 55.44 1232 CYS A C 1
ATOM 2696 O O . CYS A 1 363 ? 13.960 -37.082 122.832 1.00 56.63 1232 CYS A O 1
ATOM 2699 N N . GLY A 1 364 ? 15.607 -35.582 122.341 1.00 52.54 1233 GLY A N 1
ATOM 2700 C CA . GLY A 1 364 ? 15.551 -35.743 120.888 1.00 55.66 1233 GLY A CA 1
ATOM 2701 C C . GLY A 1 364 ? 16.894 -35.402 120.271 1.00 58.66 1233 GLY A C 1
ATOM 2702 O O . GLY A 1 364 ? 17.591 -34.502 120.752 1.00 55.98 1233 GLY A O 1
ATOM 2703 N N . GLY A 1 365 ? 17.299 -36.125 119.258 1.00 60.23 1234 GLY A N 1
ATOM 2704 C CA . GLY A 1 365 ? 18.601 -35.914 118.661 1.00 62.66 1234 GLY A CA 1
ATOM 2705 C C . GLY A 1 365 ? 19.088 -37.215 118.062 1.00 69.50 1234 GLY A C 1
ATOM 2706 O O . GLY A 1 365 ? 18.284 -38.058 117.672 1.00 70.97 1234 GLY A O 1
ATOM 2707 N N . CYS A 1 366 ? 20.408 -37.374 118.014 1.00 77.76 1235 CYS A N 1
ATOM 2708 C CA . CYS A 1 366 ? 20.969 -38.555 117.367 1.00 88.71 1235 CYS A CA 1
ATOM 2709 C C . CYS A 1 366 ? 22.445 -38.707 117.715 1.00 89.55 1235 CYS A C 1
ATOM 2710 O O . CYS A 1 366 ? 23.067 -37.822 118.308 1.00 86.27 1235 CYS A O 1
ATOM 2713 N N . TYR A 1 367 ? 23.009 -39.831 117.264 1.00 94.55 1236 TYR A N 1
ATOM 2714 C CA . TYR A 1 367 ? 24.194 -40.441 117.861 1.00 96.89 1236 TYR A CA 1
ATOM 2715 C C . TYR A 1 367 ? 25.419 -40.182 116.988 1.00 97.22 1236 TYR A C 1
ATOM 2716 O O . TYR A 1 367 ? 25.582 -40.796 115.932 1.00 99.60 1236 TYR A O 1
ATOM 2725 N N . GLY A 1 368 ? 26.295 -39.300 117.454 1.00 95.59 1237 GLY A N 1
ATOM 2726 C CA . GLY A 1 368 ? 27.360 -38.776 116.633 1.00 99.01 1237 GLY A CA 1
ATOM 2727 C C . GLY A 1 368 ? 27.044 -37.434 116.027 1.00 100.00 1237 GLY A C 1
ATOM 2728 O O . GLY A 1 368 ? 27.822 -36.940 115.206 1.00 102.09 1237 GLY A O 1
ATOM 2729 N N . CYS A 1 369 ? 25.966 -36.836 116.413 1.00 99.03 1238 CYS A N 1
ATOM 2730 C CA . CYS A 1 369 ? 25.409 -35.650 115.796 1.00 101.52 1238 CYS A CA 1
ATOM 2731 C C . CYS A 1 369 ? 25.983 -34.397 116.427 1.00 96.77 1238 CYS A C 1
ATOM 2732 O O . CYS A 1 369 ? 26.538 -34.446 117.526 1.00 95.97 1238 CYS A O 1
ATOM 2735 N N . PRO A 1 370 ? 25.880 -33.251 115.749 1.00 93.97 1239 PRO A N 1
ATOM 2736 C CA . PRO A 1 370 ? 26.390 -32.017 116.368 1.00 90.42 1239 PRO A CA 1
ATOM 2737 C C . PRO A 1 370 ? 25.730 -31.737 117.701 1.00 87.30 1239 PRO A C 1
ATOM 2738 O O . PRO A 1 370 ? 26.431 -31.496 118.699 1.00 83.22 1239 PRO A O 1
ATOM 2742 N N . GLU A 1 371 ? 24.395 -31.781 117.759 1.00 88.36 1240 GLU A N 1
ATOM 2743 C CA . GLU A 1 371 ? 23.685 -31.516 119.012 1.00 87.53 1240 GLU A CA 1
ATOM 2744 C C . GLU A 1 371 ? 23.578 -32.751 119.893 1.00 78.61 1240 GLU A C 1
ATOM 2745 O O . GLU A 1 371 ? 23.010 -32.665 120.989 1.00 75.74 1240 GLU A O 1
ATOM 2751 N N . GLY A 1 372 ? 24.107 -33.882 119.428 1.00 75.92 1241 GLY A N 1
ATOM 2752 C CA . GLY A 1 372 ? 24.028 -35.113 120.185 1.00 71.82 1241 GLY A CA 1
ATOM 2753 C C . GLY A 1 372 ? 22.584 -35.432 120.471 1.00 68.27 1241 GLY A C 1
ATOM 2754 O O . GLY A 1 372 ? 21.721 -35.360 119.591 1.00 71.64 1241 GLY A O 1
ATOM 2755 N N . MET A 1 373 ? 22.318 -35.747 121.722 1.00 63.36 1242 MET A N 1
ATOM 2756 C CA . MET A 1 373 ? 20.985 -36.029 122.219 1.00 58.91 1242 MET A CA 1
ATOM 2757 C C . MET A 1 373 ? 20.626 -34.873 123.144 1.00 53.88 1242 MET A C 1
ATOM 2758 O O . MET A 1 373 ? 21.250 -34.708 124.188 1.00 52.83 1242 MET A O 1
ATOM 2763 N N . ALA A 1 374 ? 19.668 -34.035 122.751 1.00 53.16 1243 ALA A N 1
ATOM 2764 C CA . ALA A 1 374 ? 19.331 -32.853 123.547 1.00 49.88 1243 ALA A CA 1
ATOM 2765 C C . ALA A 1 374 ? 18.165 -33.196 124.467 1.00 44.36 1243 ALA A C 1
ATOM 2766 O O . ALA A 1 374 ? 17.143 -33.727 124.002 1.00 46.55 1243 ALA A O 1
ATOM 2768 N N . CYS A 1 375 ? 18.309 -32.913 125.769 1.00 51.65 1244 CYS A N 1
ATOM 2769 C CA . CYS A 1 375 ? 17.238 -33.193 126.724 1.00 51.57 1244 CYS A CA 1
ATOM 2770 C C . CYS A 1 375 ? 16.786 -31.910 127.403 1.00 50.03 1244 CYS A C 1
ATOM 2771 O O . CYS A 1 375 ? 17.612 -31.149 127.910 1.00 46.89 1244 CYS A O 1
ATOM 2774 N N . ALA A 1 376 ? 15.473 -31.676 127.402 1.00 52.32 1245 ALA A N 1
ATOM 2775 C CA . ALA A 1 376 ? 14.831 -30.684 128.260 1.00 50.53 1245 ALA A CA 1
ATOM 2776 C C . ALA A 1 376 ? 14.305 -31.364 129.522 1.00 47.13 1245 ALA A C 1
ATOM 2777 O O . ALA A 1 376 ? 13.528 -32.322 129.451 1.00 47.92 1245 ALA A O 1
ATOM 2779 N N . LEU A 1 377 ? 14.713 -30.857 130.667 1.00 45.98 1246 LEU A N 1
ATOM 2780 C CA . LEU A 1 377 ? 14.237 -31.313 131.959 1.00 46.16 1246 LEU A CA 1
ATOM 2781 C C . LEU A 1 377 ? 13.391 -30.224 132.610 1.00 46.37 1246 LEU A C 1
ATOM 2782 O O . LEU A 1 377 ? 13.750 -29.035 132.581 1.00 45.07 1246 LEU A O 1
ATOM 2787 N N . LYS A 1 378 ? 12.292 -30.636 133.239 1.00 46.36 1247 LYS A N 1
ATOM 2788 C CA . LYS A 1 378 ? 11.630 -29.810 134.245 1.00 48.42 1247 LYS A CA 1
ATOM 2789 C C . LYS A 1 378 ? 11.931 -30.376 135.637 1.00 44.02 1247 LYS A C 1
ATOM 2790 O O . LYS A 1 378 ? 11.573 -31.529 135.933 1.00 43.38 1247 LYS A O 1
ATOM 2796 N N . LEU A 1 379 ? 12.560 -29.546 136.473 1.00 44.15 1248 LEU A N 1
ATOM 2797 C CA . LEU A 1 379 ? 13.047 -29.898 137.812 1.00 45.11 1248 LEU A CA 1
ATOM 2798 C C . LEU A 1 379 ? 12.308 -29.104 138.873 1.00 44.39 1248 LEU A C 1
ATOM 2799 O O . LEU A 1 379 ? 12.057 -27.907 138.692 1.00 45.03 1248 LEU A O 1
ATOM 2804 N N . SER A 1 380 ? 12.007 -29.769 139.991 1.00 42.21 1249 SER A N 1
ATOM 2805 C CA . SER A 1 380 ? 11.575 -29.127 141.235 1.00 42.83 1249 SER A CA 1
ATOM 2806 C C . SER A 1 380 ? 12.668 -29.292 142.289 1.00 37.61 1249 SER A C 1
ATOM 2807 O O . SER A 1 380 ? 13.353 -30.315 142.333 1.00 37.46 1249 SER A O 1
ATOM 2810 N N . THR A 1 381 ? 12.864 -28.260 143.096 1.00 38.36 1250 THR A N 1
ATOM 2811 C CA . THR A 1 381 ? 13.856 -28.342 144.162 1.00 35.60 1250 THR A CA 1
ATOM 2812 C C . THR A 1 381 ? 13.378 -27.504 145.331 1.00 36.59 1250 THR A C 1
ATOM 2813 O O . THR A 1 381 ? 12.706 -26.479 145.158 1.00 36.47 1250 THR A O 1
ATOM 2817 N N . ASN A 1 382 ? 13.687 -27.974 146.534 1.00 35.48 1251 ASN A N 1
ATOM 2818 C CA . ASN A 1 382 ? 13.309 -27.219 147.725 1.00 37.23 1251 ASN A CA 1
ATOM 2819 C C . ASN A 1 382 ? 14.366 -26.171 148.107 1.00 34.82 1251 ASN A C 1
ATOM 2820 O O . ASN A 1 382 ? 14.175 -25.448 149.103 1.00 35.95 1251 ASN A O 1
ATOM 2825 N N . THR A 1 383 ? 15.412 -26.007 147.288 1.00 32.49 1252 THR A N 1
ATOM 2826 C CA . THR A 1 383 ? 16.528 -25.141 147.635 1.00 31.38 1252 THR A CA 1
ATOM 2827 C C . THR A 1 383 ? 17.347 -24.796 146.387 1.00 30.66 1252 THR A C 1
ATOM 2828 O O . THR A 1 383 ? 17.517 -25.610 145.487 1.00 26.99 1252 THR A O 1
ATOM 2832 N N . ILE A 1 384 ? 17.888 -23.585 146.390 1.00 31.62 1253 ILE A N 1
ATOM 2833 C CA . ILE A 1 384 ? 19.063 -23.294 145.587 1.00 29.94 1253 ILE A CA 1
ATOM 2834 C C . ILE A 1 384 ? 20.143 -24.271 145.986 1.00 27.34 1253 ILE A C 1
ATOM 2835 O O . ILE A 1 384 ? 20.353 -24.517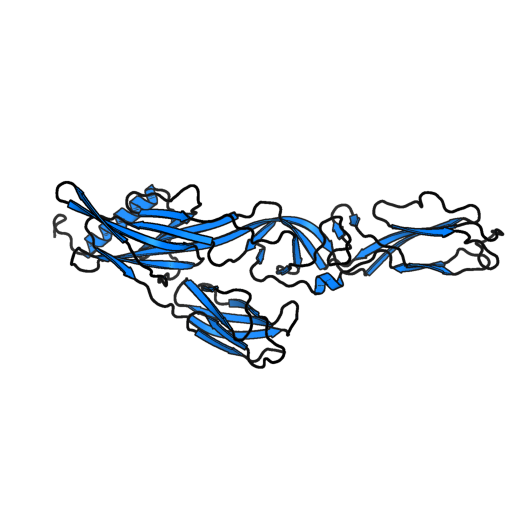 147.176 1.00 27.58 1253 ILE A O 1
ATOM 2840 N N . GLY A 1 385 ? 20.842 -24.844 145.011 1.00 24.92 1254 GLY A N 1
ATOM 2841 C CA . GLY A 1 385 ? 21.895 -25.778 145.377 1.00 22.41 1254 GLY A CA 1
ATOM 2842 C C . GLY A 1 385 ? 22.669 -26.208 144.140 1.00 25.42 1254 GLY A C 1
ATOM 2843 O O . GLY A 1 385 ? 22.551 -25.610 143.067 1.00 25.98 1254 GLY A O 1
ATOM 2844 N N . SER A 1 386 ? 23.458 -27.245 144.310 1.00 29.86 1255 SER A N 1
ATOM 2845 C CA . SER A 1 386 ? 24.297 -27.764 143.243 1.00 29.45 1255 SER A CA 1
ATOM 2846 C C . SER A 1 386 ? 24.174 -29.272 143.335 1.00 26.37 1255 SER A C 1
ATOM 2847 O O . SER A 1 386 ? 24.282 -29.816 144.423 1.00 25.73 1255 SER A O 1
ATOM 2850 N N . CYS A 1 387 ? 23.899 -29.944 142.220 1.00 26.04 1256 CYS A N 1
ATOM 2851 C CA . CYS A 1 387 ? 23.671 -31.379 142.216 1.00 27.04 1256 CYS A CA 1
ATOM 2852 C C . CYS A 1 387 ? 24.616 -32.095 141.278 1.00 27.72 1256 CYS A C 1
ATOM 2853 O O . CYS A 1 387 ? 24.919 -31.605 140.199 1.00 27.23 1256 CYS A O 1
ATOM 2856 N N . SER A 1 388 ? 24.982 -33.309 141.642 1.00 28.34 1257 SER A N 1
ATOM 2857 C CA . SER A 1 388 ? 25.595 -34.197 140.659 1.00 31.55 1257 SER A CA 1
ATOM 2858 C C . SER A 1 388 ? 24.593 -34.582 139.556 1.00 30.59 1257 SER A C 1
ATOM 2859 O O . SER A 1 388 ? 23.454 -34.967 139.841 1.00 30.65 1257 SER A O 1
ATOM 2862 N N . ILE A 1 389 ? 24.997 -34.500 138.291 1.00 30.57 1258 ILE A N 1
ATOM 2863 C CA . ILE A 1 389 ? 24.134 -34.983 137.213 1.00 32.26 1258 ILE A CA 1
ATOM 2864 C C . ILE A 1 389 ? 24.809 -36.206 136.600 1.00 33.30 1258 ILE A C 1
ATOM 2865 O O . ILE A 1 389 ? 26.025 -36.197 136.347 1.00 33.95 1258 ILE A O 1
ATOM 2870 N N . LYS A 1 390 ? 24.040 -37.289 136.434 1.00 35.96 1259 LYS A N 1
ATOM 2871 C CA . LYS A 1 390 ? 24.543 -38.519 135.820 1.00 39.43 1259 LYS A CA 1
ATOM 2872 C C . LYS A 1 390 ? 23.592 -39.026 134.729 1.00 39.44 1259 LYS A C 1
ATOM 2873 O O . LYS A 1 390 ? 22.423 -38.654 134.683 1.00 39.97 1259 LYS A O 1
ATOM 2879 N N . SER A 1 391 ? 24.095 -39.902 133.858 1.00 40.66 1260 SER A N 1
ATOM 2880 C CA . SER A 1 391 ? 23.282 -40.492 132.802 1.00 42.24 1260 SER A CA 1
ATOM 2881 C C . SER A 1 391 ? 23.914 -41.807 132.366 1.00 42.97 1260 SER A C 1
ATOM 2882 O O . SER A 1 391 ? 25.096 -42.068 132.625 1.00 41.07 1260 SER A O 1
ATOM 2885 N N . ASN A 1 392 ? 23.096 -42.649 131.722 1.00 45.05 1261 ASN A N 1
ATOM 2886 C CA . ASN A 1 392 ? 23.665 -43.780 131.000 1.00 47.87 1261 ASN A CA 1
ATOM 2887 C C . ASN A 1 392 ? 24.420 -43.306 129.763 1.00 48.74 1261 ASN A C 1
ATOM 2888 O O . ASN A 1 392 ? 25.338 -43.986 129.302 1.00 52.40 1261 ASN A O 1
ATOM 2893 N N . CYS A 1 393 ? 24.085 -42.134 129.248 1.00 46.71 1262 CYS A N 1
ATOM 2894 C CA . CYS A 1 393 ? 24.872 -41.539 128.191 1.00 46.92 1262 CYS A CA 1
ATOM 2895 C C . CYS A 1 393 ? 26.020 -40.735 128.778 1.00 44.81 1262 CYS A C 1
ATOM 2896 O O . CYS A 1 393 ? 26.108 -40.523 129.993 1.00 40.83 1262 CYS A O 1
ATOM 2899 N N . ASP A 1 394 ? 26.920 -40.300 127.896 1.00 45.59 1263 ASP A N 1
ATOM 2900 C CA . ASP A 1 394 ? 27.943 -39.348 128.310 1.00 44.06 1263 ASP A CA 1
ATOM 2901 C C . ASP A 1 394 ? 27.330 -37.957 128.459 1.00 40.87 1263 ASP A C 1
ATOM 2902 O O . ASP A 1 394 ? 26.379 -37.608 127.765 1.00 42.58 1263 ASP A O 1
ATOM 2907 N N . THR A 1 395 ? 27.871 -37.160 129.385 1.00 35.02 1264 THR A N 1
ATOM 2908 C CA . THR A 1 395 ? 27.338 -35.828 129.680 1.00 33.20 1264 THR A CA 1
ATOM 2909 C C . THR A 1 395 ? 28.402 -34.780 129.386 1.00 31.39 1264 THR A C 1
ATOM 2910 O O . THR A 1 395 ? 29.583 -35.082 129.255 1.00 32.34 1264 THR A O 1
ATOM 2914 N N . TYR A 1 396 ? 27.972 -33.534 129.296 1.00 30.29 1265 TYR A N 1
ATOM 2915 C CA . TYR A 1 396 ? 28.873 -32.421 129.030 1.00 29.94 1265 TYR A CA 1
ATOM 2916 C C . TYR A 1 396 ? 28.963 -31.480 130.228 1.00 31.38 1265 TYR A C 1
ATOM 2917 O O . TYR A 1 396 ? 29.616 -30.431 130.150 1.00 32.10 1265 TYR A O 1
ATOM 2926 N N . ILE A 1 397 ? 28.359 -31.874 131.343 1.00 31.26 1266 ILE A N 1
ATOM 2927 C CA . ILE A 1 397 ? 28.537 -31.252 132.650 1.00 29.78 1266 ILE A CA 1
ATOM 2928 C C . ILE A 1 397 ? 28.530 -32.382 133.662 1.00 28.91 1266 ILE A C 1
ATOM 2929 O O . ILE A 1 397 ? 27.854 -33.406 133.469 1.00 28.24 1266 ILE A O 1
ATOM 2934 N N . LYS A 1 398 ? 29.238 -32.164 134.787 1.00 27.91 1267 LYS A N 1
ATOM 2935 C CA . LYS A 1 398 ? 29.191 -33.123 135.901 1.00 27.45 1267 LYS A CA 1
ATOM 2936 C C . LYS A 1 398 ? 28.318 -32.653 137.055 1.00 27.59 1267 LYS A C 1
ATOM 2937 O O . LYS A 1 398 ? 27.786 -33.485 137.785 1.00 26.21 1267 LYS A O 1
ATOM 2943 N N . ILE A 1 399 ? 28.083 -31.355 137.174 1.00 27.14 1268 ILE A N 1
ATOM 2944 C CA . ILE A 1 399 ? 27.234 -30.837 138.244 1.00 29.50 1268 ILE A CA 1
ATOM 2945 C C . ILE A 1 399 ? 26.369 -29.765 137.615 1.00 27.91 1268 ILE A C 1
ATOM 2946 O O . ILE A 1 399 ? 26.765 -29.117 136.634 1.00 29.83 1268 ILE A O 1
ATOM 2951 N N . ILE A 1 400 ? 25.165 -29.609 138.154 1.00 26.35 1269 ILE A N 1
ATOM 2952 C CA . ILE A 1 400 ? 24.201 -28.644 137.643 1.00 29.12 1269 ILE A CA 1
ATOM 2953 C C . ILE A 1 400 ? 23.647 -27.827 138.811 1.00 28.67 1269 ILE A C 1
ATOM 2954 O O . ILE A 1 400 ? 23.298 -28.375 139.865 1.00 27.41 1269 ILE A O 1
ATOM 2959 N N . ALA A 1 401 ? 23.560 -26.507 138.627 1.00 30.08 1270 ALA A N 1
ATOM 2960 C CA . ALA A 1 401 ? 22.968 -25.678 139.672 1.00 32.37 1270 ALA A CA 1
ATOM 2961 C C . ALA A 1 401 ? 21.453 -25.766 139.574 1.00 29.67 1270 ALA A C 1
ATOM 2962 O O . ALA A 1 401 ? 20.894 -25.677 138.491 1.00 28.22 1270 ALA A O 1
ATOM 2964 N N . VAL A 1 402 ? 20.791 -25.936 140.713 1.00 26.11 1271 VAL A N 1
ATOM 2965 C CA . VAL A 1 402 ? 19.334 -26.002 140.763 1.00 29.57 1271 VAL A CA 1
ATOM 2966 C C . VAL A 1 402 ? 18.816 -24.776 141.502 1.00 31.40 1271 VAL A C 1
ATOM 2967 O O . VAL A 1 402 ? 19.483 -24.216 142.396 1.00 32.28 1271 VAL A O 1
ATOM 2971 N N . ASP A 1 403 ? 17.613 -24.383 141.140 1.00 31.61 1272 ASP A N 1
ATOM 2972 C CA . ASP A 1 403 ? 17.090 -23.077 141.498 1.00 34.12 1272 ASP A CA 1
ATOM 2973 C C . ASP A 1 403 ? 15.577 -23.205 141.595 1.00 37.24 1272 ASP A C 1
ATOM 2974 O O . ASP A 1 403 ? 14.937 -23.622 140.630 1.00 39.66 1272 ASP A O 1
ATOM 2979 N N . PRO A 1 404 ? 14.985 -22.943 142.767 1.00 35.14 1273 PRO A N 1
ATOM 2980 C CA . PRO A 1 404 ? 13.522 -22.868 142.854 1.00 37.52 1273 PRO A CA 1
ATOM 2981 C C . PRO A 1 404 ? 12.873 -21.897 141.878 1.00 38.03 1273 PRO A C 1
ATOM 2982 O O . PRO A 1 404 ? 11.686 -22.042 141.628 1.00 40.33 1273 PRO A O 1
ATOM 2986 N N . MET A 1 405 ? 13.564 -20.858 141.411 1.00 36.70 1274 MET A N 1
ATOM 2987 C CA . MET A 1 405 ? 12.937 -19.867 140.543 1.00 38.16 1274 MET A CA 1
ATOM 2988 C C . MET A 1 405 ? 13.104 -20.243 139.083 1.00 39.11 1274 MET A C 1
ATOM 2989 O O . MET A 1 405 ? 12.692 -19.470 138.209 1.00 41.33 1274 MET A O 1
ATOM 2994 N N . GLN A 1 406 ? 13.738 -21.381 138.805 1.00 36.64 1275 GLN A N 1
ATOM 2995 C CA . GLN A 1 406 ? 13.871 -21.866 137.424 1.00 43.85 1275 GLN A CA 1
ATOM 2996 C C . GLN A 1 406 ? 13.357 -23.298 137.319 1.00 44.22 1275 GLN A C 1
ATOM 2997 O O . GLN A 1 406 ? 13.792 -24.168 138.069 1.00 46.91 1275 GLN A O 1
ATOM 3003 N N . SER A 1 407 ? 12.455 -23.547 136.370 1.00 47.41 1276 SER A N 1
ATOM 3004 C CA . SER A 1 407 ? 11.902 -24.887 136.243 1.00 48.60 1276 SER A CA 1
ATOM 3005 C C . SER A 1 407 ? 12.463 -25.662 135.059 1.00 48.15 1276 SER A C 1
ATOM 3006 O O . SER A 1 407 ? 12.490 -26.895 135.102 1.00 49.49 1276 SER A O 1
ATOM 3009 N N . GLU A 1 408 ? 12.917 -24.968 134.019 1.00 49.34 1277 GLU A N 1
ATOM 3010 C CA . GLU A 1 408 ? 13.370 -25.595 132.782 1.00 50.36 1277 GLU A CA 1
ATOM 3011 C C . GLU A 1 408 ? 14.894 -25.590 132.724 1.00 44.45 1277 GLU A C 1
ATOM 3012 O O . GLU A 1 408 ? 15.533 -24.560 132.985 1.00 43.26 1277 GLU A O 1
ATOM 3018 N N . TYR A 1 409 ? 15.471 -26.757 132.435 1.00 43.20 1278 TYR A N 1
ATOM 3019 C CA . TYR A 1 409 ? 16.913 -26.975 132.351 1.00 41.85 1278 TYR A CA 1
ATOM 3020 C C . TYR A 1 409 ? 17.160 -27.790 131.091 1.00 47.36 1278 TYR A C 1
ATOM 3021 O O . TYR A 1 409 ? 16.342 -28.640 130.756 1.00 48.58 1278 TYR A O 1
ATOM 3030 N N . SER A 1 410 ? 18.238 -27.523 130.358 1.00 47.19 1279 SER A N 1
ATOM 3031 C CA . SER A 1 410 ? 18.526 -28.358 129.193 1.00 47.84 1279 SER A CA 1
ATOM 3032 C C . SER A 1 410 ? 19.962 -28.846 129.245 1.00 43.93 1279 SER A C 1
ATOM 3033 O O . SER A 1 410 ? 20.853 -28.120 129.680 1.00 45.28 1279 SER A O 1
ATOM 3036 N N . ILE A 1 411 ? 20.184 -30.075 128.770 1.00 42.00 1280 ILE A N 1
ATOM 3037 C CA . ILE A 1 411 ? 21.508 -30.692 128.775 1.00 40.96 1280 ILE A CA 1
ATOM 3038 C C . ILE A 1 411 ? 21.731 -31.379 127.438 1.00 43.36 1280 ILE A C 1
ATOM 3039 O O . ILE A 1 411 ? 20.786 -31.737 126.733 1.00 46.30 1280 ILE A O 1
ATOM 3044 N N . LYS A 1 412 ? 23.003 -31.583 127.104 1.00 41.32 1281 LYS A N 1
ATOM 3045 C CA . LYS A 1 412 ? 23.373 -32.317 125.901 1.00 44.83 1281 LYS A CA 1
ATOM 3046 C C . LYS A 1 412 ? 24.052 -33.618 126.309 1.00 41.07 1281 LYS A C 1
ATOM 3047 O O . LYS A 1 412 ? 24.821 -33.645 127.279 1.00 38.88 1281 LYS A O 1
ATOM 3053 N N . LEU A 1 413 ? 23.692 -34.702 125.624 1.00 44.95 1282 LEU A N 1
ATOM 3054 C CA . LEU A 1 413 ? 24.182 -36.046 125.901 1.00 45.07 1282 LEU A CA 1
ATOM 3055 C C . LEU A 1 413 ? 24.820 -36.657 124.664 1.00 48.41 1282 LEU A C 1
ATOM 3056 O O . LEU A 1 413 ? 24.453 -36.359 123.525 1.00 51.76 1282 LEU A O 1
ATOM 3061 N N . ASN A 1 414 ? 25.765 -37.531 124.905 1.00 50.48 1283 ASN A N 1
ATOM 3062 C CA . ASN A 1 414 ? 26.391 -38.306 123.850 1.00 53.26 1283 ASN A CA 1
ATOM 3063 C C . ASN A 1 414 ? 26.007 -39.746 124.133 1.00 51.90 1283 ASN A C 1
ATOM 3064 O O . ASN A 1 414 ? 26.593 -40.374 125.017 1.00 48.32 1283 ASN A O 1
ATOM 3069 N N . CYS A 1 415 ? 24.988 -40.259 123.400 1.00 55.83 1284 CYS A N 1
ATOM 3070 C CA . CYS A 1 415 ? 24.444 -41.597 123.596 1.00 59.08 1284 CYS A CA 1
ATOM 3071 C C . CYS A 1 415 ? 24.880 -42.529 122.469 1.00 65.73 1284 CYS A C 1
ATOM 3072 O O . CYS A 1 415 ? 24.872 -42.139 121.294 1.00 66.07 1284 CYS A O 1
ATOM 3075 N N . PRO A 1 416 ? 25.231 -43.767 122.796 1.00 69.55 1285 PRO A N 1
ATOM 3076 C CA . PRO A 1 416 ? 25.646 -44.711 121.759 1.00 73.18 1285 PRO A CA 1
ATOM 3077 C C . PRO A 1 416 ? 24.480 -45.059 120.846 1.00 74.64 1285 PRO A C 1
ATOM 3078 O O . PRO A 1 416 ? 23.306 -44.958 121.225 1.00 74.91 1285 PRO A O 1
ATOM 3082 N N . LEU A 1 417 ? 24.816 -45.452 119.614 1.00 75.51 1286 LEU A N 1
ATOM 3083 C CA . LEU A 1 417 ? 23.779 -45.891 118.678 1.00 79.82 1286 LEU A CA 1
ATOM 3084 C C . LEU A 1 417 ? 22.879 -46.964 119.295 1.00 81.04 1286 LEU A C 1
ATOM 3085 O O . LEU A 1 417 ? 21.677 -47.030 118.990 1.00 80.15 1286 LEU A O 1
ATOM 3090 N N . ALA A 1 418 ? 23.436 -47.780 120.193 1.00 85.69 1287 ALA A N 1
ATOM 3091 C CA . ALA A 1 418 ? 22.682 -48.790 120.938 1.00 91.23 1287 ALA A CA 1
ATOM 3092 C C . ALA A 1 418 ? 22.106 -48.183 122.218 1.00 92.59 1287 ALA A C 1
ATOM 3093 O O . ALA A 1 418 ? 22.494 -48.527 123.339 1.00 94.71 1287 ALA A O 1
ATOM 3095 N N . THR A 1 419 ? 21.157 -47.260 122.036 1.00 92.86 1288 THR A N 1
ATOM 3096 C CA . THR A 1 419 ? 20.468 -46.619 123.160 1.00 84.35 1288 THR A CA 1
ATOM 3097 C C . THR A 1 419 ? 18.985 -46.543 122.832 1.00 86.31 1288 THR A C 1
ATOM 3098 O O . THR A 1 419 ? 18.602 -46.006 121.785 1.00 87.69 1288 THR A O 1
ATOM 3102 N N . GLU A 1 420 ? 18.157 -47.106 123.712 1.00 86.67 1289 GLU A N 1
ATOM 3103 C CA . GLU A 1 420 ? 16.717 -47.059 123.531 1.00 86.03 1289 GLU A CA 1
ATOM 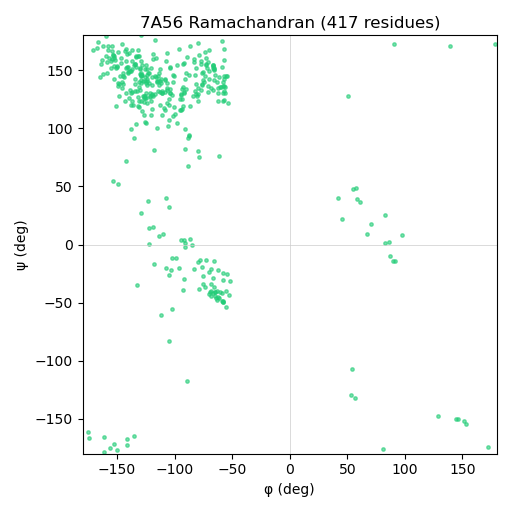3104 C C . GLU A 1 420 ? 15.997 -46.323 124.642 1.00 77.46 1289 GLU A C 1
ATOM 3105 O O . GLU A 1 420 ? 14.836 -45.943 124.455 1.00 78.82 1289 GLU A O 1
ATOM 3111 N N . THR A 1 421 ? 16.640 -46.112 125.782 1.00 69.78 1290 THR A N 1
ATOM 3112 C CA . THR A 1 421 ? 16.088 -45.295 126.851 1.00 64.14 1290 THR A CA 1
ATOM 3113 C C . THR A 1 421 ? 17.211 -44.417 127.374 1.00 60.52 1290 THR A C 1
ATOM 3114 O O . THR A 1 421 ? 18.310 -44.911 127.647 1.00 59.97 1290 THR A O 1
ATOM 3118 N N . VAL A 1 422 ? 16.941 -43.129 127.505 1.00 57.50 1291 VAL A N 1
ATOM 3119 C CA . VAL A 1 422 ? 17.862 -42.215 128.157 1.00 51.07 1291 VAL A CA 1
ATOM 3120 C C . VAL A 1 422 ? 17.456 -42.115 129.618 1.00 49.85 1291 VAL A C 1
ATOM 3121 O O . VAL A 1 422 ? 16.294 -41.826 129.923 1.00 48.64 1291 VAL A O 1
ATOM 3125 N N . SER A 1 423 ? 18.404 -42.391 130.508 1.00 48.33 1292 SER A N 1
ATOM 3126 C CA . SER A 1 423 ? 18.257 -42.209 131.954 1.00 48.67 1292 SER A CA 1
ATOM 3127 C C . SER A 1 423 ? 19.098 -41.030 132.421 1.00 45.38 1292 SER A C 1
ATOM 3128 O O . SER A 1 423 ? 20.212 -40.831 131.930 1.00 44.66 1292 SER A O 1
ATOM 3131 N N . VAL A 1 424 ? 18.571 -40.257 133.378 1.00 41.01 1293 VAL A N 1
ATOM 3132 C CA . VAL A 1 424 ? 19.276 -39.105 133.920 1.00 38.90 1293 VAL A CA 1
ATOM 3133 C C . VAL A 1 424 ? 18.939 -39.006 135.403 1.00 39.37 1293 VAL A C 1
ATOM 3134 O O . VAL A 1 424 ? 17.783 -39.184 135.808 1.00 40.16 1293 VAL A O 1
ATOM 3138 N N . SER A 1 425 ? 19.952 -38.708 136.210 1.00 38.02 1294 SER A N 1
ATOM 3139 C CA . SER A 1 425 ? 19.739 -38.456 137.628 1.00 38.95 1294 SER A CA 1
ATOM 3140 C C . SER A 1 425 ? 20.305 -37.086 137.951 1.00 36.44 1294 SER A C 1
ATOM 3141 O O . SER A 1 425 ? 21.335 -36.677 137.391 1.00 37.33 1294 SER A O 1
ATOM 3144 N N . VAL A 1 426 ? 19.610 -36.367 138.835 1.00 35.47 1295 VAL A N 1
ATOM 3145 C CA . VAL A 1 426 ? 20.070 -35.081 139.362 1.00 32.86 1295 VAL A CA 1
ATOM 3146 C C . VAL A 1 426 ? 19.916 -35.114 140.890 1.00 33.32 1295 VAL A C 1
ATOM 3147 O O . VAL A 1 426 ? 18.799 -35.240 141.392 1.00 35.51 1295 VAL A O 1
ATOM 3151 N N . CYS A 1 427 ? 21.019 -34.970 141.616 1.00 33.84 1296 CYS A N 1
ATOM 3152 C CA . CYS A 1 427 ? 21.029 -35.238 143.075 1.00 36.61 1296 CYS A CA 1
ATOM 3153 C C . CYS A 1 427 ? 20.448 -36.649 143.239 1.00 39.18 1296 CYS A C 1
ATOM 3154 O O . CYS A 1 427 ? 20.857 -37.589 142.545 1.00 39.32 1296 CYS A O 1
ATOM 3157 N N . SER A 1 428 ? 19.466 -36.868 144.090 1.00 42.16 1297 SER A N 1
ATOM 3158 C CA . SER A 1 428 ? 18.973 -38.232 144.208 1.00 46.82 1297 SER A CA 1
ATOM 3159 C C . SER A 1 428 ? 17.794 -38.535 143.268 1.00 48.20 1297 SER A C 1
ATOM 3160 O O . SER A 1 428 ? 17.278 -39.652 143.295 1.00 51.32 1297 SER A O 1
ATOM 3163 N N . ALA A 1 429 ? 17.390 -37.602 142.404 1.00 48.06 1298 ALA A N 1
ATOM 3164 C CA . ALA A 1 429 ? 16.223 -37.830 141.556 1.00 46.78 1298 ALA A CA 1
ATOM 3165 C C . ALA A 1 429 ? 16.630 -38.536 140.268 1.00 45.30 1298 ALA A C 1
ATOM 3166 O O . ALA A 1 429 ? 17.715 -38.317 139.739 1.00 40.38 1298 ALA A O 1
ATOM 3168 N N . SER A 1 430 ? 15.744 -39.395 139.770 1.00 48.89 1299 SER A N 1
ATOM 3169 C CA . SER A 1 430 ? 15.978 -40.129 138.532 1.00 51.14 1299 SER A CA 1
ATOM 3170 C C . SER A 1 430 ? 14.784 -39.999 137.599 1.00 50.38 1299 SER A C 1
ATOM 3171 O O . SER A 1 430 ? 13.637 -39.875 138.046 1.00 50.18 1299 SER A O 1
ATOM 3174 N N . ALA A 1 431 ? 15.052 -40.082 136.294 1.00 47.68 1300 ALA A N 1
ATOM 3175 C CA . ALA A 1 431 ? 13.975 -40.137 135.311 1.00 48.82 1300 ALA A CA 1
ATOM 3176 C C . ALA A 1 431 ? 14.526 -40.746 134.037 1.00 49.99 1300 ALA A C 1
ATOM 3177 O O . ALA A 1 431 ? 15.738 -40.719 133.793 1.00 47.74 1300 ALA A O 1
ATOM 3179 N N . TYR A 1 432 ? 13.619 -41.306 133.229 1.00 53.22 1301 TYR A N 1
ATOM 3180 C CA . TYR A 1 432 ? 14.004 -41.898 131.957 1.00 55.72 1301 TYR A CA 1
ATOM 3181 C C . TYR A 1 432 ? 12.955 -41.588 130.896 1.00 54.88 1301 TYR A C 1
ATOM 3182 O O . TYR A 1 432 ? 11.784 -41.340 131.203 1.00 55.75 1301 TYR A O 1
ATOM 3191 N N . THR A 1 433 ? 13.398 -41.561 129.640 1.00 53.20 1302 THR A N 1
ATOM 3192 C CA . THR A 1 433 ? 12.486 -41.346 128.534 1.00 56.34 1302 THR A CA 1
ATOM 3193 C C . THR A 1 433 ? 13.032 -42.064 127.308 1.00 57.02 1302 THR A C 1
ATOM 3194 O O . THR A 1 433 ? 14.237 -42.266 127.178 1.00 52.37 1302 THR A O 1
ATOM 3198 N N . LYS A 1 434 ? 12.141 -42.453 126.423 1.00 63.87 1303 LYS A N 1
ATOM 3199 C CA . LYS A 1 434 ? 12.549 -42.911 125.094 1.00 69.03 1303 LYS A CA 1
ATOM 3200 C C . LYS A 1 434 ? 12.797 -41.699 124.196 1.00 71.95 1303 LYS A C 1
ATOM 3201 O O . LYS A 1 434 ? 11.938 -40.815 124.111 1.00 70.74 1303 LYS A O 1
ATOM 3207 N N . PRO A 1 435 ? 13.947 -41.621 123.519 1.00 75.41 1304 PRO A N 1
ATOM 3208 C CA . PRO A 1 435 ? 14.275 -40.405 122.768 1.00 77.02 1304 PRO A CA 1
ATOM 3209 C C . PRO A 1 435 ? 13.255 -40.128 121.672 1.00 80.83 1304 PRO A C 1
ATOM 3210 O O . PRO A 1 435 ? 12.708 -41.035 121.043 1.00 81.68 1304 PRO A O 1
ATOM 3214 N N . SER A 1 436 ? 12.998 -38.843 121.464 1.00 83.41 1305 SER A N 1
ATOM 3215 C CA . SER A 1 436 ? 11.954 -38.377 120.560 1.00 89.99 1305 SER A CA 1
ATOM 3216 C C . SER A 1 436 ? 12.562 -38.257 119.171 1.00 95.57 1305 SER A C 1
ATOM 3217 O O . SER A 1 436 ? 13.154 -37.240 118.803 1.00 94.27 1305 SER A O 1
ATOM 3220 N N . ILE A 1 437 ? 12.452 -39.331 118.404 1.00 100.34 1306 ILE A N 1
ATOM 3221 C CA . ILE A 1 437 ? 12.819 -39.295 117.000 1.00 104.36 1306 ILE A CA 1
ATOM 3222 C C . ILE A 1 437 ? 11.504 -39.528 116.251 1.00 110.36 1306 ILE A C 1
ATOM 3223 O O . ILE A 1 437 ? 10.497 -39.858 116.880 1.00 111.64 1306 ILE A O 1
#

Radius of gyration: 33.32 Å; Cα contacts (8 Å, |Δi|>4): 1101; chains: 1; bounding box: 41×47×120 Å

InterPro domains:
  IPR005167 Bunyavirus glycoprotein G1 [PF03557] (501-1342)
  IPR005168 Bunyavirus glycoprotein G2 [PF03563] (28-308)
  IPR026400 Bunyavirus nonstructural protein NSm [TIGR04210] (309-459)